Protein AF-A0A562ZK72-F1 (afdb_monomer_lite)

Foldseek 3Di:
DVLLLQLLVVFDLLAFADDADPDLVSLQPDQLLRVLLNLLQCVLVPHDPNSLVSNLVSLLVLLVQQCDPPRHQLVLVLVLLCVPDPLSVLLVVLVVCLVVLLVVLLVVLCVQQNPVVLVPDDPVLNVLSVVLNVCSVVLVLLVNLVSCVVNPPCSNPDVSSVSSNSSVVSCPDPSNVSSVVSVCVNDHDPPDPRVVVVVVVQVVLQVVQLVQLQVLVVLLQVLVVVVVQPDKDKFAFWFFDPPQDDDQVLADGTFGIFIWDQDPQFTATQATEHEHQDLLVVLVCLVNPLRNLQSLLPFDQSHWGWTQTPVGTGIHGSVNSNVQHADPPSAGDSRYAYEYQDGRYHDYSARPVLSVVSSPDPLNSVCSVPVDSVSCSVSVVCCPVPPVNVSNSCSNVSSRSNSSRYGHSVSSSVSSVPRD

Radius of gyration: 28.44 Å; chains: 1; bounding box: 76×52×69 Å

Structure (mmCIF, N/CA/C/O backbone):
data_AF-A0A562ZK72-F1
#
_entry.id   AF-A0A562ZK72-F1
#
loop_
_atom_site.group_PDB
_atom_site.id
_atom_site.type_symbol
_atom_site.label_atom_id
_atom_site.label_alt_id
_atom_site.label_comp_id
_atom_site.label_asym_id
_atom_site.label_entity_id
_atom_site.label_seq_id
_atom_site.pdbx_PDB_ins_code
_atom_site.Cartn_x
_atom_site.Cartn_y
_atom_site.Cartn_z
_atom_site.occupancy
_atom_site.B_iso_or_equiv
_atom_site.auth_seq_id
_atom_site.auth_comp_id
_atom_site.auth_asym_id
_atom_site.auth_atom_id
_atom_site.pdbx_PDB_model_num
ATOM 1 N N . MET A 1 1 ? -15.893 1.027 31.583 1.00 79.19 1 MET A N 1
ATOM 2 C CA . MET A 1 1 ? -15.779 0.923 30.110 1.00 79.19 1 MET A CA 1
ATOM 3 C C . MET A 1 1 ? -16.425 2.064 29.346 1.00 79.19 1 MET A C 1
ATOM 5 O O . MET A 1 1 ? -15.876 2.455 28.320 1.00 79.19 1 MET A O 1
ATOM 9 N N . GLU A 1 2 ? -17.552 2.598 29.814 1.00 83.38 2 GLU A N 1
ATOM 10 C CA . GLU A 1 2 ? -18.197 3.767 29.201 1.00 83.38 2 GLU A CA 1
ATOM 11 C C . GLU A 1 2 ? -17.243 4.966 29.085 1.00 83.38 2 GLU A C 1
ATOM 13 O O . GLU A 1 2 ? -17.192 5.581 28.025 1.00 83.38 2 GLU A O 1
ATOM 18 N N . ASP A 1 3 ? -16.381 5.198 30.083 1.00 85.69 3 ASP A N 1
ATOM 19 C CA . ASP A 1 3 ? -15.360 6.259 30.049 1.00 85.69 3 ASP A CA 1
ATOM 20 C C . ASP A 1 3 ? -14.410 6.139 28.849 1.00 85.69 3 ASP A C 1
ATOM 22 O O . ASP A 1 3 ? -14.100 7.135 28.195 1.00 85.69 3 ASP A O 1
ATOM 26 N N . LEU A 1 4 ? -13.970 4.916 28.513 1.00 90.62 4 LEU A N 1
ATOM 27 C CA . LEU A 1 4 ? -13.098 4.689 27.359 1.00 90.62 4 LEU A CA 1
ATOM 28 C C . LEU A 1 4 ? -13.848 4.925 26.048 1.00 90.62 4 LEU A C 1
ATOM 30 O O . LEU A 1 4 ? -13.311 5.559 25.144 1.00 90.62 4 LEU A O 1
ATOM 34 N N . ALA A 1 5 ? -15.093 4.459 25.946 1.00 90.81 5 ALA A N 1
ATOM 35 C CA . ALA A 1 5 ? -15.919 4.693 24.764 1.00 90.81 5 ALA A CA 1
ATOM 36 C C . ALA A 1 5 ? -16.199 6.194 24.555 1.00 90.81 5 ALA A C 1
ATOM 38 O O . ALA A 1 5 ? -16.045 6.702 23.442 1.00 90.81 5 ALA A O 1
ATOM 39 N N . ALA A 1 6 ? -16.533 6.916 25.628 1.00 91.50 6 ALA A N 1
ATOM 40 C CA . ALA A 1 6 ? -16.746 8.358 25.612 1.00 91.50 6 ALA A CA 1
ATOM 41 C C . ALA A 1 6 ? -15.465 9.112 25.223 1.00 91.50 6 ALA A C 1
ATOM 43 O O . ALA A 1 6 ? -15.503 9.987 24.357 1.00 91.50 6 ALA A O 1
ATOM 44 N N . ALA A 1 7 ? -14.312 8.734 25.782 1.00 93.75 7 ALA A N 1
ATOM 45 C CA . ALA A 1 7 ? -13.029 9.330 25.421 1.00 93.75 7 ALA A CA 1
ATOM 46 C C . ALA A 1 7 ? -12.639 9.046 23.964 1.00 93.75 7 ALA A C 1
ATOM 48 O O . ALA A 1 7 ? -12.194 9.956 23.266 1.00 93.75 7 ALA A O 1
ATOM 49 N N . LEU A 1 8 ? -12.848 7.828 23.457 1.00 94.56 8 LEU A N 1
ATOM 50 C CA . LEU A 1 8 ? -12.603 7.492 22.049 1.00 94.56 8 LEU A CA 1
ATOM 51 C C . LEU A 1 8 ? -13.464 8.337 21.100 1.00 94.56 8 LEU A C 1
ATOM 53 O O . LEU A 1 8 ? -12.976 8.763 20.045 1.00 94.56 8 LEU A O 1
ATOM 57 N N . ALA A 1 9 ? -14.717 8.607 21.475 1.00 92.31 9 ALA A N 1
ATOM 58 C CA . ALA A 1 9 ? -15.621 9.469 20.720 1.00 92.31 9 ALA A CA 1
ATOM 59 C C . ALA A 1 9 ? -15.217 10.954 20.791 1.00 92.31 9 ALA A C 1
ATOM 61 O O . ALA A 1 9 ? -15.261 11.644 19.775 1.00 92.31 9 ALA A O 1
ATOM 62 N N . ALA A 1 10 ? -14.783 11.433 21.960 1.00 93.19 10 ALA A N 1
ATOM 63 C CA . ALA A 1 10 ? -14.417 12.832 22.189 1.00 93.19 10 ALA A CA 1
ATOM 64 C C . ALA A 1 10 ? -13.004 13.202 21.698 1.00 93.19 10 ALA A C 1
ATOM 66 O O . ALA A 1 10 ? -12.726 14.377 21.456 1.00 93.19 10 ALA A O 1
ATOM 67 N N . THR A 1 11 ? -12.103 12.223 21.555 1.00 95.69 11 THR A N 1
ATOM 68 C CA . THR A 1 11 ? -10.709 12.454 21.142 1.00 95.69 11 THR A CA 1
ATOM 69 C C . THR A 1 11 ? -10.648 13.182 19.784 1.00 95.69 11 THR A C 1
ATOM 71 O O . THR A 1 11 ? -11.227 12.706 18.802 1.00 95.69 11 THR A O 1
ATOM 74 N N . PRO A 1 12 ? -9.921 14.305 19.657 1.00 93.88 12 PRO A N 1
ATOM 75 C CA . PRO A 1 12 ? -9.762 14.997 18.381 1.00 93.88 12 PRO A CA 1
ATOM 76 C C . PRO A 1 12 ? -9.183 14.111 17.267 1.00 93.88 12 PRO A C 1
ATOM 78 O O . PRO A 1 12 ? -8.211 13.383 17.457 1.00 93.88 12 PRO A O 1
ATOM 81 N N . ARG A 1 13 ? -9.750 14.210 16.057 1.00 93.69 13 ARG A N 1
ATOM 82 C CA . ARG A 1 13 ? -9.188 13.595 14.841 1.00 93.69 13 ARG A CA 1
ATOM 83 C C . ARG A 1 13 ? -8.359 14.631 14.086 1.00 93.69 13 ARG A C 1
ATOM 85 O O . ARG A 1 13 ? -8.905 15.427 13.317 1.00 93.69 13 ARG A O 1
ATOM 92 N N . ARG A 1 14 ? -7.046 14.651 14.355 1.00 93.88 14 ARG A N 1
ATOM 93 C CA . ARG A 1 14 ? -6.092 15.624 13.780 1.00 93.88 14 ARG A CA 1
ATOM 94 C C . ARG A 1 14 ? -5.917 15.465 12.270 1.00 93.88 14 ARG A C 1
ATOM 96 O O . ARG A 1 14 ? -5.739 16.447 11.559 1.00 93.88 14 ARG A O 1
ATOM 103 N N . HIS A 1 15 ? -5.964 14.230 11.781 1.00 92.75 15 HIS A N 1
ATOM 104 C CA . HIS A 1 15 ? -5.764 13.926 10.368 1.00 92.75 15 HIS A CA 1
ATOM 105 C C . HIS A 1 15 ? -7.086 13.953 9.611 1.00 92.75 15 HIS A C 1
ATOM 107 O O . HIS A 1 15 ? -8.123 13.529 10.127 1.00 92.75 15 HIS A O 1
ATOM 113 N N . ARG A 1 16 ? -7.051 14.429 8.366 1.00 93.31 16 ARG A N 1
ATOM 114 C CA . ARG A 1 16 ? -8.241 14.561 7.518 1.00 93.31 16 ARG A CA 1
ATOM 115 C C . ARG A 1 16 ? -7.964 14.014 6.127 1.00 93.31 16 ARG A C 1
ATOM 117 O O . ARG A 1 16 ? -6.855 14.135 5.622 1.00 93.31 16 ARG A O 1
ATOM 124 N N . ALA A 1 17 ? -8.977 13.439 5.490 1.00 93.06 17 ALA A N 1
ATOM 125 C CA . ALA A 1 17 ? -8.940 13.245 4.047 1.00 93.06 17 ALA A CA 1
ATOM 126 C C . ALA A 1 17 ? -9.227 14.595 3.381 1.00 93.06 17 ALA A C 1
ATOM 128 O O . ALA A 1 17 ? -10.102 15.326 3.852 1.00 93.06 17 ALA A O 1
ATOM 129 N N . ALA A 1 18 ? -8.510 14.926 2.306 1.00 94.06 18 ALA A N 1
ATOM 130 C CA . ALA A 1 18 ? -8.825 16.113 1.521 1.00 94.06 18 ALA A CA 1
ATOM 131 C C . ALA A 1 18 ? -10.298 16.071 1.061 1.00 94.06 18 ALA A C 1
ATOM 133 O O . ALA A 1 18 ? -10.795 14.997 0.700 1.00 94.06 18 ALA A O 1
ATOM 134 N N . PRO A 1 19 ? -11.025 17.197 1.086 1.00 94.81 19 PRO A N 1
ATOM 135 C CA . PRO A 1 19 ? -12.389 17.224 0.579 1.00 94.81 19 PRO A CA 1
ATOM 136 C C . PRO A 1 19 ? -12.396 16.969 -0.933 1.00 94.81 19 PRO A C 1
ATOM 138 O O . PRO A 1 19 ? -11.491 17.400 -1.650 1.00 94.81 19 PRO A O 1
ATOM 141 N N . LEU A 1 20 ? -13.421 16.262 -1.408 1.00 96.19 20 LEU A N 1
ATOM 142 C CA . LEU A 1 20 ? -13.721 16.203 -2.835 1.00 96.19 20 LEU A CA 1
ATOM 143 C C . LEU A 1 20 ? -14.569 17.419 -3.241 1.00 96.19 20 LEU A C 1
ATOM 145 O O . LEU A 1 20 ? -15.273 17.971 -2.391 1.00 96.19 20 LEU A O 1
ATOM 149 N N . PRO A 1 21 ? -14.517 17.829 -4.519 1.00 96.38 21 PRO A N 1
ATOM 150 C CA . PRO A 1 21 ? -15.455 18.786 -5.091 1.00 96.38 21 PRO A CA 1
ATOM 151 C C . PRO A 1 21 ? -16.910 18.397 -4.810 1.00 96.38 21 PRO A C 1
ATOM 153 O O . PRO A 1 21 ? -17.239 17.212 -4.756 1.00 96.38 21 PRO A O 1
ATOM 156 N N . ALA A 1 22 ? -17.772 19.399 -4.637 1.00 93.31 22 ALA A N 1
ATOM 157 C CA . ALA A 1 22 ? -19.189 19.181 -4.350 1.00 93.31 22 ALA A CA 1
ATOM 158 C C . ALA A 1 22 ? -19.982 18.717 -5.583 1.00 93.31 22 ALA A C 1
ATOM 160 O O . ALA A 1 22 ? -20.981 18.018 -5.439 1.00 93.31 22 ALA A O 1
ATOM 161 N N . ASP A 1 23 ? -19.539 19.098 -6.782 1.00 93.69 23 ASP A N 1
ATOM 162 C CA . ASP A 1 23 ? -20.238 18.846 -8.037 1.00 93.69 23 ASP A CA 1
ATOM 163 C C . ASP A 1 23 ? -19.268 18.647 -9.219 1.00 93.69 23 ASP A C 1
ATOM 165 O O . ASP A 1 23 ? -18.040 18.754 -9.098 1.00 93.69 23 ASP A O 1
ATOM 169 N N . LEU A 1 24 ? -19.843 18.353 -10.390 1.00 94.00 24 LEU A N 1
ATOM 170 C CA . LEU A 1 24 ? -19.108 18.169 -11.644 1.00 94.00 24 LEU A CA 1
ATOM 171 C C . LEU A 1 24 ? -18.351 19.430 -12.081 1.00 94.00 24 LEU A C 1
ATOM 173 O O . LEU A 1 24 ? -17.283 19.313 -12.679 1.00 94.00 24 LEU A O 1
ATOM 177 N N . ALA A 1 25 ? -18.892 20.624 -11.826 1.00 94.88 25 ALA A N 1
ATOM 178 C CA . ALA A 1 25 ? -18.275 21.880 -12.247 1.00 94.88 25 ALA A CA 1
ATOM 179 C C . ALA A 1 25 ? -16.986 22.135 -11.454 1.00 94.88 25 ALA A C 1
ATOM 181 O O . ALA A 1 25 ? -15.925 22.375 -12.035 1.00 94.88 25 ALA A O 1
ATOM 182 N N . GLY A 1 26 ? -17.055 21.964 -10.133 1.00 96.25 26 GLY A N 1
ATOM 183 C CA . GLY A 1 26 ? -15.905 21.977 -9.244 1.00 96.25 26 GLY A CA 1
ATOM 184 C C . GLY A 1 26 ? -14.884 20.918 -9.644 1.00 96.25 26 GLY A C 1
ATOM 185 O O . GLY A 1 26 ? -13.703 21.237 -9.760 1.00 96.25 26 GLY A O 1
ATOM 186 N N . ALA A 1 27 ? -15.322 19.693 -9.947 1.00 96.19 27 ALA A N 1
ATOM 187 C CA . ALA A 1 27 ? -14.426 18.628 -10.392 1.00 96.19 27 ALA A CA 1
ATOM 188 C C . ALA A 1 27 ? -13.707 18.943 -11.716 1.00 96.19 27 ALA A C 1
ATOM 190 O O . ALA A 1 27 ? -12.513 18.679 -11.815 1.00 96.19 27 ALA A O 1
ATOM 191 N N . ARG A 1 28 ? -14.376 19.564 -12.697 1.00 95.38 28 ARG A N 1
ATOM 192 C CA . ARG A 1 28 ? -13.757 19.982 -13.974 1.00 95.38 28 ARG A CA 1
ATOM 193 C C . ARG A 1 28 ? -12.699 21.071 -13.806 1.00 95.38 28 ARG A C 1
ATOM 195 O O . ARG A 1 28 ? -11.725 21.091 -14.549 1.00 95.38 28 ARG A O 1
ATOM 202 N N . SER A 1 29 ? -12.890 21.970 -12.843 1.00 95.50 29 SER A N 1
ATOM 203 C CA . SER A 1 29 ? -11.921 23.031 -12.525 1.00 95.50 29 SER A CA 1
ATOM 204 C C . SER A 1 29 ? -10.767 22.568 -11.626 1.00 95.50 29 SER A C 1
ATOM 206 O O . SER A 1 29 ? -9.783 23.287 -11.456 1.00 95.50 29 SER A O 1
ATOM 208 N N . ALA A 1 30 ? -10.883 21.381 -11.024 1.00 96.44 30 ALA A N 1
ATOM 209 C CA . ALA A 1 30 ? -9.931 20.892 -10.041 1.00 96.44 30 ALA A CA 1
ATOM 210 C C . ALA A 1 30 ? -8.671 20.288 -10.695 1.00 96.44 30 ALA A C 1
ATOM 212 O O . ALA A 1 30 ? -8.708 19.822 -11.835 1.00 96.44 30 ALA A O 1
ATOM 213 N N . PRO A 1 31 ? -7.542 20.208 -9.963 1.00 96.00 31 PRO A N 1
ATOM 214 C CA . PRO A 1 31 ? -6.371 19.470 -10.424 1.00 96.00 31 PRO A CA 1
ATOM 215 C C . PRO A 1 31 ? -6.707 18.008 -10.747 1.00 96.00 31 PRO A C 1
ATOM 217 O O . PRO A 1 31 ? -7.517 17.392 -10.053 1.00 96.00 31 PRO A O 1
ATOM 220 N N . ALA A 1 32 ? -6.011 17.422 -11.727 1.00 95.06 32 ALA A N 1
ATOM 221 C CA . ALA A 1 32 ? -6.284 16.071 -12.233 1.00 95.06 32 ALA A CA 1
ATOM 222 C C . ALA A 1 32 ? -6.438 15.003 -11.130 1.00 95.06 32 ALA A C 1
ATOM 224 O O . ALA A 1 32 ? -7.369 14.211 -11.168 1.00 95.06 32 ALA A O 1
ATOM 225 N N . ASP A 1 33 ? -5.587 15.011 -10.099 1.00 94.75 33 ASP A N 1
ATOM 226 C CA . ASP A 1 33 ? -5.667 14.044 -8.989 1.00 94.75 33 ASP A CA 1
ATOM 227 C C . ASP A 1 33 ? -6.981 14.161 -8.199 1.00 94.75 33 ASP A C 1
ATOM 229 O O . ASP A 1 33 ? -7.522 13.160 -7.731 1.00 94.75 33 ASP A O 1
ATOM 233 N N . VAL A 1 34 ? -7.486 15.386 -8.043 1.00 97.00 34 VAL A N 1
ATOM 234 C CA . VAL A 1 34 ? -8.726 15.694 -7.325 1.00 97.00 34 VAL A CA 1
ATOM 235 C C . VAL A 1 34 ? -9.933 15.319 -8.182 1.00 97.00 34 VAL A C 1
ATOM 237 O O . VAL A 1 34 ? -10.833 14.637 -7.696 1.00 97.00 34 VAL A O 1
ATOM 240 N N . ALA A 1 35 ? -9.923 15.705 -9.460 1.00 97.56 35 ALA A N 1
ATOM 241 C CA . ALA A 1 35 ? -10.958 15.355 -10.431 1.00 97.56 35 ALA A CA 1
ATOM 242 C C . ALA A 1 35 ? -11.088 13.831 -10.600 1.00 97.56 35 ALA A C 1
ATOM 244 O O . ALA A 1 35 ? -12.190 13.283 -10.588 1.00 97.56 35 ALA A O 1
ATOM 245 N N . LEU A 1 36 ? -9.955 13.124 -10.659 1.00 97.56 36 LEU A N 1
ATOM 246 C CA . LEU A 1 36 ? -9.922 11.669 -10.777 1.00 97.56 36 LEU A CA 1
ATOM 247 C C . LEU A 1 36 ? -10.462 10.985 -9.517 1.00 97.56 36 LEU A C 1
ATOM 249 O O . LEU A 1 36 ? -11.252 10.050 -9.614 1.00 97.56 36 LEU A O 1
ATOM 253 N N . ALA A 1 37 ? -10.084 11.467 -8.328 1.00 97.44 37 ALA A N 1
ATOM 254 C CA . ALA A 1 37 ? -10.633 10.959 -7.073 1.00 97.44 37 ALA A CA 1
ATOM 255 C C . ALA A 1 37 ? -12.148 11.190 -6.963 1.00 97.44 37 ALA A C 1
ATOM 257 O O . ALA A 1 37 ? -12.862 10.293 -6.518 1.00 97.44 37 ALA A O 1
ATOM 258 N N . PHE A 1 38 ? -12.633 12.354 -7.406 1.00 97.50 38 PHE A N 1
ATOM 259 C CA . PHE A 1 38 ? -14.060 12.663 -7.472 1.00 97.50 38 PHE A CA 1
ATOM 260 C C . PHE A 1 38 ? -14.808 11.698 -8.393 1.00 97.50 38 PHE A C 1
ATOM 262 O O . PHE A 1 38 ? -15.831 11.141 -7.997 1.00 97.50 38 PHE A O 1
ATOM 269 N N . ALA A 1 39 ? -14.292 11.461 -9.600 1.00 97.56 39 ALA A N 1
ATOM 270 C CA . ALA A 1 39 ? -14.935 10.568 -10.555 1.00 97.56 39 ALA A CA 1
ATOM 271 C C . ALA A 1 39 ? -14.956 9.112 -10.060 1.00 97.56 39 ALA A C 1
ATOM 273 O O . ALA A 1 39 ? -15.977 8.440 -10.179 1.00 97.56 39 ALA A O 1
ATOM 274 N N . ILE A 1 40 ? -13.870 8.644 -9.433 1.00 97.50 40 ILE A N 1
ATOM 275 C CA . ILE A 1 40 ? -13.804 7.308 -8.814 1.00 97.50 40 ILE A CA 1
ATOM 276 C C . ILE A 1 40 ? -14.797 7.179 -7.648 1.00 97.50 40 ILE A C 1
ATOM 278 O O . ILE A 1 40 ? -15.443 6.144 -7.496 1.00 97.50 40 ILE A O 1
ATOM 282 N N . GLU A 1 41 ? -14.944 8.213 -6.820 1.00 96.31 41 GLU A N 1
ATOM 283 C CA . GLU A 1 41 ? -15.911 8.183 -5.719 1.00 96.31 41 GLU A CA 1
ATOM 284 C C . GLU A 1 41 ? -17.358 8.249 -6.231 1.00 96.31 41 GLU A C 1
ATOM 286 O O . GLU A 1 41 ? -18.217 7.519 -5.740 1.00 96.31 41 GLU A O 1
ATOM 291 N N . SER A 1 42 ? -17.619 9.055 -7.263 1.00 95.50 42 SER A N 1
ATOM 292 C CA . SER A 1 42 ? -18.921 9.119 -7.942 1.00 95.50 42 SER A CA 1
ATOM 293 C C . SER A 1 42 ? -19.302 7.762 -8.528 1.00 95.50 42 SER A C 1
ATOM 295 O O . SER A 1 42 ? -20.430 7.299 -8.366 1.00 95.50 42 SER A O 1
ATOM 297 N N . LEU A 1 43 ? -18.334 7.084 -9.146 1.00 95.25 43 LEU A N 1
ATOM 298 C CA . LEU A 1 43 ? -18.473 5.723 -9.644 1.00 95.25 43 LEU A CA 1
ATOM 299 C C . LEU A 1 43 ? -18.854 4.741 -8.529 1.00 95.25 43 LEU A C 1
ATOM 301 O O . LEU A 1 43 ? -19.792 3.961 -8.682 1.00 95.25 43 LEU A O 1
ATOM 305 N N . ARG A 1 44 ? -18.153 4.798 -7.391 1.00 93.88 44 ARG A N 1
ATOM 306 C CA . ARG A 1 44 ? -18.408 3.936 -6.226 1.00 93.88 44 ARG A CA 1
ATOM 307 C C . ARG A 1 44 ? -19.813 4.134 -5.649 1.00 93.88 44 ARG A C 1
ATOM 309 O O . ARG A 1 44 ? -20.415 3.167 -5.191 1.00 93.88 44 ARG A O 1
ATOM 316 N N . LEU A 1 45 ? -20.308 5.372 -5.641 1.00 92.44 45 LEU A N 1
ATOM 317 C CA . LEU A 1 45 ? -21.592 5.745 -5.040 1.00 92.44 45 LEU A CA 1
ATOM 318 C C . LEU A 1 45 ? -22.817 5.464 -5.922 1.00 92.44 45 LEU A C 1
ATOM 320 O O . LEU A 1 45 ? -23.927 5.488 -5.399 1.00 92.44 45 LEU A O 1
ATOM 324 N N . GLY A 1 46 ? -22.642 5.186 -7.216 1.00 85.94 46 GLY A N 1
ATOM 325 C CA . GLY A 1 46 ? -23.768 4.908 -8.118 1.00 85.94 46 GLY A CA 1
ATOM 326 C C . GLY A 1 46 ? -23.739 5.632 -9.462 1.00 85.94 46 GLY A C 1
ATOM 327 O O . GLY A 1 46 ? -24.780 5.716 -10.098 1.00 85.94 46 GLY A O 1
ATOM 328 N N . ASP A 1 47 ? -22.569 6.108 -9.899 1.00 75.94 47 ASP A N 1
ATOM 329 C CA . ASP A 1 47 ? -22.300 6.628 -11.244 1.00 75.94 47 ASP A CA 1
ATOM 330 C C . ASP A 1 47 ? -23.088 7.885 -11.634 1.00 75.94 47 ASP A C 1
ATOM 332 O O . ASP A 1 47 ? -24.142 7.848 -12.267 1.00 75.94 47 ASP A O 1
ATOM 336 N N . HIS A 1 48 ? -22.539 9.039 -11.261 1.00 80.31 48 HIS A N 1
ATOM 337 C CA . HIS A 1 48 ? -23.095 10.328 -11.643 1.00 80.31 48 HIS A CA 1
ATOM 338 C C . HIS A 1 48 ? -22.903 10.579 -13.155 1.00 80.31 48 HIS A C 1
ATOM 340 O O . HIS A 1 48 ? -21.768 10.478 -13.637 1.00 80.31 48 HIS A O 1
ATOM 346 N N . PRO A 1 49 ? -23.944 10.991 -13.910 1.00 86.12 49 PRO A N 1
ATOM 347 C CA . PRO A 1 49 ? -23.790 11.397 -15.308 1.00 86.12 49 PRO A CA 1
ATOM 348 C C . PRO A 1 49 ? -22.683 12.450 -15.447 1.00 86.12 49 PRO A C 1
ATOM 350 O O . PRO A 1 49 ? -22.651 13.398 -14.665 1.00 86.12 49 PRO A O 1
ATOM 353 N N . GLY A 1 50 ? -21.755 12.293 -16.392 1.00 91.25 50 GLY A N 1
ATOM 354 C CA . GLY A 1 50 ? -20.614 13.205 -16.551 1.00 91.25 50 GLY A CA 1
ATOM 355 C C . GLY A 1 50 ? -19.336 12.806 -15.795 1.00 91.25 50 GLY A C 1
ATOM 356 O O . GLY A 1 50 ? -18.279 13.388 -16.046 1.00 91.25 50 GLY A O 1
ATOM 357 N N . ALA A 1 51 ? -19.398 11.848 -14.859 1.00 94.81 51 ALA A N 1
ATOM 358 C CA . ALA A 1 51 ? -18.222 11.408 -14.100 1.00 94.81 51 ALA A CA 1
ATOM 359 C C . ALA A 1 51 ? -17.220 10.639 -14.972 1.00 94.81 51 ALA A C 1
ATOM 361 O O . ALA A 1 51 ? -16.011 10.757 -14.769 1.00 94.81 51 ALA A O 1
ATOM 362 N N . ARG A 1 52 ? -17.712 9.889 -15.963 1.00 95.81 52 ARG A N 1
ATOM 363 C CA . ARG A 1 52 ? -16.885 9.142 -16.916 1.00 95.81 52 ARG A CA 1
ATOM 364 C C . ARG A 1 52 ? -15.988 10.070 -17.734 1.00 95.81 52 ARG A C 1
ATOM 366 O O . ARG A 1 52 ? -14.804 9.794 -17.888 1.00 95.81 52 ARG A O 1
ATOM 373 N N . GLU A 1 53 ? -16.537 11.160 -18.254 1.00 95.88 53 GLU A N 1
ATOM 374 C CA . GLU A 1 53 ? -15.799 12.133 -19.061 1.00 95.88 53 GLU A CA 1
ATOM 375 C C . GLU A 1 53 ? -14.716 12.804 -18.211 1.00 95.88 53 GLU A C 1
ATOM 377 O O . GLU A 1 53 ? -13.549 12.817 -18.594 1.00 95.88 53 GLU A O 1
ATOM 382 N N . ILE A 1 54 ? -15.070 13.230 -16.991 1.00 96.81 54 ILE A N 1
ATOM 383 C CA . ILE A 1 54 ? -14.106 13.780 -16.024 1.00 96.81 54 ILE A CA 1
ATOM 384 C C . ILE A 1 54 ? -12.997 12.770 -15.718 1.00 96.81 54 ILE A C 1
ATOM 386 O O . ILE A 1 54 ? -11.830 13.148 -15.635 1.00 96.81 54 ILE A O 1
ATOM 390 N N . PHE A 1 55 ? -13.340 11.491 -15.546 1.00 97.38 55 PHE A N 1
ATOM 391 C CA . PHE A 1 55 ? -12.356 10.442 -15.311 1.00 97.38 55 PHE A CA 1
ATOM 392 C C . PHE A 1 55 ? -11.364 10.326 -16.467 1.00 97.38 55 PHE A C 1
ATOM 394 O O . PHE A 1 55 ? -10.158 10.301 -16.226 1.00 97.38 55 PHE A O 1
ATOM 401 N N . ILE A 1 56 ? -11.864 10.252 -17.703 1.00 97.19 56 ILE A N 1
ATOM 402 C CA . ILE A 1 56 ? -11.039 10.102 -18.907 1.00 97.19 56 ILE A CA 1
ATOM 403 C C . ILE A 1 56 ? -10.103 11.306 -19.053 1.00 97.19 56 ILE A C 1
ATOM 405 O O . ILE A 1 56 ? -8.892 11.114 -19.173 1.00 97.19 56 ILE A O 1
ATOM 409 N N . ASP A 1 57 ? -10.630 12.526 -18.942 1.00 97.25 57 ASP A N 1
ATOM 410 C CA . ASP A 1 57 ? -9.847 13.760 -19.068 1.00 97.25 57 ASP A CA 1
ATOM 411 C C . ASP A 1 57 ? -8.783 13.872 -17.964 1.00 97.25 57 ASP A C 1
ATOM 413 O O . ASP A 1 57 ? -7.607 14.153 -18.222 1.00 97.25 57 ASP A O 1
ATOM 417 N N . ALA A 1 58 ? -9.166 13.595 -16.715 1.00 98.00 58 ALA A N 1
ATOM 418 C CA . ALA A 1 58 ? -8.253 13.653 -15.580 1.00 98.00 58 ALA A CA 1
ATOM 419 C C . ALA A 1 58 ? -7.175 12.559 -15.642 1.00 98.00 58 ALA A C 1
ATOM 421 O O . ALA A 1 58 ? -6.016 12.813 -15.297 1.00 98.00 58 ALA A O 1
ATOM 422 N N . LEU A 1 59 ? -7.518 11.351 -16.100 1.00 98.31 59 LEU A N 1
ATOM 423 C CA . LEU A 1 59 ? -6.556 10.266 -16.290 1.00 98.31 59 LEU A CA 1
ATOM 424 C C . LEU A 1 59 ? -5.590 10.580 -17.438 1.00 98.31 59 LEU A C 1
ATOM 426 O O . LEU A 1 59 ? -4.386 10.371 -17.284 1.00 98.31 59 LEU A O 1
ATOM 430 N N . ALA A 1 60 ? -6.078 11.144 -18.544 1.00 98.06 60 ALA A N 1
ATOM 431 C CA . ALA A 1 60 ? -5.241 11.612 -19.645 1.00 98.06 60 ALA A CA 1
ATOM 432 C C . ALA A 1 60 ? -4.220 12.658 -19.170 1.00 98.06 60 ALA A C 1
ATOM 434 O O . ALA A 1 60 ? -3.024 12.532 -19.451 1.00 98.06 60 ALA A O 1
ATOM 435 N N . ALA A 1 61 ? -4.666 13.643 -18.383 1.00 96.75 61 ALA A N 1
ATOM 436 C CA . ALA A 1 61 ? -3.798 14.658 -17.788 1.00 96.75 61 ALA A CA 1
ATOM 437 C C . ALA A 1 61 ? -2.775 14.054 -16.808 1.00 96.75 61 ALA A C 1
ATOM 439 O O . ALA A 1 61 ? -1.595 14.420 -16.830 1.00 96.75 61 ALA A O 1
ATOM 440 N N . LEU A 1 62 ? -3.190 13.088 -15.977 1.00 96.75 62 LEU A N 1
ATOM 441 C CA . LEU A 1 62 ? -2.292 12.357 -15.079 1.00 96.75 62 LEU A CA 1
ATOM 442 C C . LEU A 1 62 ? -1.213 11.593 -15.861 1.00 96.75 62 LEU A C 1
ATOM 444 O O . LEU A 1 62 ? -0.039 11.664 -15.493 1.00 96.75 62 LEU A O 1
ATOM 448 N N . ILE A 1 63 ? -1.589 10.895 -16.937 1.00 97.38 63 ILE A N 1
ATOM 449 C CA . ILE A 1 63 ? -0.663 10.153 -17.804 1.00 97.38 63 ILE A CA 1
ATOM 450 C C . ILE A 1 63 ? 0.304 11.106 -18.507 1.00 97.38 63 ILE A C 1
ATOM 452 O O . ILE A 1 63 ? 1.503 10.837 -18.532 1.00 97.38 63 ILE A O 1
ATOM 456 N N . ALA A 1 64 ? -0.183 12.228 -19.045 1.00 95.94 64 ALA A N 1
ATOM 457 C CA . ALA A 1 64 ? 0.663 13.230 -19.688 1.00 95.94 64 ALA A CA 1
ATOM 458 C C . ALA A 1 64 ? 1.720 13.781 -18.722 1.00 95.94 64 ALA A C 1
ATOM 460 O O . ALA A 1 64 ? 2.902 13.780 -19.056 1.00 95.94 64 ALA A O 1
ATOM 461 N N . ARG A 1 65 ? 1.316 14.146 -17.498 1.00 95.31 65 ARG A N 1
ATOM 462 C CA . ARG A 1 65 ? 2.243 14.613 -16.459 1.00 95.31 65 ARG A CA 1
ATOM 463 C C . ARG A 1 65 ? 3.231 13.528 -16.031 1.00 95.31 65 ARG A C 1
ATOM 465 O O . ARG A 1 65 ? 4.404 13.813 -15.838 1.00 95.31 65 ARG A O 1
ATOM 472 N N . ALA A 1 66 ? 2.782 12.282 -15.881 1.00 94.69 66 ALA A N 1
ATOM 473 C CA . ALA A 1 66 ? 3.665 11.178 -15.511 1.00 94.69 66 ALA A CA 1
ATOM 474 C C . ALA A 1 66 ? 4.677 10.839 -16.622 1.00 94.69 66 ALA A C 1
ATOM 476 O O . ALA A 1 66 ? 5.796 10.428 -16.319 1.00 94.69 66 ALA A O 1
ATOM 477 N N . ALA A 1 67 ? 4.294 11.009 -17.891 1.00 94.56 67 ALA A N 1
ATOM 478 C CA . ALA A 1 67 ? 5.139 10.760 -19.057 1.00 94.56 67 ALA A CA 1
ATOM 479 C C . ALA A 1 67 ? 6.158 11.876 -19.345 1.00 94.56 67 ALA A C 1
ATOM 481 O O . ALA A 1 67 ? 7.040 11.662 -20.174 1.00 94.56 67 ALA A O 1
ATOM 482 N N . ASP A 1 68 ? 6.040 13.044 -18.705 1.00 92.62 68 ASP A N 1
ATOM 483 C CA . ASP A 1 68 ? 6.920 14.190 -18.947 1.00 92.62 68 ASP A CA 1
ATOM 484 C C . ASP A 1 68 ? 8.400 13.837 -18.679 1.00 92.62 68 ASP A C 1
ATOM 486 O O . ASP A 1 68 ? 8.730 13.489 -17.544 1.00 92.62 68 ASP A O 1
ATOM 490 N N . PRO A 1 69 ? 9.314 13.932 -19.666 1.00 88.31 69 PRO A N 1
ATOM 491 C CA . PRO A 1 69 ? 10.698 13.475 -19.506 1.00 88.31 69 PRO A CA 1
ATOM 492 C C . PRO A 1 69 ? 11.516 14.216 -18.440 1.00 88.31 69 PRO A C 1
ATOM 494 O O . PRO A 1 69 ? 12.500 13.665 -17.950 1.00 88.31 69 PRO A O 1
ATOM 497 N N . GLY A 1 70 ? 11.153 15.459 -18.104 1.00 86.00 70 GLY A N 1
ATOM 498 C CA . GLY A 1 70 ? 11.914 16.293 -17.169 1.00 86.00 70 GLY A CA 1
ATOM 499 C C . GLY A 1 70 ? 11.434 16.190 -15.723 1.00 86.00 70 GLY A C 1
ATOM 500 O O . GLY A 1 70 ? 12.241 16.228 -14.797 1.00 86.00 70 GLY A O 1
ATOM 501 N N . THR A 1 71 ? 10.124 16.059 -15.525 1.00 86.44 71 THR A N 1
ATOM 502 C CA . THR A 1 71 ? 9.465 16.206 -14.215 1.00 86.44 71 THR A CA 1
ATOM 503 C C . THR A 1 71 ? 8.538 15.045 -13.851 1.00 86.44 71 THR A C 1
ATOM 505 O O . THR A 1 71 ? 8.022 14.998 -12.733 1.00 86.44 71 THR A O 1
ATOM 508 N N . GLY A 1 72 ? 8.313 14.111 -14.779 1.00 88.25 72 GLY A N 1
ATOM 509 C CA . GLY A 1 72 ? 7.369 13.011 -14.623 1.00 88.25 72 GLY A CA 1
ATOM 510 C C . GLY A 1 72 ? 7.835 11.875 -13.704 1.00 88.25 72 GLY A C 1
ATOM 511 O O . GLY A 1 72 ? 8.887 11.913 -13.068 1.00 88.25 72 GLY A O 1
ATOM 512 N N . ASP A 1 73 ? 7.023 10.816 -13.641 1.00 90.69 73 ASP A N 1
ATOM 513 C CA . ASP A 1 73 ? 7.295 9.637 -12.814 1.00 90.69 73 ASP A CA 1
ATOM 514 C C . ASP A 1 73 ? 8.277 8.701 -13.532 1.00 90.69 73 ASP A C 1
ATOM 516 O O . ASP A 1 73 ? 7.949 8.063 -14.536 1.00 90.69 73 ASP A O 1
ATOM 520 N N . SER A 1 74 ? 9.480 8.570 -12.972 1.00 91.94 74 SER A N 1
ATOM 521 C CA . SER A 1 74 ? 10.550 7.735 -13.519 1.00 91.94 74 SER A CA 1
ATOM 522 C C . SER A 1 74 ? 10.171 6.256 -13.669 1.00 91.94 74 SER A C 1
ATOM 524 O O . SER A 1 74 ? 10.588 5.615 -14.638 1.00 91.94 74 SER A O 1
ATOM 526 N N . ALA A 1 75 ? 9.339 5.695 -12.782 1.00 91.38 75 ALA A N 1
ATOM 527 C CA . ALA A 1 75 ? 8.858 4.323 -12.942 1.00 91.38 75 ALA A CA 1
ATOM 528 C C . ALA A 1 75 ? 7.867 4.202 -14.093 1.00 91.38 75 ALA A C 1
ATOM 530 O O . ALA A 1 75 ? 7.908 3.212 -14.827 1.00 91.38 75 ALA A O 1
ATOM 531 N N . PHE A 1 76 ? 6.984 5.185 -14.263 1.00 93.44 76 PHE A N 1
ATOM 532 C CA . PHE A 1 76 ? 6.048 5.186 -15.379 1.00 93.44 76 PHE A CA 1
ATOM 533 C C . PHE A 1 76 ? 6.778 5.350 -16.716 1.00 93.44 76 PHE A C 1
ATOM 535 O O . PHE A 1 76 ? 6.567 4.556 -17.630 1.00 93.44 76 PHE A O 1
ATOM 542 N N . GLN A 1 77 ? 7.729 6.279 -16.807 1.00 94.44 77 GLN A N 1
ATOM 543 C CA . GLN A 1 77 ? 8.571 6.440 -17.995 1.00 94.44 77 GLN A CA 1
ATOM 544 C C . GLN A 1 77 ? 9.359 5.165 -18.325 1.00 94.44 77 GLN A C 1
ATOM 546 O O . GLN A 1 77 ? 9.430 4.759 -19.485 1.00 94.44 77 GLN A O 1
ATOM 551 N N . ALA A 1 78 ? 9.897 4.472 -17.315 1.00 94.06 78 ALA A N 1
ATOM 552 C CA . ALA A 1 78 ? 10.581 3.197 -17.520 1.00 94.06 78 ALA A CA 1
ATOM 553 C C . ALA A 1 78 ? 9.640 2.115 -18.085 1.00 94.06 78 ALA A C 1
ATOM 555 O O . ALA A 1 78 ? 10.076 1.274 -18.876 1.00 94.06 78 ALA A O 1
ATOM 556 N N . LEU A 1 79 ? 8.358 2.122 -17.698 1.00 94.12 79 LEU A N 1
ATOM 557 C CA . LEU A 1 79 ? 7.339 1.230 -18.261 1.00 94.12 79 LEU A CA 1
ATOM 558 C C . LEU A 1 79 ? 7.005 1.585 -19.711 1.00 94.12 79 LEU A C 1
ATOM 560 O O . LEU A 1 79 ? 6.895 0.672 -20.528 1.00 94.12 79 LEU A O 1
ATOM 564 N N . LEU A 1 80 ? 6.889 2.874 -20.041 1.00 94.38 80 LEU A N 1
ATOM 565 C CA . LEU A 1 80 ? 6.665 3.325 -21.417 1.00 94.38 80 LEU A CA 1
ATOM 566 C C . LEU A 1 80 ? 7.823 2.924 -22.329 1.00 94.38 80 LEU A C 1
ATOM 568 O O . LEU A 1 80 ? 7.593 2.309 -23.368 1.00 94.38 80 LEU A O 1
ATOM 572 N N . LEU A 1 81 ? 9.059 3.178 -21.896 1.00 94.25 81 LEU A N 1
ATOM 573 C CA . LEU A 1 81 ? 10.262 2.849 -22.655 1.00 94.25 81 LEU A CA 1
ATOM 574 C C . LEU A 1 81 ? 10.414 1.337 -22.851 1.00 94.25 81 LEU A C 1
ATOM 576 O O . LEU A 1 81 ? 10.651 0.871 -23.961 1.00 94.25 81 LEU A O 1
ATOM 580 N N . ARG A 1 82 ? 10.172 0.545 -21.797 1.00 94.38 82 ARG A N 1
ATOM 581 C CA . ARG A 1 82 ? 10.091 -0.917 -21.923 1.00 94.38 82 ARG A CA 1
ATOM 582 C C . ARG A 1 82 ? 8.965 -1.334 -22.865 1.00 94.38 82 ARG A C 1
ATOM 584 O O . ARG A 1 82 ? 9.088 -2.319 -23.567 1.00 94.38 82 ARG A O 1
ATOM 591 N N . GLY A 1 83 ? 7.847 -0.633 -22.874 1.00 90.62 83 GLY A N 1
ATOM 592 C CA . GLY A 1 83 ? 6.724 -0.954 -23.738 1.00 90.62 83 GLY A CA 1
ATOM 593 C C . GLY A 1 83 ? 6.957 -0.657 -25.223 1.00 90.62 83 GLY A C 1
ATOM 594 O O . GLY A 1 83 ? 6.363 -1.336 -26.056 1.00 90.62 83 GLY A O 1
ATOM 595 N N . GLY A 1 84 ? 7.798 0.333 -25.533 1.00 90.50 84 GLY A N 1
ATOM 596 C CA . GLY A 1 84 ? 8.044 0.824 -26.892 1.00 90.50 84 GLY A CA 1
ATOM 597 C C . GLY A 1 84 ? 9.342 0.349 -27.554 1.00 90.50 84 GLY A C 1
ATOM 598 O O . GLY A 1 84 ? 9.454 0.472 -28.767 1.00 90.50 84 GLY A O 1
ATOM 599 N N . ASP A 1 85 ? 10.304 -0.201 -26.804 1.00 95.25 85 ASP A N 1
ATOM 600 C CA . ASP A 1 85 ? 11.617 -0.600 -27.336 1.00 95.25 85 ASP A CA 1
ATOM 601 C C . ASP A 1 85 ? 11.927 -2.085 -27.063 1.00 95.25 85 ASP A C 1
ATOM 603 O O . ASP A 1 85 ? 12.043 -2.521 -25.912 1.00 95.25 85 ASP A O 1
ATOM 607 N N . ALA A 1 86 ? 12.099 -2.871 -28.132 1.00 95.88 86 ALA A N 1
ATOM 608 C CA . ALA A 1 86 ? 12.370 -4.310 -28.059 1.00 95.88 86 ALA A CA 1
ATOM 609 C C . ALA A 1 86 ? 13.693 -4.647 -27.342 1.00 95.88 86 ALA A C 1
ATOM 611 O O . ALA A 1 86 ? 13.763 -5.630 -26.601 1.00 95.88 86 ALA A O 1
ATOM 612 N N . SER A 1 87 ? 14.725 -3.812 -27.489 1.00 97.00 87 SER A N 1
ATOM 613 C CA . SER A 1 87 ? 16.016 -3.999 -26.815 1.00 97.00 87 SER A CA 1
ATOM 614 C C . SER A 1 87 ? 15.884 -3.789 -25.307 1.00 97.00 87 SER A C 1
ATOM 616 O O . SER A 1 87 ? 16.489 -4.510 -24.508 1.00 97.00 87 SER A O 1
ATOM 618 N N . VAL A 1 88 ? 15.050 -2.831 -24.894 1.00 97.31 88 VAL A N 1
ATOM 619 C CA . VAL A 1 88 ? 14.734 -2.595 -23.478 1.00 97.31 88 VAL A CA 1
ATOM 620 C C . VAL A 1 88 ? 13.899 -3.740 -22.900 1.00 97.31 88 VAL A C 1
ATOM 622 O O . VAL A 1 88 ? 14.141 -4.153 -21.761 1.00 97.31 88 VAL A O 1
ATOM 625 N N . GLN A 1 89 ? 12.956 -4.299 -23.665 1.00 96.12 89 GLN A N 1
ATOM 626 C CA . GLN A 1 89 ? 12.200 -5.494 -23.261 1.00 96.12 89 GLN A CA 1
ATOM 627 C C . GLN A 1 89 ? 13.117 -6.689 -23.025 1.00 96.12 89 GLN A C 1
ATOM 629 O O . GLN A 1 89 ? 13.042 -7.312 -21.960 1.00 96.12 89 GLN A O 1
ATOM 634 N N . GLU A 1 90 ? 14.001 -6.968 -23.985 1.00 97.12 90 GLU A N 1
ATOM 635 C CA . GLU A 1 90 ? 14.978 -8.050 -23.906 1.00 97.12 90 GLU A CA 1
ATOM 636 C C . GLU A 1 90 ? 15.893 -7.862 -22.689 1.00 97.12 90 GLU A C 1
ATOM 638 O O . GLU A 1 90 ? 16.015 -8.755 -21.847 1.00 97.12 90 GLU A O 1
ATOM 643 N N . TYR A 1 91 ? 16.463 -6.665 -22.522 1.00 97.19 91 TYR A N 1
ATOM 644 C CA . TYR A 1 91 ? 17.316 -6.350 -21.379 1.00 97.19 91 TYR A CA 1
ATOM 645 C C . TYR A 1 91 ? 16.588 -6.538 -20.041 1.00 97.19 91 TYR A C 1
ATOM 647 O O . TYR A 1 91 ? 17.132 -7.136 -19.106 1.00 97.19 91 TYR A O 1
ATOM 655 N N . ALA A 1 92 ? 15.345 -6.057 -19.933 1.00 95.00 92 ALA A N 1
ATOM 656 C CA . ALA A 1 92 ? 14.539 -6.206 -18.728 1.00 95.00 92 ALA A CA 1
ATOM 657 C C . ALA A 1 92 ? 14.250 -7.682 -18.408 1.00 95.00 92 ALA A C 1
ATOM 659 O O . ALA A 1 92 ? 14.313 -8.061 -17.236 1.00 95.00 92 ALA A O 1
ATOM 660 N N . ALA A 1 93 ? 13.979 -8.514 -19.420 1.00 95.06 93 ALA A N 1
ATOM 661 C CA . ALA A 1 93 ? 13.778 -9.953 -19.256 1.00 95.06 93 ALA A CA 1
ATOM 662 C C . ALA A 1 93 ? 15.058 -10.654 -18.765 1.00 95.06 93 ALA A C 1
ATOM 664 O O . ALA A 1 93 ? 15.023 -11.378 -17.767 1.00 95.06 93 ALA A O 1
ATOM 665 N N . LEU A 1 94 ? 16.207 -10.367 -19.387 1.00 95.94 94 LEU A N 1
ATOM 666 C CA . LEU A 1 94 ? 17.505 -10.933 -18.998 1.00 95.94 94 LEU A CA 1
ATOM 667 C C . LEU A 1 94 ? 17.925 -10.518 -17.579 1.00 95.94 94 LEU A C 1
ATOM 669 O O . LEU A 1 94 ? 18.511 -11.305 -16.830 1.00 95.94 94 LEU A O 1
ATOM 673 N N . ARG A 1 95 ? 17.595 -9.291 -17.158 1.00 93.25 95 ARG A N 1
ATOM 674 C CA . ARG A 1 95 ? 17.925 -8.796 -15.814 1.00 93.25 95 ARG A CA 1
ATOM 675 C C . ARG A 1 95 ? 17.264 -9.606 -14.696 1.00 93.25 95 ARG A C 1
ATOM 677 O O . ARG A 1 95 ? 17.892 -9.783 -13.656 1.00 93.25 95 ARG A O 1
ATOM 684 N N . VAL A 1 96 ? 16.042 -10.111 -14.892 1.00 91.75 96 VAL A N 1
ATOM 685 C CA . VAL A 1 96 ? 15.316 -10.896 -13.869 1.00 91.75 96 VAL A CA 1
ATOM 686 C C . VAL A 1 96 ? 16.080 -12.170 -13.489 1.00 91.75 96 VAL A C 1
ATOM 688 O O . VAL A 1 96 ? 16.096 -12.563 -12.325 1.00 91.75 96 VAL A O 1
ATOM 691 N N . GLN A 1 97 ? 16.755 -12.801 -14.451 1.00 92.19 97 GLN A N 1
ATOM 692 C CA . GLN A 1 97 ? 17.450 -14.080 -14.255 1.00 92.19 97 GLN A CA 1
ATOM 693 C C . GLN A 1 97 ? 18.955 -13.925 -13.994 1.00 92.19 97 GLN A C 1
ATOM 695 O O . GLN A 1 97 ? 19.602 -14.860 -13.519 1.00 92.19 97 GLN A O 1
ATOM 700 N N . ALA A 1 98 ? 19.504 -12.730 -14.214 1.00 93.06 98 ALA A N 1
ATOM 701 C CA . ALA A 1 98 ? 20.930 -12.434 -14.150 1.00 93.06 98 ALA A CA 1
ATOM 702 C C . ALA A 1 98 ? 21.660 -12.957 -12.903 1.00 93.06 98 ALA A C 1
ATOM 704 O O . ALA A 1 98 ? 22.758 -13.494 -13.014 1.00 93.06 98 ALA A O 1
ATOM 705 N N . ALA A 1 99 ? 21.083 -12.809 -11.706 1.00 92.81 99 ALA A N 1
ATOM 706 C CA . ALA A 1 99 ? 21.741 -13.259 -10.476 1.00 92.81 99 ALA A CA 1
ATOM 707 C C . ALA A 1 99 ? 21.859 -14.793 -10.409 1.00 92.81 99 ALA A C 1
ATOM 709 O O . ALA A 1 99 ? 22.860 -15.326 -9.927 1.00 92.81 99 ALA A O 1
ATOM 710 N N . ARG A 1 100 ? 20.845 -15.511 -10.906 1.00 94.19 100 ARG A N 1
ATOM 711 C CA . ARG A 1 100 ? 20.854 -16.977 -11.002 1.00 94.19 100 ARG A CA 1
ATOM 712 C C . ARG A 1 100 ? 21.830 -17.447 -12.077 1.00 94.19 100 ARG A C 1
ATOM 714 O O . ARG A 1 100 ? 22.585 -18.389 -11.830 1.00 94.19 100 ARG A O 1
ATOM 721 N N . ASP A 1 101 ? 21.840 -16.780 -13.225 1.00 96.88 101 ASP A N 1
ATOM 722 C CA . ASP A 1 101 ? 22.769 -17.076 -14.314 1.00 96.88 101 ASP A CA 1
ATOM 723 C C . ASP A 1 101 ? 24.218 -16.855 -13.867 1.00 96.88 101 ASP A C 1
ATOM 725 O O . ASP A 1 101 ? 25.0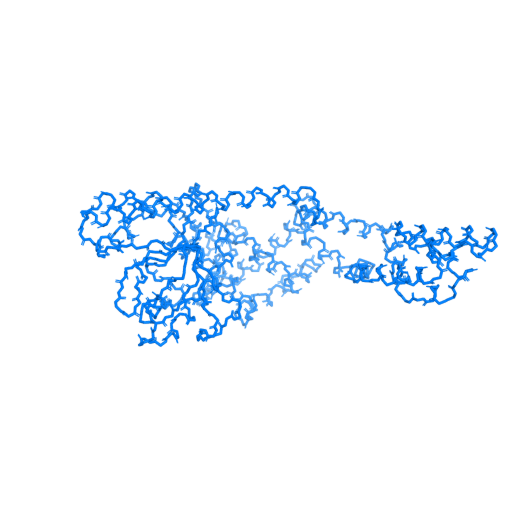44 -17.749 -14.030 1.00 96.88 101 ASP A O 1
ATOM 729 N N . ALA A 1 102 ? 24.511 -15.744 -13.182 1.00 95.75 102 ALA A N 1
ATOM 730 C CA . ALA A 1 102 ? 25.848 -15.446 -12.669 1.00 95.75 102 ALA A CA 1
ATOM 731 C C . ALA A 1 102 ? 26.343 -16.511 -11.678 1.00 95.75 102 ALA A C 1
ATOM 733 O O . ALA A 1 102 ? 27.481 -16.964 -11.774 1.00 95.75 102 ALA A O 1
ATOM 734 N N . ARG A 1 103 ? 25.487 -16.970 -10.751 1.00 96.56 103 ARG A N 1
ATOM 735 C CA . ARG A 1 103 ? 25.827 -18.084 -9.844 1.00 96.56 103 ARG A CA 1
ATOM 736 C C . ARG A 1 103 ? 26.054 -19.400 -10.585 1.00 96.56 103 ARG A C 1
ATOM 738 O O . ARG A 1 103 ? 26.844 -20.224 -10.141 1.00 96.56 103 ARG A O 1
ATOM 745 N N . THR A 1 104 ? 25.341 -19.628 -11.682 1.00 96.31 104 THR A N 1
ATOM 746 C CA . THR A 1 104 ? 25.489 -20.847 -12.486 1.00 96.31 104 THR A CA 1
ATOM 747 C C . THR A 1 104 ? 26.806 -20.832 -13.250 1.00 96.31 104 THR A C 1
ATOM 749 O O . THR A 1 104 ? 27.579 -21.771 -13.115 1.00 96.31 104 THR A O 1
ATOM 752 N N . VAL A 1 105 ? 27.112 -19.737 -13.949 1.00 95.62 105 VAL A N 1
ATOM 753 C CA . VAL A 1 105 ? 28.379 -19.570 -14.675 1.00 95.62 105 VAL A CA 1
ATOM 754 C C . VAL A 1 105 ? 29.576 -19.641 -13.732 1.00 95.62 105 VAL A C 1
ATOM 756 O O . VAL A 1 105 ? 30.523 -20.358 -14.027 1.00 95.62 105 VAL A O 1
ATOM 759 N N . ARG A 1 106 ? 29.527 -18.978 -12.568 1.00 95.31 106 ARG A N 1
ATOM 760 C CA . ARG A 1 106 ? 30.618 -19.054 -11.580 1.00 95.31 106 ARG A CA 1
ATOM 761 C C . ARG A 1 106 ? 30.886 -20.486 -11.120 1.00 95.31 106 ARG A C 1
ATOM 763 O O . ARG A 1 106 ? 32.032 -20.900 -11.137 1.00 95.31 106 ARG A O 1
ATOM 770 N N . ARG A 1 1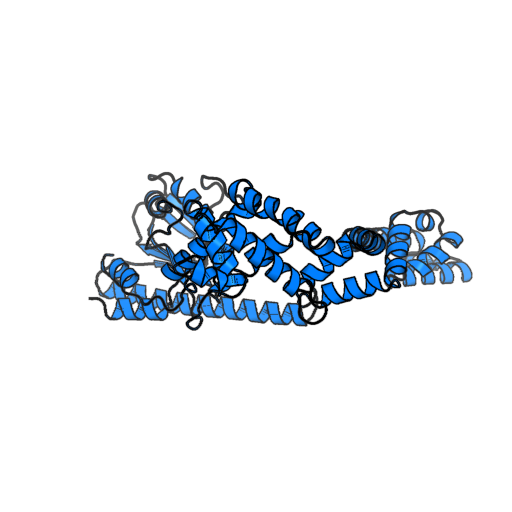07 ? 29.842 -21.270 -10.820 1.00 94.25 107 ARG A N 1
ATOM 771 C CA . ARG A 1 107 ? 30.002 -22.690 -10.454 1.00 94.25 107 ARG A CA 1
ATOM 772 C C . ARG A 1 107 ? 30.618 -23.533 -11.571 1.00 94.25 107 ARG A C 1
ATOM 774 O O . ARG A 1 107 ? 31.415 -24.413 -11.274 1.00 94.25 107 ARG A O 1
ATOM 781 N N . LEU A 1 108 ? 30.252 -23.278 -12.829 1.00 93.38 108 LEU A N 1
ATOM 782 C CA . LEU A 1 108 ? 30.848 -23.969 -13.978 1.00 93.38 108 LEU A CA 1
ATOM 783 C C . LEU A 1 108 ? 32.331 -23.617 -14.119 1.00 93.38 108 LEU A C 1
ATOM 785 O O . LEU A 1 108 ? 33.158 -24.511 -14.244 1.00 93.38 108 LEU A O 1
ATOM 789 N N . VAL A 1 109 ? 32.675 -22.333 -14.003 1.00 93.12 109 VAL A N 1
ATOM 790 C CA . VAL A 1 109 ? 34.072 -21.880 -14.033 1.00 93.12 109 VAL A CA 1
ATOM 791 C C . VAL A 1 109 ? 34.863 -22.434 -12.844 1.00 93.12 109 VAL A C 1
ATOM 793 O O . VAL A 1 109 ? 35.989 -22.870 -13.022 1.00 93.12 109 VAL A O 1
ATOM 796 N N . ASP A 1 110 ? 34.288 -22.521 -11.645 1.00 91.31 110 ASP A N 1
ATOM 797 C CA . ASP A 1 110 ? 34.946 -23.144 -10.484 1.00 91.31 110 ASP A CA 1
ATOM 798 C C . ASP A 1 110 ? 35.131 -24.671 -10.653 1.00 91.31 110 ASP A C 1
ATOM 800 O O . ASP A 1 110 ? 36.009 -25.296 -10.044 1.00 91.31 110 ASP A O 1
ATOM 804 N N . ALA A 1 111 ? 34.335 -25.323 -11.501 1.00 89.62 111 ALA A N 1
ATOM 805 C CA . ALA A 1 111 ? 34.518 -26.743 -11.775 1.00 89.62 111 ALA A CA 1
ATOM 806 C C . ALA A 1 111 ? 35.848 -27.013 -12.504 1.00 89.62 111 ALA A C 1
ATOM 808 O O . ALA A 1 111 ? 36.539 -27.964 -12.127 1.00 89.62 111 ALA A O 1
ATOM 809 N N . CYS A 1 112 ? 36.243 -26.153 -13.449 1.00 85.19 112 CYS A N 1
ATOM 810 C CA . CYS A 1 112 ? 37.454 -26.320 -14.261 1.00 85.19 112 CYS A CA 1
ATOM 811 C C . CYS A 1 112 ? 38.628 -25.402 -13.866 1.00 85.19 112 CYS A C 1
ATOM 813 O O . CYS A 1 112 ? 39.778 -25.801 -14.004 1.00 85.19 112 CYS A O 1
ATOM 815 N N . ALA A 1 113 ? 38.370 -24.216 -13.313 1.00 84.56 113 ALA A N 1
ATOM 816 C CA . ALA A 1 113 ? 39.364 -23.157 -13.106 1.00 84.56 113 ALA A CA 1
ATOM 817 C C . ALA A 1 113 ? 39.499 -22.683 -11.644 1.00 84.56 113 ALA A C 1
ATOM 819 O O . ALA A 1 113 ? 40.004 -21.591 -11.380 1.00 84.56 113 ALA A O 1
ATOM 820 N N . HIS A 1 114 ? 39.041 -23.471 -10.664 1.00 81.31 114 HIS A N 1
ATOM 821 C CA . HIS A 1 114 ? 39.155 -23.078 -9.255 1.00 81.31 114 HIS A CA 1
ATOM 822 C C . HIS A 1 114 ? 40.624 -23.010 -8.794 1.00 81.31 114 HIS A C 1
ATOM 824 O O . HIS A 1 114 ? 41.356 -23.979 -9.014 1.00 81.31 114 HIS A O 1
ATOM 830 N N . PRO A 1 115 ? 41.046 -21.960 -8.055 1.00 74.88 115 PRO A N 1
ATOM 831 C CA . PRO A 1 115 ? 42.443 -21.749 -7.664 1.00 74.88 115 PRO A CA 1
ATOM 832 C C . PRO A 1 115 ? 43.134 -22.948 -7.001 1.00 74.88 115 PRO A C 1
ATOM 834 O O . PRO A 1 115 ? 44.289 -23.245 -7.287 1.00 74.88 115 PRO A O 1
ATOM 837 N N . GLY A 1 116 ? 42.408 -23.698 -6.168 1.00 77.62 116 GLY A N 1
ATOM 838 C CA . GLY A 1 116 ? 42.925 -24.909 -5.512 1.00 77.62 116 GLY A CA 1
ATOM 839 C C . GLY A 1 116 ? 43.216 -26.102 -6.440 1.00 77.62 116 GLY A C 1
ATOM 840 O O . GLY A 1 116 ? 43.854 -27.053 -6.003 1.00 77.62 116 GLY A O 1
ATOM 841 N N . LYS A 1 117 ? 42.762 -26.079 -7.702 1.00 71.00 117 LYS A N 1
ATOM 842 C CA . LYS A 1 117 ? 42.988 -27.142 -8.704 1.00 71.00 117 LYS A CA 1
ATOM 843 C C . LYS A 1 117 ? 44.145 -26.830 -9.663 1.00 71.00 117 LYS A C 1
ATOM 845 O O . LYS A 1 117 ? 44.642 -27.725 -10.336 1.00 71.00 117 LYS A O 1
ATOM 850 N N . LEU A 1 118 ? 44.593 -25.576 -9.688 1.00 73.62 118 LEU A N 1
ATOM 851 C CA . LEU A 1 118 ? 45.617 -25.050 -10.593 1.00 73.62 118 LEU A CA 1
ATOM 852 C C . LEU A 1 118 ? 47.070 -25.500 -10.351 1.00 73.62 118 LEU A C 1
ATOM 854 O O . LEU A 1 118 ? 47.833 -25.457 -11.314 1.00 73.62 118 LEU A O 1
ATOM 858 N N . PRO A 1 119 ? 47.509 -25.934 -9.145 1.00 69.62 119 PRO A N 1
ATOM 859 C CA . PRO A 1 119 ? 48.907 -26.328 -8.927 1.00 69.62 119 PRO A CA 1
ATOM 860 C C . PRO A 1 119 ? 49.402 -27.496 -9.795 1.00 69.62 119 PRO A C 1
ATOM 862 O O . PRO A 1 119 ? 50.598 -27.758 -9.815 1.00 69.62 119 PRO A O 1
ATOM 865 N N . ARG A 1 120 ? 48.497 -28.208 -10.480 1.00 68.44 120 ARG A N 1
ATOM 866 C CA . ARG A 1 120 ? 48.796 -29.369 -11.334 1.00 68.44 120 ARG A CA 1
ATOM 867 C C . ARG A 1 120 ? 48.804 -29.060 -12.840 1.00 68.44 120 ARG A C 1
ATOM 869 O O . ARG A 1 120 ? 49.064 -29.972 -13.614 1.00 68.44 120 ARG A O 1
ATOM 876 N N . ALA A 1 121 ? 48.497 -27.827 -13.248 1.00 73.19 121 ALA A N 1
ATOM 877 C CA . ALA A 1 121 ? 48.426 -27.420 -14.654 1.00 73.19 121 ALA A CA 1
ATOM 878 C C . ALA A 1 121 ? 49.754 -26.821 -15.147 1.00 73.19 121 ALA A C 1
ATOM 880 O O . ALA A 1 121 ? 50.505 -26.231 -14.364 1.00 73.19 121 ALA A O 1
ATOM 881 N N . GLU A 1 122 ? 50.026 -26.920 -16.451 1.00 81.06 122 GLU A N 1
ATOM 882 C CA . GLU A 1 122 ? 51.190 -26.271 -17.066 1.00 81.06 122 GLU A CA 1
ATOM 883 C C . GLU A 1 122 ? 51.095 -24.740 -16.965 1.00 81.06 122 GLU A C 1
ATOM 885 O O . GLU A 1 122 ? 50.003 -24.172 -16.961 1.00 81.06 122 GLU A O 1
ATOM 890 N N . THR A 1 123 ? 52.230 -24.035 -16.925 1.00 82.50 123 THR A N 1
ATOM 891 C CA . THR A 1 123 ? 52.288 -22.579 -16.676 1.00 82.50 123 THR A CA 1
ATOM 892 C C . THR A 1 123 ? 51.355 -21.762 -17.580 1.00 82.50 123 THR A C 1
ATOM 894 O O . THR A 1 123 ? 50.641 -20.881 -17.098 1.00 82.50 123 THR A O 1
ATOM 897 N N . ASN A 1 124 ? 51.310 -22.076 -18.878 1.00 82.19 124 ASN A N 1
ATOM 898 C CA . ASN A 1 124 ? 50.462 -21.372 -19.846 1.00 82.19 124 ASN A CA 1
ATOM 899 C C . ASN A 1 124 ? 48.968 -21.691 -19.670 1.00 82.19 124 ASN A C 1
ATOM 901 O O . ASN A 1 124 ? 48.117 -20.823 -19.871 1.00 82.19 124 ASN A O 1
ATOM 905 N N . GLU A 1 125 ? 48.634 -22.926 -19.302 1.00 83.56 125 GLU A N 1
ATOM 906 C CA . GLU A 1 125 ? 47.260 -23.355 -19.034 1.00 83.56 125 GLU A CA 1
ATOM 907 C C . GLU A 1 125 ? 46.745 -22.740 -17.729 1.00 83.56 125 GLU A C 1
ATOM 909 O O . GLU A 1 125 ? 45.657 -22.164 -17.687 1.00 83.56 125 GLU A O 1
ATOM 914 N N . ARG A 1 126 ? 47.581 -22.757 -16.689 1.00 84.81 126 ARG A N 1
ATOM 915 C CA . ARG A 1 126 ? 47.311 -22.130 -15.400 1.00 84.81 126 ARG A CA 1
ATOM 916 C C . ARG A 1 126 ? 46.966 -20.650 -15.545 1.00 84.81 126 ARG A C 1
ATOM 918 O O . ARG A 1 126 ? 45.932 -20.231 -15.037 1.00 84.81 126 ARG A O 1
ATOM 925 N N . GLN A 1 127 ? 47.766 -19.874 -16.278 1.00 86.50 127 GLN A N 1
ATOM 926 C CA . GLN A 1 127 ? 47.490 -18.447 -16.507 1.00 86.50 127 GLN A CA 1
ATOM 927 C C . GLN A 1 127 ? 46.133 -18.214 -17.194 1.00 86.50 127 GLN A C 1
ATOM 929 O O . GLN A 1 127 ? 45.395 -17.295 -16.832 1.00 86.50 127 GLN A O 1
ATOM 934 N N . ARG A 1 128 ? 45.769 -19.059 -18.167 1.00 86.50 128 ARG A N 1
ATOM 935 C CA . ARG A 1 128 ? 44.480 -18.973 -18.874 1.00 86.50 128 ARG A CA 1
ATOM 936 C C . ARG A 1 128 ? 43.298 -19.313 -17.961 1.00 86.50 128 ARG A C 1
ATOM 938 O O . ARG A 1 128 ? 42.283 -18.616 -18.003 1.00 86.50 128 ARG A O 1
ATOM 945 N N . LEU A 1 129 ? 43.427 -20.339 -17.118 1.00 89.31 129 LEU A N 1
ATOM 946 C CA . LEU A 1 129 ? 42.405 -20.717 -16.136 1.00 89.31 129 LEU A CA 1
ATOM 947 C C . LEU A 1 129 ? 42.252 -19.654 -15.033 1.00 89.31 129 LEU A C 1
ATOM 949 O O . LEU A 1 129 ? 41.129 -19.295 -14.678 1.00 89.31 129 LEU A O 1
ATOM 953 N N . GLU A 1 130 ? 43.353 -19.071 -14.550 1.00 90.06 130 GLU A N 1
ATOM 954 C CA . GLU A 1 130 ? 43.322 -17.945 -13.602 1.00 90.06 130 GLU A CA 1
ATOM 955 C C . GLU A 1 130 ? 42.580 -16.740 -14.192 1.00 90.06 130 GLU A C 1
ATOM 957 O O . GLU A 1 130 ? 41.687 -16.184 -13.545 1.00 90.06 130 GLU A O 1
ATOM 962 N N . ALA A 1 131 ? 42.872 -16.380 -15.447 1.00 90.88 131 ALA A N 1
ATOM 963 C CA . ALA A 1 131 ? 42.152 -15.323 -16.150 1.00 90.88 131 ALA A CA 1
ATOM 964 C C . ALA A 1 131 ? 40.648 -15.636 -16.268 1.00 90.88 131 ALA A C 1
ATOM 966 O O . ALA A 1 131 ? 39.817 -14.750 -16.053 1.00 90.88 131 ALA A O 1
ATOM 967 N N . LEU A 1 132 ? 40.275 -16.890 -16.560 1.00 92.00 132 LEU A N 1
ATOM 968 C CA . LEU A 1 132 ? 38.874 -17.317 -16.687 1.00 92.00 132 LEU A CA 1
ATOM 969 C C . LEU A 1 132 ? 38.121 -17.126 -15.365 1.00 92.00 132 LEU A C 1
ATOM 971 O O . LEU A 1 132 ? 37.039 -16.530 -15.333 1.00 92.00 132 LEU A O 1
ATOM 975 N N . HIS A 1 133 ? 38.727 -17.569 -14.263 1.00 92.06 133 HIS A N 1
ATOM 976 C CA . HIS A 1 133 ? 38.175 -17.413 -12.921 1.00 92.06 133 HIS A CA 1
ATOM 977 C C . HIS A 1 133 ? 38.049 -15.933 -12.516 1.00 92.06 133 HIS A C 1
ATOM 979 O O . HIS A 1 133 ? 37.005 -15.516 -12.001 1.00 92.06 133 HIS A O 1
ATOM 985 N N . LEU A 1 134 ? 39.058 -15.103 -12.813 1.00 93.31 134 LEU A N 1
ATOM 986 C CA . LEU A 1 134 ? 39.023 -13.661 -12.544 1.00 93.31 134 LEU A CA 1
ATOM 987 C C . LEU A 1 134 ? 37.899 -12.951 -13.310 1.00 93.31 134 LEU A C 1
ATOM 989 O O . LEU A 1 134 ? 37.153 -12.176 -12.706 1.00 93.31 134 LEU A O 1
ATOM 993 N N . LEU A 1 135 ? 37.715 -13.246 -14.602 1.00 94.94 135 LEU A N 1
ATOM 994 C CA . LEU A 1 135 ? 36.635 -12.662 -15.408 1.00 94.94 135 LEU A CA 1
ATOM 995 C C . LEU A 1 135 ? 35.247 -13.045 -14.868 1.00 94.94 135 LEU A C 1
ATOM 997 O O . LEU A 1 135 ? 34.371 -12.182 -14.747 1.00 94.94 135 LEU A O 1
ATOM 1001 N N . ALA A 1 136 ? 35.046 -14.308 -14.474 1.00 93.56 136 ALA A N 1
ATOM 1002 C CA . ALA A 1 136 ? 33.785 -14.781 -13.896 1.00 93.56 136 ALA A CA 1
ATOM 1003 C C . ALA A 1 136 ? 33.487 -14.164 -12.517 1.00 93.56 136 ALA A C 1
ATOM 1005 O O . ALA A 1 136 ? 32.335 -13.830 -12.195 1.00 93.56 136 ALA A O 1
ATOM 1006 N N . ARG A 1 137 ? 34.524 -13.963 -11.697 1.00 93.44 137 ARG A N 1
ATOM 1007 C CA . ARG A 1 137 ? 34.412 -13.287 -10.399 1.00 93.44 137 ARG A CA 1
ATOM 1008 C C . ARG A 1 137 ? 34.078 -11.805 -10.573 1.00 93.44 137 ARG A C 1
ATOM 1010 O O . ARG A 1 137 ? 33.131 -11.330 -9.943 1.00 93.44 137 ARG A O 1
ATOM 1017 N N . ALA A 1 138 ? 34.782 -11.114 -11.469 1.00 93.38 138 ALA A N 1
ATOM 1018 C CA . ALA A 1 138 ? 34.556 -9.707 -11.803 1.00 93.38 138 ALA A CA 1
ATOM 1019 C C . ALA A 1 138 ? 33.229 -9.460 -12.549 1.00 93.38 138 ALA A C 1
ATOM 1021 O O . ALA A 1 138 ? 32.769 -8.324 -12.631 1.00 93.38 138 ALA A O 1
ATOM 1022 N N . GLY A 1 139 ? 32.595 -10.512 -13.077 1.00 93.50 139 GLY A N 1
ATOM 1023 C CA . GLY A 1 139 ? 31.350 -10.410 -13.835 1.00 93.50 139 GLY A CA 1
ATOM 1024 C C . GLY A 1 139 ? 31.530 -9.774 -15.214 1.00 93.50 139 GLY A C 1
ATOM 1025 O O . GLY A 1 139 ? 30.626 -9.097 -15.697 1.00 93.50 139 GLY A O 1
ATOM 1026 N N . ARG A 1 140 ? 32.700 -9.970 -15.830 1.00 94.56 140 ARG A N 1
ATOM 1027 C CA . ARG A 1 140 ? 33.051 -9.506 -17.178 1.00 94.56 140 ARG A CA 1
ATOM 1028 C C . ARG A 1 140 ? 32.589 -10.541 -18.208 1.00 94.56 140 ARG A C 1
ATOM 1030 O O . ARG A 1 140 ? 33.392 -11.287 -18.760 1.00 94.56 140 ARG A O 1
ATOM 1037 N N . TRP A 1 141 ? 31.276 -10.647 -18.414 1.00 95.25 141 TRP A N 1
ATOM 1038 C CA . TRP A 1 141 ? 30.674 -11.793 -19.112 1.00 95.25 141 TRP A CA 1
ATOM 1039 C C . TRP A 1 141 ? 30.994 -11.853 -20.609 1.00 95.25 141 TRP A C 1
ATOM 1041 O O . TRP A 1 141 ? 31.165 -12.944 -21.143 1.00 95.25 141 TRP A O 1
ATOM 1051 N N . GLN A 1 142 ? 31.115 -10.701 -21.273 1.00 92.56 142 GLN A N 1
ATOM 1052 C CA . GLN A 1 142 ? 31.486 -10.630 -22.692 1.00 92.56 142 GLN A CA 1
ATOM 1053 C C . GLN A 1 142 ? 32.925 -11.114 -22.933 1.00 92.56 142 GLN A C 1
ATOM 1055 O O . GLN A 1 142 ? 33.183 -11.914 -23.836 1.00 92.56 142 GLN A O 1
ATOM 1060 N N . ASP A 1 143 ? 33.854 -10.666 -22.088 1.00 93.19 143 ASP A N 1
ATOM 1061 C CA . ASP A 1 143 ? 35.255 -11.090 -22.131 1.00 93.19 143 ASP A CA 1
ATOM 1062 C C . ASP A 1 143 ? 35.374 -12.583 -21.789 1.00 93.19 143 ASP A C 1
ATOM 1064 O O . ASP A 1 143 ? 36.083 -13.330 -22.463 1.00 93.19 143 ASP A O 1
ATOM 1068 N N . LEU A 1 144 ? 34.609 -13.039 -20.787 1.00 94.25 144 LEU A N 1
ATOM 1069 C CA . LEU A 1 144 ? 34.547 -14.445 -20.393 1.00 94.25 144 LEU A CA 1
ATOM 1070 C C . LEU A 1 144 ? 34.055 -15.335 -21.539 1.00 94.25 144 LEU A C 1
ATOM 1072 O O . LEU A 1 144 ? 34.675 -16.358 -21.802 1.00 94.25 144 LEU A O 1
ATOM 1076 N N . LEU A 1 145 ? 32.983 -14.949 -22.241 1.00 94.25 145 LEU A N 1
ATOM 1077 C CA . LEU A 1 145 ? 32.465 -15.691 -23.396 1.00 94.25 145 LEU A CA 1
ATOM 1078 C C . LEU A 1 145 ? 33.507 -15.798 -24.517 1.00 94.25 145 LEU A C 1
ATOM 1080 O O . LEU A 1 145 ? 33.683 -16.867 -25.098 1.00 94.25 145 LEU A O 1
ATOM 1084 N N . SER A 1 146 ? 34.227 -14.706 -24.777 1.00 91.38 146 SER A N 1
ATOM 1085 C CA . SER A 1 146 ? 35.247 -14.645 -25.831 1.00 91.38 146 SER A CA 1
ATOM 1086 C C . SER A 1 146 ? 36.447 -15.553 -25.534 1.00 91.38 146 SER A C 1
ATOM 1088 O O . SER A 1 146 ? 37.067 -16.090 -26.452 1.00 91.38 146 SER A O 1
ATOM 1090 N N . MET A 1 147 ? 36.771 -15.742 -24.252 1.00 91.12 147 MET A N 1
ATOM 1091 C CA . MET A 1 147 ? 37.885 -16.581 -23.816 1.00 91.12 147 MET A CA 1
ATOM 1092 C C . MET A 1 147 ? 37.487 -18.042 -23.566 1.00 91.12 147 MET A C 1
ATOM 1094 O O . MET A 1 147 ? 38.271 -18.939 -23.871 1.00 91.12 147 MET A O 1
ATOM 1098 N N . ALA A 1 148 ? 36.276 -18.294 -23.058 1.00 89.94 148 ALA A N 1
ATOM 1099 C CA . ALA A 1 148 ? 35.801 -19.627 -22.691 1.00 89.94 148 ALA A CA 1
ATOM 1100 C C . ALA A 1 148 ? 35.885 -20.613 -23.862 1.00 89.94 148 ALA A C 1
ATOM 1102 O O . ALA A 1 148 ? 36.332 -21.737 -23.669 1.00 89.94 148 ALA A O 1
ATOM 1103 N N . GLY A 1 149 ? 35.567 -20.182 -25.089 1.00 83.00 149 GLY A N 1
ATOM 1104 C CA . GLY A 1 149 ? 35.612 -21.047 -26.278 1.00 83.00 149 GLY A CA 1
ATOM 1105 C C . GLY A 1 149 ? 36.993 -21.625 -26.610 1.00 83.00 149 GLY A C 1
ATOM 1106 O O . GLY A 1 149 ? 37.080 -22.589 -27.361 1.00 83.00 149 GLY A O 1
ATOM 1107 N N . ARG A 1 150 ? 38.069 -21.061 -26.047 1.00 84.25 150 ARG A N 1
ATOM 1108 C CA . ARG A 1 150 ? 39.454 -21.529 -26.231 1.00 84.25 150 ARG A CA 1
ATOM 1109 C C . ARG A 1 150 ? 39.948 -22.431 -25.096 1.00 84.25 150 ARG A C 1
ATOM 1111 O O . ARG A 1 150 ? 41.071 -22.915 -25.175 1.00 84.25 150 ARG A O 1
ATOM 1118 N N . ILE A 1 151 ? 39.160 -22.583 -24.031 1.00 82.81 151 ILE A N 1
ATOM 1119 C CA . ILE A 1 151 ? 39.566 -23.240 -22.780 1.00 82.81 151 ILE A CA 1
ATOM 1120 C C . ILE A 1 151 ? 38.598 -24.370 -22.430 1.00 82.81 151 ILE A C 1
ATOM 1122 O O . ILE A 1 151 ? 39.025 -25.490 -22.189 1.00 82.81 151 ILE A O 1
ATOM 1126 N N . ASP A 1 152 ? 37.298 -24.079 -22.410 1.00 84.19 152 ASP A N 1
ATOM 1127 C CA . ASP A 1 152 ? 36.259 -25.003 -21.973 1.00 84.19 152 ASP A CA 1
ATOM 1128 C C . ASP A 1 152 ? 34.995 -24.795 -22.820 1.00 84.19 152 ASP A C 1
ATOM 1130 O O . ASP A 1 152 ? 34.285 -23.787 -22.714 1.00 84.19 152 ASP A O 1
ATOM 1134 N N . THR A 1 153 ? 34.715 -25.770 -23.684 1.00 85.25 153 THR A N 1
ATOM 1135 C CA . THR A 1 153 ? 33.568 -25.742 -24.596 1.00 85.25 153 THR A CA 1
ATOM 1136 C C . THR A 1 153 ? 32.233 -25.813 -23.858 1.00 85.25 153 THR A C 1
ATOM 1138 O O . THR A 1 153 ? 31.268 -25.195 -24.308 1.00 85.25 153 THR A O 1
ATOM 1141 N N . ALA A 1 154 ? 32.167 -26.489 -22.706 1.00 87.00 154 ALA A N 1
ATOM 1142 C CA . ALA A 1 154 ? 30.949 -26.602 -21.910 1.00 87.00 154 ALA A CA 1
ATOM 1143 C C . ALA A 1 154 ? 30.592 -25.267 -21.245 1.00 87.00 154 ALA A C 1
ATOM 1145 O O . ALA A 1 154 ? 29.427 -24.867 -21.253 1.00 87.00 154 ALA A O 1
ATOM 1146 N N . VAL A 1 155 ? 31.585 -24.533 -20.729 1.00 89.94 155 VAL A N 1
ATOM 1147 C CA . VAL A 1 155 ? 31.393 -23.160 -20.232 1.00 89.94 155 VAL A CA 1
ATOM 1148 C C . VAL A 1 155 ? 30.986 -22.232 -21.376 1.00 89.94 155 VAL A C 1
ATOM 1150 O O . VAL A 1 155 ? 30.035 -21.461 -21.224 1.00 89.94 155 VAL A O 1
ATOM 1153 N N . ALA A 1 156 ? 31.673 -22.317 -22.520 1.00 92.19 156 ALA A N 1
ATOM 1154 C CA . ALA A 1 156 ? 31.449 -21.441 -23.668 1.00 92.19 156 ALA A CA 1
ATOM 1155 C C . ALA A 1 156 ? 30.043 -21.572 -24.264 1.00 92.19 156 ALA A C 1
ATOM 1157 O O . ALA A 1 156 ? 29.440 -20.561 -24.604 1.00 92.19 156 ALA A O 1
ATOM 1158 N N . GLN A 1 157 ? 29.520 -22.796 -24.364 1.00 93.50 157 GLN A N 1
ATOM 1159 C CA . GLN A 1 157 ? 28.206 -23.081 -24.952 1.00 93.50 157 GLN A CA 1
ATOM 1160 C C . GLN A 1 157 ? 27.053 -22.942 -23.949 1.00 93.50 157 GLN A C 1
ATOM 1162 O O . GLN A 1 157 ? 25.882 -23.048 -24.323 1.00 93.50 157 GLN A O 1
ATOM 1167 N N . HIS A 1 158 ? 27.343 -22.715 -22.663 1.00 96.12 158 HIS A N 1
ATOM 1168 C CA . HIS A 1 158 ? 26.297 -22.703 -21.651 1.00 96.12 158 HIS A CA 1
ATOM 1169 C C . HIS A 1 158 ? 25.356 -21.489 -21.833 1.00 96.12 158 HIS A C 1
ATOM 1171 O O . HIS A 1 158 ? 25.803 -20.338 -21.747 1.00 96.12 158 HIS A O 1
ATOM 1177 N N . PRO A 1 159 ? 24.025 -21.683 -21.962 1.00 96.44 159 PRO A N 1
ATOM 1178 C CA . PRO A 1 159 ? 23.083 -20.599 -22.266 1.00 96.44 159 PRO A CA 1
ATOM 1179 C C . PRO A 1 159 ? 23.098 -19.431 -21.270 1.00 96.44 159 PRO A C 1
ATOM 1181 O O . PRO A 1 159 ? 22.830 -18.289 -21.637 1.00 96.44 159 PRO A O 1
ATOM 1184 N N . ALA A 1 160 ? 23.420 -19.697 -19.999 1.00 96.38 160 ALA A N 1
ATOM 1185 C CA . ALA A 1 160 ? 23.531 -18.649 -18.981 1.00 96.38 160 ALA A CA 1
ATOM 1186 C C . ALA A 1 160 ? 24.655 -17.642 -19.280 1.00 96.38 160 ALA A C 1
ATOM 1188 O O . ALA A 1 160 ? 24.482 -16.456 -19.011 1.00 96.38 160 ALA A O 1
ATOM 1189 N N . LEU A 1 161 ? 25.781 -18.083 -19.857 1.00 96.62 161 LEU A N 1
ATOM 1190 C CA . LEU A 1 161 ? 26.876 -17.185 -20.225 1.00 96.62 161 LEU A CA 1
ATOM 1191 C C . LEU A 1 161 ? 26.468 -16.293 -21.401 1.00 96.62 161 LEU A C 1
ATOM 1193 O O . LEU A 1 161 ? 26.628 -15.076 -21.325 1.00 96.62 161 LEU A O 1
ATOM 1197 N N . HIS A 1 162 ? 25.840 -16.874 -22.426 1.00 96.69 162 HIS A N 1
ATOM 1198 C CA . HIS A 1 162 ? 25.297 -16.122 -23.559 1.00 96.69 162 HIS A CA 1
ATOM 1199 C C . HIS A 1 162 ? 24.262 -15.078 -23.130 1.00 96.69 162 HIS A C 1
ATOM 1201 O O . HIS A 1 162 ? 24.330 -13.935 -23.573 1.00 96.69 162 HIS A O 1
ATOM 1207 N N . ARG A 1 163 ? 23.337 -15.426 -22.224 1.00 97.12 163 ARG A N 1
ATOM 1208 C CA . ARG A 1 163 ? 22.353 -14.472 -21.683 1.00 97.12 163 ARG A CA 1
ATOM 1209 C C . ARG A 1 163 ? 23.005 -13.317 -20.926 1.00 97.12 163 ARG A C 1
ATOM 1211 O O . ARG A 1 163 ? 22.594 -12.170 -21.095 1.00 97.12 163 ARG A O 1
ATOM 1218 N N . LEU A 1 164 ? 24.020 -13.593 -20.107 1.00 96.75 164 LEU A N 1
ATOM 1219 C CA . LEU A 1 164 ? 24.751 -12.559 -19.368 1.00 96.75 164 LEU A CA 1
ATOM 1220 C C . LEU A 1 164 ? 25.556 -11.639 -20.296 1.00 96.75 164 LEU A C 1
ATOM 1222 O O . LEU A 1 164 ? 25.497 -10.422 -20.130 1.00 96.75 164 LEU A O 1
ATOM 1226 N N . ALA A 1 165 ? 26.251 -12.206 -21.284 1.00 95.31 165 ALA A N 1
ATOM 1227 C CA . ALA A 1 165 ? 26.987 -11.454 -22.298 1.00 95.31 165 ALA A CA 1
ATOM 1228 C C . ALA A 1 165 ? 26.039 -10.589 -23.149 1.00 95.31 165 ALA A C 1
ATOM 1230 O O . ALA A 1 165 ? 26.249 -9.385 -23.284 1.00 95.31 165 ALA A O 1
ATOM 1231 N N . ARG A 1 166 ? 24.918 -11.161 -23.617 1.00 96.44 166 ARG A N 1
ATOM 1232 C CA . ARG A 1 166 ? 23.875 -10.428 -24.351 1.00 96.44 166 ARG A CA 1
ATOM 1233 C C . ARG A 1 166 ? 23.313 -9.271 -23.533 1.00 96.44 166 ARG A C 1
ATOM 1235 O O . ARG A 1 166 ? 23.186 -8.163 -24.044 1.00 96.44 166 ARG A O 1
ATOM 1242 N N . ARG A 1 167 ? 23.023 -9.499 -22.251 1.00 95.75 167 ARG A N 1
ATOM 1243 C CA . ARG A 1 167 ? 22.567 -8.447 -21.338 1.00 95.75 167 ARG A CA 1
ATOM 1244 C C . ARG A 1 167 ? 23.588 -7.314 -21.239 1.00 95.75 167 ARG A C 1
ATOM 1246 O O . ARG A 1 167 ? 23.184 -6.158 -21.246 1.00 95.75 167 ARG A O 1
ATOM 1253 N N . ASP A 1 168 ? 24.876 -7.628 -21.122 1.00 93.38 168 ASP A N 1
ATOM 1254 C CA . ASP A 1 168 ? 25.933 -6.616 -21.040 1.00 93.38 168 ASP A CA 1
ATOM 1255 C C . ASP A 1 168 ? 26.077 -5.831 -22.349 1.00 93.38 168 ASP A C 1
ATOM 1257 O O . ASP A 1 168 ? 26.178 -4.608 -22.297 1.00 93.38 168 ASP A O 1
ATOM 1261 N N . ALA A 1 169 ? 25.982 -6.494 -23.505 1.00 94.50 169 ALA A N 1
ATOM 1262 C CA . ALA A 1 169 ? 25.969 -5.829 -24.807 1.00 94.50 169 ALA A CA 1
ATOM 1263 C C . ALA A 1 169 ? 24.792 -4.845 -24.939 1.00 94.50 169 ALA A C 1
ATOM 1265 O O . ALA A 1 169 ? 24.973 -3.707 -25.367 1.00 94.50 169 ALA A O 1
ATOM 1266 N N . LEU A 1 170 ? 23.595 -5.239 -24.486 1.00 96.44 170 LEU A N 1
ATOM 1267 C CA . LEU A 1 170 ? 22.418 -4.364 -24.484 1.00 96.44 170 LEU A CA 1
ATOM 1268 C C . LEU A 1 170 ? 22.613 -3.111 -23.616 1.00 96.44 170 LEU A C 1
ATOM 1270 O O . LEU A 1 170 ? 22.028 -2.079 -23.927 1.00 96.44 170 LEU A O 1
ATOM 1274 N N . ARG A 1 171 ? 23.450 -3.144 -22.565 1.00 93.12 171 ARG A N 1
ATOM 1275 C CA . ARG A 1 171 ? 23.701 -1.964 -21.706 1.00 93.12 171 ARG A CA 1
ATOM 1276 C C . ARG A 1 171 ? 24.358 -0.800 -22.440 1.00 93.12 171 ARG A C 1
ATOM 1278 O O . ARG A 1 171 ? 24.248 0.322 -21.954 1.00 93.12 171 ARG A O 1
ATOM 1285 N N . ALA A 1 172 ? 25.034 -1.057 -23.559 1.00 91.50 172 ALA A N 1
ATOM 1286 C CA . ALA A 1 172 ? 25.645 -0.016 -24.378 1.00 91.50 172 ALA A CA 1
ATOM 1287 C C . ALA A 1 172 ? 24.614 0.772 -25.208 1.00 91.50 172 ALA A C 1
ATOM 1289 O O . ALA A 1 172 ? 24.922 1.859 -25.690 1.00 91.50 172 ALA A O 1
ATOM 1290 N N . LEU A 1 173 ? 23.391 0.252 -25.372 1.00 96.88 173 LEU A N 1
ATOM 1291 C CA . LEU A 1 173 ? 22.356 0.916 -26.158 1.00 96.88 173 LEU A CA 1
ATOM 1292 C C . LEU A 1 173 ? 21.793 2.141 -25.411 1.00 96.88 173 LEU A C 1
ATOM 1294 O O . LEU A 1 173 ? 21.459 2.022 -24.225 1.00 96.88 173 LEU A O 1
ATOM 1298 N N . PRO A 1 174 ? 21.597 3.294 -26.087 1.00 96.06 174 PRO A N 1
ATOM 1299 C CA . PRO A 1 174 ? 21.081 4.511 -25.455 1.00 96.06 174 PRO A CA 1
ATOM 1300 C C . PRO A 1 174 ? 19.752 4.305 -24.718 1.00 96.06 174 PRO A C 1
ATOM 1302 O O . PRO A 1 174 ? 19.621 4.712 -23.564 1.00 96.06 174 PRO A O 1
ATOM 1305 N N . ALA A 1 175 ? 18.803 3.587 -25.329 1.00 95.62 175 ALA A N 1
ATOM 1306 C CA . ALA A 1 175 ? 17.503 3.291 -24.725 1.00 95.62 175 ALA A CA 1
ATOM 1307 C C . ALA A 1 175 ? 17.629 2.455 -23.435 1.00 95.62 175 ALA A C 1
ATOM 1309 O O . ALA A 1 175 ? 16.945 2.704 -22.443 1.00 95.62 175 ALA A O 1
ATOM 1310 N N . VAL A 1 176 ? 18.556 1.494 -23.390 1.00 96.81 176 VAL A N 1
ATOM 1311 C CA . VAL A 1 176 ? 18.803 0.668 -22.195 1.00 96.81 176 VAL A CA 1
ATOM 1312 C C . VAL A 1 176 ? 19.519 1.463 -21.100 1.00 96.81 176 VAL A C 1
ATOM 1314 O O . VAL A 1 176 ? 19.242 1.268 -19.908 1.00 96.81 176 VAL A O 1
ATOM 1317 N N . SER A 1 177 ? 20.406 2.384 -21.484 1.00 94.75 177 SER A N 1
ATOM 1318 C CA . SER A 1 177 ? 21.036 3.329 -20.561 1.00 94.75 177 SER A CA 1
ATOM 1319 C C . SER A 1 177 ? 19.985 4.234 -19.914 1.00 94.75 177 SER A C 1
ATOM 1321 O O . SER A 1 177 ? 19.877 4.256 -18.686 1.00 94.75 177 SER A O 1
ATOM 1323 N N . GLN A 1 178 ? 19.122 4.866 -20.718 1.00 94.06 178 GLN A N 1
ATOM 1324 C CA . GLN A 1 178 ? 18.005 5.685 -20.239 1.00 94.06 178 GLN A CA 1
ATOM 1325 C C . GLN A 1 178 ? 17.073 4.886 -19.323 1.00 94.06 178 GLN A C 1
ATOM 1327 O O . GLN A 1 178 ? 16.790 5.316 -18.207 1.00 94.06 178 GLN A O 1
ATOM 1332 N N . TYR A 1 179 ? 16.669 3.680 -19.729 1.00 94.94 179 TYR A N 1
ATOM 1333 C CA . TYR A 1 179 ? 15.862 2.785 -18.897 1.00 94.94 179 TYR A CA 1
ATOM 1334 C C . TYR A 1 179 ? 16.521 2.493 -17.542 1.00 94.94 179 TYR A C 1
ATOM 1336 O O . TYR A 1 179 ? 15.867 2.505 -16.500 1.00 94.94 179 TYR A O 1
ATOM 1344 N N . THR A 1 180 ? 17.833 2.252 -17.530 1.00 92.44 180 THR A N 1
ATOM 1345 C CA . THR A 1 180 ? 18.576 1.996 -16.291 1.00 92.44 180 THR A CA 1
ATOM 1346 C C . THR A 1 180 ? 18.677 3.251 -15.418 1.00 92.44 180 THR A C 1
ATOM 1348 O O . THR A 1 180 ? 18.589 3.129 -14.197 1.00 92.44 180 THR A O 1
ATOM 1351 N N . MET A 1 181 ? 18.822 4.442 -16.009 1.00 91.31 181 MET A N 1
ATOM 1352 C CA . MET A 1 181 ? 18.786 5.714 -15.275 1.00 91.31 181 MET A CA 1
ATOM 1353 C C . MET A 1 181 ? 17.419 5.954 -14.631 1.00 91.31 181 MET A C 1
ATOM 1355 O O . MET A 1 181 ? 17.360 6.237 -13.438 1.00 91.31 181 MET A O 1
ATOM 1359 N N . LEU A 1 182 ? 16.330 5.747 -15.374 1.00 92.19 182 LEU A N 1
ATOM 1360 C CA . LEU A 1 182 ? 14.963 5.892 -14.863 1.00 92.19 182 LEU A CA 1
ATOM 1361 C C . LEU A 1 182 ? 14.699 4.966 -13.670 1.00 92.19 182 LEU A C 1
ATOM 1363 O O . LEU A 1 182 ? 14.151 5.386 -12.655 1.00 92.19 182 LEU A O 1
ATOM 1367 N N . LEU A 1 183 ? 15.170 3.719 -13.732 1.00 88.81 183 LEU A N 1
ATOM 1368 C CA . LEU A 1 183 ? 15.043 2.793 -12.604 1.00 88.81 183 LEU A CA 1
ATOM 1369 C C . LEU A 1 183 ? 15.864 3.194 -11.378 1.00 88.81 183 LEU A C 1
ATOM 1371 O O . LEU A 1 183 ? 15.454 2.889 -10.264 1.00 88.81 183 LEU A O 1
ATOM 1375 N N . ARG A 1 184 ? 17.013 3.853 -11.566 1.00 83.38 184 ARG A N 1
ATOM 1376 C CA . ARG A 1 184 ? 17.823 4.386 -10.457 1.00 83.38 184 ARG A CA 1
ATOM 1377 C C . ARG A 1 184 ? 17.208 5.640 -9.845 1.00 83.38 184 ARG A C 1
ATOM 1379 O O . ARG A 1 184 ? 17.405 5.880 -8.663 1.00 83.38 184 ARG A O 1
ATOM 1386 N N . ALA A 1 185 ? 16.486 6.426 -10.641 1.00 82.12 185 ALA A N 1
ATOM 1387 C CA . ALA A 1 185 ? 15.760 7.596 -10.166 1.00 82.12 185 ALA A CA 1
ATOM 1388 C C . ALA A 1 185 ? 14.517 7.218 -9.337 1.00 82.12 185 ALA A C 1
ATOM 1390 O O . ALA A 1 185 ? 14.027 8.034 -8.562 1.00 82.12 185 ALA A O 1
ATOM 1391 N N . HIS A 1 186 ? 14.003 5.989 -9.465 1.00 73.81 186 HIS A N 1
ATOM 1392 C CA . HIS A 1 186 ? 12.839 5.508 -8.715 1.00 73.81 186 HIS A CA 1
ATOM 1393 C C . HIS A 1 186 ? 13.200 5.018 -7.298 1.00 73.81 186 HIS A C 1
ATOM 1395 O O . HIS A 1 186 ? 12.998 3.854 -6.944 1.00 73.81 186 HIS A O 1
ATOM 1401 N N . GLY A 1 187 ? 13.738 5.936 -6.489 1.00 66.94 187 GLY A N 1
ATOM 1402 C CA . GLY A 1 187 ? 14.197 5.678 -5.123 1.00 66.94 187 GLY A CA 1
ATOM 1403 C C . GLY A 1 187 ? 15.571 4.997 -5.053 1.00 66.94 187 GLY A C 1
ATOM 1404 O O . GLY A 1 187 ? 16.092 4.509 -6.059 1.00 66.94 187 GLY A O 1
ATOM 1405 N N . PRO A 1 188 ? 16.201 4.968 -3.865 1.00 60.81 188 PRO A N 1
ATOM 1406 C CA . PRO A 1 188 ? 17.513 4.361 -3.714 1.00 60.81 188 PRO A CA 1
ATOM 1407 C C . PRO A 1 188 ? 17.435 2.863 -4.028 1.00 60.81 188 PRO A C 1
ATOM 1409 O O . PRO A 1 188 ? 16.571 2.143 -3.526 1.00 60.81 188 PRO A O 1
ATOM 1412 N N . ALA A 1 189 ? 18.352 2.378 -4.866 1.00 63.53 189 ALA A N 1
ATOM 1413 C CA . ALA A 1 189 ? 18.376 0.970 -5.239 1.00 63.53 189 ALA A CA 1
ATOM 1414 C C . ALA A 1 189 ? 18.555 0.081 -3.994 1.00 63.53 189 ALA A C 1
ATOM 1416 O O . ALA A 1 189 ? 19.359 0.384 -3.107 1.00 63.53 189 ALA A O 1
ATOM 1417 N N . GLY A 1 190 ? 17.818 -1.032 -3.928 1.00 59.69 190 GLY A N 1
ATOM 1418 C CA . GLY A 1 190 ? 17.946 -1.995 -2.833 1.00 59.69 190 GLY A CA 1
ATOM 1419 C C . GLY A 1 190 ? 19.396 -2.465 -2.671 1.00 59.69 190 GLY A C 1
ATOM 1420 O O . GLY A 1 190 ? 20.054 -2.797 -3.656 1.00 59.69 190 GLY A O 1
ATOM 1421 N N . GLY A 1 191 ? 19.897 -2.462 -1.432 1.00 59.41 191 GLY A N 1
ATOM 1422 C CA . GLY A 1 191 ? 21.294 -2.786 -1.117 1.00 59.41 191 GLY A CA 1
ATOM 1423 C C . GLY A 1 191 ? 22.271 -1.605 -1.189 1.00 59.41 191 GLY A C 1
ATOM 1424 O O . GLY A 1 191 ? 23.462 -1.807 -0.978 1.00 59.41 191 GLY A O 1
ATOM 1425 N N . THR A 1 192 ? 21.799 -0.384 -1.465 1.00 71.81 192 THR A N 1
ATOM 1426 C CA . THR A 1 192 ? 22.610 0.840 -1.323 1.00 71.81 192 THR A CA 1
ATOM 1427 C C . THR A 1 192 ? 22.603 1.358 0.115 1.00 71.81 192 THR A C 1
ATOM 1429 O O . THR A 1 192 ? 21.659 1.124 0.871 1.00 71.81 192 THR A O 1
ATOM 1432 N N . GLU A 1 193 ? 23.634 2.122 0.483 1.00 74.75 193 GLU A N 1
ATOM 1433 C CA . GLU A 1 193 ? 23.704 2.791 1.785 1.00 74.75 193 GLU A CA 1
ATOM 1434 C C . GLU A 1 193 ? 22.540 3.767 1.994 1.00 74.75 193 GLU A C 1
ATOM 1436 O O . GLU A 1 193 ? 21.963 3.800 3.075 1.00 74.75 193 GLU A O 1
ATOM 1441 N N . ALA A 1 194 ? 22.116 4.484 0.948 1.00 72.94 194 ALA A N 1
ATOM 1442 C CA . ALA A 1 194 ? 20.951 5.366 0.997 1.00 72.94 194 ALA A CA 1
ATOM 1443 C C . ALA A 1 194 ? 19.646 4.607 1.304 1.00 72.94 194 ALA A C 1
ATOM 1445 O O . ALA A 1 194 ? 18.876 5.040 2.160 1.00 72.94 194 ALA A O 1
ATOM 1446 N N . ALA A 1 195 ? 19.419 3.444 0.676 1.00 76.44 195 ALA A N 1
ATOM 1447 C CA . ALA A 1 195 ? 18.272 2.590 0.998 1.00 76.44 195 ALA A CA 1
ATOM 1448 C C . ALA A 1 195 ? 18.353 2.063 2.439 1.00 76.44 195 ALA A C 1
ATOM 1450 O O . ALA A 1 195 ? 17.344 2.014 3.140 1.00 76.44 195 ALA A O 1
ATOM 1451 N N . ALA A 1 196 ? 19.558 1.714 2.902 1.00 79.69 196 ALA A N 1
ATOM 1452 C CA . ALA A 1 196 ? 19.780 1.275 4.274 1.00 79.69 196 ALA A CA 1
ATOM 1453 C C . ALA A 1 196 ? 19.546 2.409 5.292 1.00 79.69 196 ALA A C 1
ATOM 1455 O O . ALA A 1 196 ? 18.918 2.174 6.319 1.00 79.69 196 ALA A O 1
ATOM 1456 N N . MET A 1 197 ? 19.994 3.637 5.007 1.00 82.56 197 MET A N 1
ATOM 1457 C CA . MET A 1 197 ? 19.741 4.822 5.835 1.00 82.56 197 MET A CA 1
ATOM 1458 C C . MET A 1 197 ? 18.250 5.141 5.919 1.00 82.56 197 MET A C 1
ATOM 1460 O O . MET A 1 197 ? 17.728 5.301 7.019 1.00 82.56 197 MET A O 1
ATOM 1464 N N . GLN A 1 198 ? 17.553 5.171 4.780 1.00 81.56 198 GLN A N 1
ATOM 1465 C CA . GLN A 1 198 ? 16.110 5.405 4.746 1.00 81.56 198 GLN A CA 1
ATOM 1466 C C . GLN A 1 198 ? 15.346 4.308 5.503 1.00 81.56 198 GLN A C 1
ATOM 1468 O O . GLN A 1 198 ? 14.420 4.610 6.252 1.00 81.56 198 GLN A O 1
ATOM 1473 N N . GLY A 1 199 ? 15.767 3.047 5.357 1.00 84.00 199 GLY A N 1
ATOM 1474 C CA . GLY A 1 199 ? 15.214 1.923 6.110 1.00 84.00 199 GLY A CA 1
ATOM 1475 C C . GLY A 1 199 ? 15.417 2.062 7.620 1.00 84.00 199 GLY A C 1
ATOM 1476 O O . GLY A 1 199 ? 14.463 1.893 8.373 1.00 84.00 199 GLY A O 1
ATOM 1477 N N . ARG A 1 200 ? 16.626 2.434 8.068 1.00 89.00 200 ARG A N 1
ATOM 1478 C CA . ARG A 1 200 ? 16.922 2.680 9.491 1.00 89.00 200 ARG A CA 1
ATOM 1479 C C . ARG A 1 200 ? 16.099 3.833 10.061 1.00 89.00 200 ARG A C 1
ATOM 1481 O O . ARG A 1 200 ? 15.533 3.685 11.136 1.00 89.00 200 ARG A O 1
ATOM 1488 N N . ALA A 1 201 ? 15.992 4.943 9.333 1.00 88.38 201 ALA A N 1
ATOM 1489 C CA . ALA A 1 201 ? 15.190 6.088 9.757 1.00 88.38 201 ALA A CA 1
ATOM 1490 C C . ALA A 1 201 ? 13.698 5.729 9.878 1.00 88.38 201 ALA A C 1
ATOM 1492 O O . ALA A 1 201 ? 13.049 6.099 10.854 1.00 88.38 201 ALA A O 1
ATOM 1493 N N . ALA A 1 202 ? 13.158 4.967 8.920 1.00 86.38 202 ALA A N 1
ATOM 1494 C CA . ALA A 1 202 ? 11.776 4.498 8.972 1.00 86.38 202 ALA A CA 1
ATOM 1495 C C . ALA A 1 202 ? 11.528 3.532 10.144 1.00 86.38 202 ALA A C 1
ATOM 1497 O O . ALA A 1 202 ? 10.496 3.644 10.802 1.00 86.38 202 ALA A O 1
ATOM 1498 N N . ALA A 1 203 ? 12.471 2.624 10.424 1.00 88.31 203 ALA A N 1
ATOM 1499 C CA . ALA A 1 203 ? 12.399 1.719 11.571 1.00 88.31 203 ALA A CA 1
ATOM 1500 C C . ALA A 1 203 ? 12.414 2.494 12.896 1.00 88.31 203 ALA A C 1
ATOM 1502 O O . ALA A 1 203 ? 11.494 2.352 13.689 1.00 88.31 203 ALA A O 1
ATOM 1503 N N . GLN A 1 204 ? 13.368 3.414 13.073 1.00 91.94 204 GLN A N 1
ATOM 1504 C CA . GLN A 1 204 ? 13.466 4.245 14.276 1.00 91.94 204 GLN A CA 1
ATOM 1505 C C . GLN A 1 204 ? 12.205 5.092 14.512 1.00 91.94 204 GLN A C 1
ATOM 1507 O O . GLN A 1 204 ? 11.762 5.252 15.649 1.00 91.94 204 GLN A O 1
ATOM 1512 N N . ALA A 1 205 ? 11.608 5.636 13.447 1.00 91.75 205 ALA A N 1
ATOM 1513 C CA . ALA A 1 205 ? 10.344 6.362 13.545 1.00 91.75 205 ALA A CA 1
ATOM 1514 C C . ALA A 1 205 ? 9.180 5.444 13.962 1.00 91.75 205 ALA A C 1
ATOM 1516 O O . ALA A 1 205 ? 8.314 5.869 14.726 1.00 91.75 205 ALA A O 1
ATOM 1517 N N . GLY A 1 206 ? 9.168 4.195 13.481 1.00 92.56 206 GLY A N 1
ATOM 1518 C CA . GLY A 1 206 ? 8.237 3.153 13.920 1.00 92.56 206 GLY A CA 1
ATOM 1519 C C . GLY A 1 206 ? 8.382 2.845 15.408 1.00 92.56 206 GLY A C 1
ATOM 1520 O O . GLY A 1 206 ? 7.411 2.990 16.147 1.00 92.56 206 GLY A O 1
ATOM 1521 N N . ASP A 1 207 ? 9.602 2.537 15.849 1.00 93.56 207 ASP A N 1
ATOM 1522 C CA . ASP A 1 207 ? 9.917 2.210 17.245 1.00 93.56 207 ASP A CA 1
ATOM 1523 C C . ASP A 1 207 ? 9.536 3.360 18.190 1.00 93.56 207 ASP A C 1
ATOM 1525 O O . ASP A 1 207 ? 8.934 3.155 19.244 1.00 93.56 207 ASP A O 1
ATOM 1529 N N . SER A 1 208 ? 9.837 4.604 17.795 1.00 95.06 208 SER A N 1
ATOM 1530 C CA . SER A 1 208 ? 9.460 5.788 18.571 1.00 95.06 208 SER A CA 1
ATOM 1531 C C . SER A 1 208 ? 7.942 5.954 18.668 1.00 95.06 208 SER A C 1
ATOM 1533 O O . SER A 1 208 ? 7.428 6.281 19.740 1.00 95.06 208 SER A O 1
ATOM 1535 N N . ALA A 1 209 ? 7.210 5.707 17.577 1.00 96.12 209 ALA A N 1
ATOM 1536 C CA . ALA A 1 209 ? 5.756 5.796 17.578 1.00 96.12 209 ALA A CA 1
ATOM 1537 C C . ALA A 1 209 ? 5.100 4.722 18.454 1.00 96.12 209 ALA A C 1
ATOM 1539 O O . ALA A 1 209 ? 4.126 5.013 19.159 1.00 96.12 209 ALA A O 1
ATOM 1540 N N . GLU A 1 210 ? 5.645 3.506 18.447 1.00 96.56 210 GLU A N 1
ATOM 1541 C CA . GLU A 1 210 ? 5.196 2.420 19.317 1.00 96.56 210 GLU A CA 1
ATOM 1542 C C . GLU A 1 210 ? 5.465 2.750 20.785 1.00 96.56 210 GLU A C 1
ATOM 1544 O O . GLU A 1 210 ? 4.537 2.717 21.592 1.00 96.56 210 GLU A O 1
ATOM 1549 N N . ALA A 1 211 ? 6.683 3.183 21.123 1.00 96.38 211 ALA A N 1
ATOM 1550 C CA . ALA A 1 211 ? 7.049 3.554 22.488 1.00 96.38 211 ALA A CA 1
ATOM 1551 C C . ALA A 1 211 ? 6.151 4.666 23.061 1.00 96.38 211 ALA A C 1
ATOM 1553 O O . ALA A 1 211 ? 5.663 4.551 24.187 1.00 96.38 211 ALA A O 1
ATOM 1554 N N . GLN A 1 212 ? 5.875 5.717 22.279 1.00 97.19 212 GLN A N 1
ATOM 1555 C CA . GLN A 1 212 ? 4.963 6.794 22.687 1.00 97.19 212 GLN A CA 1
ATOM 1556 C C . GLN A 1 212 ? 3.533 6.286 22.910 1.00 97.19 212 GLN A C 1
ATOM 1558 O O . GLN A 1 212 ? 2.881 6.658 23.887 1.00 97.19 212 GLN A O 1
ATOM 1563 N N . THR A 1 213 ? 3.048 5.409 22.029 1.00 97.94 213 THR A N 1
ATOM 1564 C CA . THR A 1 213 ? 1.707 4.825 22.157 1.00 97.94 213 THR A CA 1
ATOM 1565 C C . THR A 1 213 ? 1.606 3.943 23.399 1.00 97.94 213 THR A C 1
ATOM 1567 O O . THR A 1 213 ? 0.657 4.078 24.168 1.00 97.94 213 THR A O 1
ATOM 1570 N N . VAL A 1 214 ? 2.602 3.089 23.639 1.00 97.31 214 VAL A N 1
ATOM 1571 C CA . VAL A 1 214 ? 2.682 2.225 24.824 1.00 97.31 214 VAL A CA 1
ATOM 1572 C C . VAL A 1 214 ? 2.682 3.056 26.108 1.00 97.31 214 VAL A C 1
ATOM 1574 O O . VAL A 1 214 ? 1.904 2.766 27.014 1.00 97.31 214 VAL A O 1
ATOM 1577 N N . ALA A 1 215 ? 3.482 4.125 26.178 1.00 97.19 215 ALA A N 1
ATOM 1578 C CA . ALA A 1 215 ? 3.533 5.005 27.348 1.00 97.19 215 ALA A CA 1
ATOM 1579 C C . ALA A 1 215 ? 2.181 5.690 27.635 1.00 97.19 215 ALA A C 1
ATOM 1581 O O . ALA A 1 215 ? 1.722 5.733 28.783 1.00 97.19 215 ALA A O 1
ATOM 1582 N N . ALA A 1 216 ? 1.506 6.180 26.590 1.00 97.44 216 ALA A N 1
ATOM 1583 C CA . ALA A 1 216 ? 0.179 6.776 26.718 1.00 97.44 216 ALA A CA 1
ATOM 1584 C C . ALA A 1 216 ? -0.870 5.747 27.175 1.00 97.44 216 ALA A C 1
ATOM 1586 O O . ALA A 1 216 ? -1.646 6.023 28.092 1.00 97.44 216 ALA A O 1
ATOM 1587 N N . LEU A 1 217 ? -0.874 4.543 26.589 1.00 96.94 217 LEU A N 1
ATOM 1588 C CA . LEU A 1 217 ? -1.814 3.477 26.949 1.00 96.94 217 LEU A CA 1
ATOM 1589 C C . LEU A 1 217 ? -1.590 2.944 28.367 1.00 96.94 217 LEU A C 1
ATOM 1591 O O . LEU A 1 217 ? -2.566 2.710 29.078 1.00 96.94 217 LEU A O 1
ATOM 1595 N N . ALA A 1 218 ? -0.339 2.821 28.815 1.00 95.38 218 ALA A N 1
ATOM 1596 C CA . ALA A 1 218 ? -0.025 2.470 30.199 1.00 95.38 218 ALA A CA 1
ATOM 1597 C C . ALA A 1 218 ? -0.579 3.521 31.177 1.00 95.38 218 ALA A C 1
ATOM 1599 O O . ALA A 1 218 ? -1.194 3.184 32.189 1.00 95.38 218 ALA A O 1
ATOM 1600 N N . THR A 1 219 ? -0.451 4.806 30.837 1.00 95.44 219 THR A N 1
ATOM 1601 C CA . THR A 1 219 ? -1.025 5.898 31.637 1.00 95.44 219 THR A CA 1
ATOM 1602 C C . THR A 1 219 ? -2.555 5.844 31.656 1.00 95.44 219 THR A C 1
ATOM 1604 O O . THR A 1 219 ? -3.163 6.015 32.712 1.00 95.44 219 THR A O 1
ATOM 1607 N N . ILE A 1 220 ? -3.192 5.573 30.512 1.00 94.75 220 ILE A N 1
ATOM 1608 C CA . ILE A 1 220 ? -4.648 5.390 30.410 1.00 94.75 220 ILE A CA 1
ATOM 1609 C C . ILE A 1 220 ? -5.115 4.233 31.298 1.00 94.75 220 ILE A C 1
ATOM 1611 O O . ILE A 1 220 ? -6.068 4.411 32.055 1.00 94.75 220 ILE A O 1
ATOM 1615 N N . ALA A 1 221 ? -4.434 3.083 31.252 1.00 93.88 221 ALA A N 1
ATOM 1616 C CA . ALA A 1 221 ? -4.758 1.924 32.080 1.00 93.88 221 ALA A CA 1
ATOM 1617 C C . ALA A 1 221 ? -4.720 2.279 33.577 1.00 93.88 221 ALA A C 1
ATOM 1619 O O . ALA A 1 221 ? -5.686 2.019 34.293 1.00 93.88 221 ALA A O 1
ATOM 1620 N N . LEU A 1 222 ? -3.676 2.986 34.029 1.00 92.44 222 LEU A N 1
ATOM 1621 C CA . LEU A 1 222 ? -3.552 3.459 35.415 1.00 92.44 222 LEU A CA 1
ATOM 1622 C C . LEU A 1 222 ? -4.639 4.470 35.813 1.00 92.44 222 LEU A C 1
ATOM 1624 O O . LEU A 1 222 ? -5.106 4.476 36.953 1.00 92.44 222 LEU A O 1
ATOM 1628 N N . VAL A 1 223 ? -5.038 5.373 34.911 1.00 92.12 223 VAL A N 1
ATOM 1629 C CA . VAL A 1 223 ? -6.121 6.335 35.183 1.00 92.12 223 VAL A CA 1
ATOM 1630 C C . VAL A 1 223 ? -7.460 5.616 35.311 1.00 92.12 223 VAL A C 1
ATOM 1632 O O . VAL A 1 223 ? -8.180 5.859 36.276 1.00 92.12 223 VAL A O 1
ATOM 1635 N N . LEU A 1 224 ? -7.771 4.705 34.390 1.00 91.25 224 LEU A N 1
ATOM 1636 C CA . LEU A 1 224 ? -9.002 3.919 34.438 1.00 91.25 224 LEU A CA 1
ATOM 1637 C C . LEU A 1 224 ? -9.040 3.020 35.681 1.00 91.25 224 LEU A C 1
ATOM 1639 O O . LEU A 1 224 ? -10.071 2.945 36.345 1.00 91.25 224 LEU A O 1
ATOM 1643 N N . GLN A 1 225 ? -7.908 2.430 36.073 1.00 89.12 225 GLN A N 1
ATOM 1644 C CA . GLN A 1 225 ? -7.816 1.653 37.308 1.00 89.12 225 GLN A CA 1
ATOM 1645 C C . GLN A 1 225 ? -8.144 2.493 38.549 1.00 89.12 225 GLN A C 1
ATOM 1647 O O . GLN A 1 225 ? -8.907 2.063 39.413 1.00 89.12 225 GLN A O 1
ATOM 1652 N N . ARG A 1 226 ? -7.637 3.731 38.621 1.00 88.56 226 ARG A N 1
ATOM 1653 C CA . ARG A 1 226 ? -7.957 4.664 39.717 1.00 88.56 226 ARG A CA 1
ATOM 1654 C C . ARG A 1 226 ? -9.428 5.085 39.759 1.00 88.56 226 ARG A C 1
ATOM 1656 O O . ARG A 1 226 ? -9.893 5.499 40.814 1.00 88.56 226 ARG A O 1
ATOM 1663 N N . ARG A 1 227 ? -10.158 4.962 38.648 1.00 88.31 227 ARG A N 1
ATOM 1664 C CA . ARG A 1 227 ? -11.611 5.202 38.566 1.00 88.31 227 ARG A CA 1
ATOM 1665 C C . ARG A 1 227 ? -12.455 3.963 38.862 1.00 88.31 227 ARG A C 1
ATOM 1667 O O . ARG A 1 227 ? -13.664 3.990 38.674 1.00 88.31 227 ARG A O 1
ATOM 1674 N N . GLY A 1 228 ? -11.831 2.883 39.331 1.00 82.50 228 GLY A N 1
ATOM 1675 C CA . GLY A 1 228 ? -12.525 1.659 39.720 1.00 82.50 228 GLY A CA 1
ATOM 1676 C C . GLY A 1 228 ? -12.743 0.659 38.585 1.00 82.50 228 GLY A C 1
ATOM 1677 O O . GLY A 1 228 ? -13.401 -0.353 38.814 1.00 82.50 228 GLY A O 1
ATOM 1678 N N . HIS A 1 229 ? -12.184 0.881 37.385 1.00 81.38 229 HIS A N 1
ATOM 1679 C CA . HIS A 1 229 ? -12.144 -0.172 36.359 1.00 81.38 229 HIS A CA 1
ATOM 1680 C C . HIS A 1 229 ? -11.120 -1.235 36.774 1.00 81.38 229 HIS A C 1
ATOM 1682 O O . HIS A 1 229 ? -9.995 -0.916 37.155 1.00 81.38 229 HIS A O 1
ATOM 1688 N N . VAL A 1 230 ? -11.496 -2.511 36.730 1.00 72.12 230 VAL A N 1
ATOM 1689 C CA . VAL A 1 230 ? -10.666 -3.575 37.308 1.00 72.12 230 VAL A CA 1
ATOM 1690 C C . VAL A 1 230 ? -9.562 -3.992 36.330 1.00 72.12 230 VAL A C 1
ATOM 1692 O O . VAL A 1 230 ? -9.842 -4.451 35.229 1.00 72.12 230 VAL A O 1
ATOM 1695 N N . GLY A 1 231 ? -8.304 -3.834 36.758 1.00 78.25 231 GLY A N 1
ATOM 1696 C CA . GLY A 1 231 ? -7.145 -4.598 36.275 1.00 78.25 231 GLY A CA 1
ATOM 1697 C C . GLY A 1 231 ? -6.863 -4.594 34.770 1.00 78.25 231 GLY A C 1
ATOM 1698 O O . GLY A 1 231 ? -6.573 -5.654 34.238 1.00 78.25 231 GLY A O 1
ATOM 1699 N N . LEU A 1 232 ? -6.933 -3.450 34.079 1.00 90.62 232 LEU A N 1
ATOM 1700 C CA . LEU A 1 232 ? -6.598 -3.394 32.648 1.00 90.62 232 LEU A CA 1
ATOM 1701 C C . LEU A 1 232 ? -5.124 -3.742 32.386 1.00 90.62 232 LEU A C 1
ATOM 1703 O O . LEU A 1 232 ? -4.221 -3.077 32.892 1.00 90.62 232 LEU A O 1
ATOM 1707 N N . GLU A 1 233 ? -4.896 -4.728 31.526 1.00 92.94 233 GLU A N 1
ATOM 1708 C CA . GLU A 1 233 ? -3.579 -5.169 31.076 1.00 92.94 233 GLU A CA 1
ATOM 1709 C C . GLU A 1 233 ? -3.280 -4.624 29.675 1.00 92.94 233 GLU A C 1
ATOM 1711 O O . GLU A 1 233 ? -4.122 -4.670 28.775 1.00 92.94 233 GLU A O 1
ATOM 1716 N N . LEU A 1 234 ? -2.068 -4.103 29.478 1.00 95.50 234 LEU A N 1
ATOM 1717 C CA . LEU A 1 234 ? -1.565 -3.709 28.164 1.00 95.50 234 LEU A CA 1
ATOM 1718 C C . LEU A 1 234 ? -0.770 -4.873 27.569 1.00 95.50 234 LEU A C 1
ATOM 1720 O O . LEU A 1 234 ? 0.249 -5.263 28.128 1.00 95.50 234 LEU A O 1
ATOM 1724 N N . ALA A 1 235 ? -1.204 -5.381 26.419 1.00 96.06 235 ALA A N 1
ATOM 1725 C CA . ALA A 1 235 ? -0.452 -6.353 25.633 1.00 96.06 235 ALA A CA 1
ATOM 1726 C C . ALA A 1 235 ? 0.173 -5.683 24.405 1.00 96.06 235 ALA A C 1
ATOM 1728 O O . ALA A 1 235 ? -0.494 -4.914 23.707 1.00 96.06 235 ALA A O 1
ATOM 1729 N N . ARG A 1 236 ? 1.437 -6.010 24.119 1.00 97.06 236 ARG A N 1
ATOM 1730 C CA . ARG A 1 236 ? 2.189 -5.511 22.955 1.00 97.06 236 ARG A CA 1
ATOM 1731 C C . ARG A 1 236 ? 2.484 -6.633 21.966 1.00 97.06 236 ARG A C 1
ATOM 1733 O O . ARG A 1 236 ? 2.822 -7.740 22.386 1.00 97.06 236 ARG A O 1
ATOM 1740 N N . GLY A 1 237 ? 2.384 -6.366 20.667 1.00 95.38 237 GLY A N 1
ATOM 1741 C CA . GLY A 1 237 ? 2.698 -7.344 19.617 1.00 95.38 237 GLY A CA 1
ATOM 1742 C C . GLY A 1 237 ? 1.852 -8.620 19.715 1.00 95.38 237 GLY A C 1
ATOM 1743 O O . GLY A 1 237 ? 2.383 -9.730 19.762 1.00 95.38 237 GLY A O 1
ATOM 1744 N N . LEU A 1 238 ? 0.530 -8.468 19.806 1.00 95.56 238 LEU A N 1
ATOM 1745 C CA . LEU A 1 238 ? -0.427 -9.553 19.996 1.00 95.56 238 LEU A CA 1
ATOM 1746 C C . LEU A 1 238 ? -0.561 -10.397 18.714 1.00 95.56 238 LEU A C 1
ATOM 1748 O O . LEU A 1 238 ? -1.198 -9.986 17.742 1.00 95.56 238 LEU A O 1
ATOM 1752 N N . LYS A 1 239 ? 0.020 -11.599 18.715 1.00 96.00 239 LYS A N 1
ATOM 1753 C CA . LYS A 1 239 ? 0.071 -12.533 17.579 1.00 96.00 239 LYS A CA 1
ATOM 1754 C C . LYS A 1 239 ? -1.012 -13.595 17.651 1.00 96.00 239 LYS A C 1
ATOM 1756 O O . LYS A 1 239 ? -1.136 -14.326 18.634 1.00 96.00 239 LYS A O 1
ATOM 1761 N N . THR A 1 240 ? -1.741 -13.730 16.551 1.00 92.81 240 THR A N 1
ATOM 1762 C CA . THR A 1 240 ? -2.830 -14.696 16.389 1.00 92.81 240 THR A CA 1
ATOM 1763 C C . THR A 1 240 ? -2.280 -16.130 16.425 1.00 92.81 240 THR A C 1
ATOM 1765 O O . THR A 1 240 ? -1.428 -16.463 15.590 1.00 92.81 240 THR A O 1
ATOM 1768 N N . PRO A 1 241 ? -2.769 -17.017 17.319 1.00 92.75 241 PRO A N 1
ATOM 1769 C CA . PRO A 1 241 ? -2.220 -18.367 17.500 1.00 92.75 241 PRO A CA 1
ATOM 1770 C C . PRO A 1 241 ? -2.282 -19.188 16.221 1.00 92.75 241 PRO A C 1
ATOM 1772 O O . PRO A 1 241 ? -3.137 -18.940 15.378 1.00 92.75 241 PRO A O 1
ATOM 1775 N N . ARG A 1 242 ? -1.424 -20.201 16.054 1.00 88.94 242 ARG A N 1
ATOM 1776 C CA . ARG A 1 242 ? -1.519 -21.135 14.913 1.00 88.94 242 ARG A CA 1
ATOM 1777 C C . ARG A 1 242 ? -2.852 -21.896 14.955 1.00 88.94 242 ARG A C 1
ATOM 1779 O O . ARG A 1 242 ? -3.331 -22.233 16.026 1.00 88.94 242 ARG A O 1
ATOM 1786 N N . GLY A 1 243 ? -3.460 -22.147 13.795 1.00 84.81 243 GLY A N 1
ATOM 1787 C CA . GLY A 1 243 ? -4.723 -22.900 13.701 1.00 84.81 243 GLY A CA 1
ATOM 1788 C C . GLY A 1 243 ? -6.006 -22.124 14.045 1.00 84.81 243 GLY A C 1
ATOM 1789 O O . GLY A 1 243 ? -7.086 -22.674 13.886 1.00 84.81 243 GLY A O 1
ATOM 1790 N N . PHE A 1 244 ? -5.917 -20.851 14.454 1.00 89.44 244 PHE A N 1
ATOM 1791 C CA . PHE A 1 244 ? -7.073 -19.942 14.581 1.00 89.44 244 PHE A CA 1
ATOM 1792 C C . PHE A 1 244 ? -7.949 -19.945 13.308 1.00 89.44 244 PHE A C 1
ATOM 1794 O O . PHE A 1 244 ? -7.364 -19.911 12.213 1.00 89.44 244 PHE A O 1
ATOM 1801 N N . PRO A 1 245 ? -9.291 -19.957 13.447 1.00 86.81 245 PRO A N 1
ATOM 1802 C CA . PRO A 1 245 ? -10.238 -20.090 12.340 1.00 86.81 245 PRO A CA 1
ATOM 1803 C C . PRO A 1 245 ? -10.174 -18.945 11.316 1.00 86.81 245 PRO A C 1
ATOM 1805 O O . PRO A 1 245 ? -9.791 -17.818 11.626 1.00 86.81 245 PRO A O 1
ATOM 1808 N N . GLY A 1 246 ? -10.600 -19.242 10.083 1.00 79.31 246 GLY A N 1
ATOM 1809 C CA . GLY A 1 246 ? -10.702 -18.278 8.982 1.00 79.31 246 GLY A CA 1
ATOM 1810 C C . GLY A 1 246 ? -9.508 -18.257 8.015 1.00 79.31 246 GLY A C 1
ATOM 1811 O O . GLY A 1 246 ? -8.450 -18.842 8.252 1.00 79.31 246 GLY A O 1
ATOM 1812 N N . GLU A 1 247 ? -9.687 -17.576 6.878 1.00 74.06 247 GLU A N 1
ATOM 1813 C CA . GLU A 1 247 ? -8.639 -17.428 5.865 1.00 74.06 247 GLU A CA 1
ATOM 1814 C C . GLU A 1 247 ? -7.598 -16.388 6.303 1.00 74.06 247 GLU A C 1
ATOM 1816 O O . GLU A 1 247 ? -7.900 -15.209 6.485 1.00 74.06 247 GLU A O 1
ATOM 1821 N N . ARG A 1 248 ? -6.332 -16.805 6.414 1.00 72.94 248 ARG A N 1
ATOM 1822 C CA . ARG A 1 248 ? -5.230 -15.907 6.812 1.00 72.94 248 ARG A CA 1
ATOM 1823 C C . ARG A 1 248 ? -4.510 -15.227 5.666 1.00 72.94 248 ARG A C 1
ATOM 1825 O O . ARG A 1 248 ? -3.625 -14.399 5.888 1.00 72.94 248 ARG A O 1
ATOM 1832 N N . ARG A 1 249 ? -4.822 -15.584 4.421 1.00 74.69 249 ARG A N 1
ATOM 1833 C CA . ARG A 1 249 ? -4.058 -15.103 3.273 1.00 74.69 249 ARG A CA 1
ATOM 1834 C C . ARG A 1 249 ? -4.167 -13.579 3.185 1.00 74.69 249 ARG A C 1
ATOM 1836 O O . ARG A 1 249 ? -5.232 -13.028 2.927 1.00 74.69 249 ARG A O 1
ATOM 1843 N N . LYS A 1 250 ? -3.036 -12.888 3.377 1.00 80.06 250 LYS A N 1
ATOM 1844 C CA . LYS A 1 250 ? -2.945 -11.413 3.413 1.00 80.06 250 LYS A CA 1
ATOM 1845 C C . LYS A 1 250 ? -3.789 -10.762 4.526 1.00 80.06 250 LYS A C 1
ATOM 1847 O O . LYS A 1 250 ? -4.066 -9.562 4.430 1.00 80.06 250 LYS A O 1
ATOM 1852 N N . ALA A 1 251 ? -4.244 -11.514 5.525 1.00 86.31 251 ALA A N 1
ATOM 1853 C CA . ALA A 1 251 ? -4.828 -10.952 6.737 1.00 86.31 251 ALA A CA 1
ATOM 1854 C C . ALA A 1 251 ? -3.711 -10.419 7.641 1.00 86.31 251 ALA A C 1
ATOM 1856 O O . ALA A 1 251 ? -2.545 -10.788 7.484 1.00 86.31 251 ALA A O 1
ATOM 1857 N N 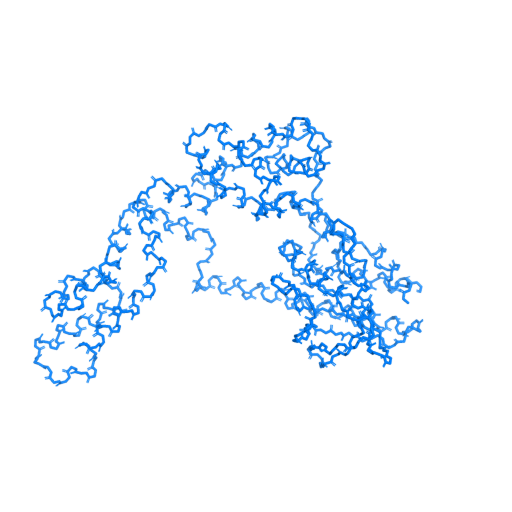. LYS A 1 252 ? -4.062 -9.510 8.544 1.00 88.38 252 LYS A N 1
ATOM 1858 C CA . LYS A 1 252 ? -3.176 -9.105 9.627 1.00 88.38 252 LYS A CA 1
ATOM 1859 C C . LYS A 1 252 ? -3.247 -10.151 10.738 1.00 88.38 252 LYS A C 1
ATOM 1861 O O . LYS A 1 252 ? -4.339 -10.574 11.107 1.00 88.38 252 LYS A O 1
ATOM 1866 N N . ASP A 1 253 ? -2.088 -10.595 11.198 1.00 89.75 253 ASP A N 1
ATOM 1867 C CA . ASP A 1 253 ? -1.913 -11.683 12.162 1.00 89.75 253 ASP A CA 1
ATOM 1868 C C . ASP A 1 253 ? -1.211 -11.244 13.453 1.00 89.75 253 ASP A C 1
ATOM 1870 O O . ASP A 1 253 ? -1.194 -12.010 14.414 1.00 89.75 253 ASP A O 1
ATOM 1874 N N . GLU A 1 254 ? -0.713 -10.011 13.499 1.00 93.38 254 GLU A N 1
ATOM 1875 C CA . GLU A 1 254 ? -0.087 -9.365 14.653 1.00 93.38 254 GLU A CA 1
ATOM 1876 C C . GLU A 1 254 ? -0.668 -7.962 14.839 1.00 93.38 254 GLU A C 1
ATOM 1878 O O . GLU A 1 254 ? -0.891 -7.271 13.843 1.00 93.38 254 GLU A O 1
ATOM 1883 N N . TRP A 1 255 ? -0.902 -7.555 16.086 1.00 94.44 255 TRP A N 1
ATOM 1884 C CA . TRP A 1 255 ? -1.439 -6.246 16.466 1.00 94.44 255 TRP A CA 1
ATOM 1885 C C . TRP A 1 255 ? -0.498 -5.557 17.441 1.00 94.44 255 TRP A C 1
ATOM 1887 O O . TRP A 1 255 ? -0.088 -6.173 18.422 1.00 94.44 255 TRP A O 1
ATOM 1897 N N . ASP A 1 256 ? -0.182 -4.292 17.196 1.00 96.44 256 ASP A N 1
ATOM 1898 C CA . ASP A 1 256 ? 0.896 -3.627 17.929 1.00 96.44 256 ASP A CA 1
ATOM 1899 C C . ASP A 1 256 ? 0.556 -3.444 19.415 1.00 96.44 256 ASP A C 1
ATOM 1901 O O . ASP A 1 256 ? 1.397 -3.703 20.274 1.00 96.44 256 ASP A O 1
ATOM 1905 N N . VAL A 1 257 ? -0.686 -3.062 19.740 1.00 97.31 257 VAL A N 1
ATOM 1906 C CA . VAL A 1 257 ? -1.124 -2.833 21.127 1.00 97.31 257 VAL A CA 1
ATOM 1907 C C . VAL A 1 257 ? -2.573 -3.259 21.370 1.00 97.31 257 VAL A C 1
ATOM 1909 O O . VAL A 1 257 ? -3.445 -3.082 20.517 1.00 97.31 257 VAL A O 1
ATOM 1912 N N . ALA A 1 258 ? -2.863 -3.764 22.568 1.00 97.19 258 ALA A N 1
ATOM 1913 C CA . ALA A 1 258 ? -4.221 -4.025 23.037 1.00 97.19 258 ALA A CA 1
ATOM 1914 C C . ALA A 1 258 ? -4.363 -3.702 24.530 1.00 97.19 258 ALA A C 1
ATOM 1916 O O . ALA A 1 258 ? -3.494 -4.062 25.318 1.00 97.19 258 ALA A O 1
ATOM 1917 N N . LEU A 1 259 ? -5.473 -3.069 24.923 1.00 96.12 259 LEU A N 1
ATOM 1918 C CA . LEU A 1 259 ? -5.900 -3.031 26.325 1.00 96.12 259 LEU A CA 1
ATOM 1919 C C . LEU A 1 259 ? -6.901 -4.155 26.561 1.00 96.12 259 LEU A C 1
ATOM 1921 O O . LEU A 1 259 ? -7.858 -4.315 25.793 1.00 96.12 259 LEU A O 1
ATOM 1925 N N . ILE A 1 260 ? -6.677 -4.919 27.621 1.00 95.56 260 ILE A N 1
ATOM 1926 C CA . ILE A 1 260 ? -7.394 -6.151 27.919 1.00 95.56 260 ILE A CA 1
ATOM 1927 C C . ILE A 1 260 ? -7.925 -6.073 29.343 1.00 95.56 260 ILE A C 1
ATOM 1929 O O . ILE A 1 260 ? -7.205 -5.732 30.271 1.00 95.56 260 ILE A O 1
ATOM 1933 N N . GLU A 1 261 ? -9.199 -6.391 29.508 1.00 94.00 261 GLU A N 1
ATOM 1934 C CA . GLU A 1 261 ? -9.825 -6.614 30.805 1.00 94.00 261 GLU A CA 1
ATOM 1935 C C . GLU A 1 261 ? -9.759 -8.118 31.118 1.00 94.00 261 GLU A C 1
ATOM 1937 O O . GLU A 1 261 ? -10.347 -8.906 30.369 1.00 94.00 261 GLU A O 1
ATOM 1942 N N . PRO A 1 262 ? -9.025 -8.553 32.157 1.00 92.12 262 PRO A N 1
ATOM 1943 C CA . PRO A 1 262 ? -8.904 -9.962 32.514 1.00 92.12 262 PRO A CA 1
ATOM 1944 C C . PRO A 1 262 ? -10.252 -10.584 32.878 1.00 92.12 262 PRO A C 1
ATOM 1946 O O . PRO A 1 262 ? -11.140 -9.928 33.420 1.00 92.12 262 PRO A O 1
ATOM 1949 N N . GLY A 1 263 ? -10.399 -11.882 32.615 1.00 89.06 263 GLY A N 1
ATOM 1950 C CA . GLY A 1 263 ? -11.628 -12.607 32.916 1.00 89.06 263 GLY A CA 1
ATOM 1951 C C . GLY A 1 263 ? -11.417 -14.119 33.033 1.00 89.06 263 GLY A C 1
ATOM 1952 O O . GLY A 1 263 ? -10.458 -14.654 32.472 1.00 89.06 263 GLY A O 1
ATOM 1953 N N . PRO A 1 264 ? -12.318 -14.832 33.733 1.00 81.44 264 PRO A N 1
ATOM 1954 C CA . PRO A 1 264 ? -12.173 -16.261 34.036 1.00 81.44 264 PRO A CA 1
ATOM 1955 C C . PRO A 1 264 ? -12.176 -17.182 32.799 1.00 81.44 264 PRO A C 1
ATOM 1957 O O . PRO A 1 264 ? -11.688 -18.303 32.880 1.00 81.44 264 PRO A O 1
ATOM 1960 N N . GLY A 1 265 ? -12.680 -16.718 31.647 1.00 82.44 265 GLY A N 1
ATOM 1961 C CA . GLY A 1 265 ? -12.659 -17.433 30.357 1.00 82.44 265 GLY A CA 1
ATOM 1962 C C . GLY A 1 265 ? -11.598 -16.924 29.369 1.00 82.44 265 GLY A C 1
ATOM 1963 O O . GLY A 1 265 ? -11.660 -17.214 28.173 1.00 82.44 265 GLY A O 1
ATOM 1964 N N . GLY A 1 266 ? -10.642 -16.127 29.846 1.00 92.12 266 GLY A N 1
ATOM 1965 C CA . GLY A 1 266 ? -9.767 -15.299 29.021 1.00 92.12 266 GLY A CA 1
ATOM 1966 C C . GLY A 1 266 ? -10.219 -13.841 29.017 1.00 92.12 266 GLY A C 1
ATOM 1967 O O . GLY A 1 266 ? -11.381 -13.523 29.277 1.00 92.12 266 GLY A O 1
ATOM 1968 N N . GLY A 1 267 ? -9.278 -12.950 28.730 1.00 94.88 267 GLY A N 1
ATOM 1969 C CA . GLY A 1 267 ? -9.496 -11.515 28.739 1.00 94.88 267 GLY A CA 1
ATOM 1970 C C . GLY A 1 267 ? -10.408 -11.031 27.612 1.00 94.88 267 GLY A C 1
ATOM 1971 O O . GLY A 1 267 ? -10.597 -11.690 26.580 1.00 94.88 267 GLY A O 1
ATOM 1972 N N . ARG A 1 268 ? -10.973 -9.844 27.817 1.00 95.44 268 ARG A N 1
ATOM 1973 C CA . ARG A 1 268 ? -11.776 -9.103 26.849 1.00 95.44 268 ARG A CA 1
ATOM 1974 C C . ARG A 1 268 ? -10.965 -7.928 26.315 1.00 95.44 268 ARG A C 1
ATOM 1976 O O . ARG A 1 268 ? -10.503 -7.091 27.080 1.00 95.44 268 ARG A O 1
ATOM 1983 N N . ILE A 1 269 ? -10.805 -7.845 25.001 1.00 95.81 269 ILE A N 1
ATOM 1984 C CA . ILE A 1 269 ? -10.143 -6.725 24.332 1.00 95.81 269 ILE A CA 1
ATOM 1985 C C . ILE A 1 269 ? -11.065 -5.509 24.386 1.00 95.81 269 ILE A C 1
ATOM 1987 O O . ILE A 1 269 ? -12.133 -5.474 23.767 1.00 95.81 269 ILE A O 1
ATOM 1991 N N . VAL A 1 270 ? -10.627 -4.488 25.114 1.00 95.31 270 VAL A N 1
ATOM 1992 C CA . VAL A 1 270 ? -11.380 -3.246 25.294 1.00 95.31 270 VAL A CA 1
ATOM 1993 C C . VAL A 1 270 ? -10.930 -2.139 24.346 1.00 95.31 270 VAL A C 1
ATOM 1995 O O . VAL A 1 270 ? -11.712 -1.245 24.029 1.00 95.31 270 VAL A O 1
ATOM 1998 N N . LEU A 1 271 ? -9.697 -2.243 23.851 1.00 96.69 271 LEU A N 1
ATOM 1999 C CA . LEU A 1 271 ? -9.111 -1.403 22.814 1.00 96.69 271 LEU A CA 1
ATOM 2000 C C . LEU A 1 271 ? -8.090 -2.232 22.038 1.00 96.69 271 LEU A C 1
ATOM 2002 O O . LEU A 1 271 ? -7.261 -2.903 22.647 1.00 96.69 271 LEU A O 1
ATOM 2006 N N . LEU A 1 272 ? -8.130 -2.153 20.713 1.00 97.44 272 LEU A N 1
ATOM 2007 C CA . LEU A 1 272 ? -7.154 -2.765 19.820 1.00 97.44 272 LEU A CA 1
ATOM 2008 C C . LEU A 1 272 ? -6.560 -1.676 18.932 1.00 97.44 272 LEU A C 1
ATOM 2010 O O . LEU A 1 272 ? -7.294 -0.962 18.246 1.00 97.44 272 LEU A O 1
ATOM 2014 N N . GLY A 1 273 ? -5.243 -1.525 18.970 1.00 96.62 273 GLY A N 1
ATOM 2015 C CA . GLY A 1 273 ? -4.537 -0.457 18.284 1.00 96.62 273 GLY A CA 1
ATOM 2016 C C . GLY A 1 273 ? -3.514 -0.988 17.295 1.00 96.62 273 GLY A C 1
ATOM 2017 O O . GLY A 1 273 ? -2.764 -1.914 17.596 1.00 96.62 273 GLY A O 1
ATOM 2018 N N . GLU A 1 274 ? -3.459 -0.348 16.134 1.00 97.00 274 GLU A N 1
ATOM 2019 C CA . GLU A 1 274 ? -2.334 -0.465 15.211 1.00 97.00 274 GLU A CA 1
ATOM 2020 C C . GLU A 1 274 ? -1.528 0.830 15.208 1.00 97.00 274 GLU A C 1
ATOM 2022 O O . GLU A 1 274 ? -2.089 1.910 15.021 1.00 97.00 274 GLU A O 1
ATOM 2027 N N . VAL A 1 275 ? -0.214 0.741 15.361 1.00 96.69 275 VAL A N 1
ATOM 2028 C CA . VAL A 1 275 ? 0.669 1.900 15.415 1.00 96.69 275 VAL A CA 1
ATOM 2029 C C . VAL A 1 275 ? 1.298 2.150 14.050 1.00 96.69 275 VAL A C 1
ATOM 2031 O O . VAL A 1 275 ? 1.740 1.252 13.325 1.00 96.69 275 VAL A O 1
ATOM 2034 N N . LYS A 1 276 ? 1.316 3.422 13.655 1.00 95.00 276 LYS A N 1
ATOM 2035 C CA . LYS A 1 276 ? 1.945 3.876 12.419 1.00 95.00 276 LYS A CA 1
ATOM 2036 C C . LYS A 1 276 ? 2.699 5.170 12.671 1.00 95.00 276 LYS A C 1
ATOM 2038 O O . LYS A 1 276 ? 2.134 6.149 13.142 1.00 95.00 276 LYS A O 1
ATOM 2043 N N . ALA A 1 277 ? 3.962 5.206 12.252 1.00 93.00 277 ALA A N 1
ATOM 2044 C CA . ALA A 1 277 ? 4.770 6.425 12.290 1.00 93.00 277 ALA A CA 1
ATOM 2045 C C . ALA A 1 277 ? 4.222 7.536 11.374 1.00 93.00 277 ALA A C 1
ATOM 2047 O O . ALA A 1 277 ? 4.552 8.704 11.550 1.00 93.00 277 ALA A O 1
ATOM 2048 N N . SER A 1 278 ? 3.401 7.185 10.375 1.00 89.44 278 SER A N 1
ATOM 2049 C CA . SER A 1 278 ? 2.716 8.162 9.527 1.00 89.44 278 SER A CA 1
ATOM 2050 C C . SER A 1 278 ? 1.317 7.701 9.097 1.00 89.44 278 SER A C 1
ATOM 2052 O O . SER A 1 278 ? 1.126 6.513 8.806 1.00 89.44 278 SER A O 1
ATOM 2054 N N . PRO A 1 279 ? 0.360 8.633 8.924 1.00 87.38 279 PRO A N 1
ATOM 2055 C CA . PRO A 1 279 ? -0.984 8.331 8.427 1.00 87.38 279 PRO A CA 1
ATOM 2056 C C . PRO A 1 279 ? -0.983 7.651 7.051 1.00 87.38 279 PRO A C 1
ATOM 2058 O O . PRO A 1 279 ? -1.737 6.711 6.810 1.00 87.38 279 PRO A O 1
ATOM 2061 N N . ALA A 1 280 ? -0.105 8.088 6.142 1.00 84.00 280 ALA A N 1
ATOM 2062 C CA . ALA A 1 280 ? -0.028 7.554 4.783 1.00 84.00 280 ALA A CA 1
ATOM 2063 C C . ALA A 1 280 ? 0.319 6.054 4.751 1.00 84.00 280 ALA A C 1
ATOM 2065 O O . ALA A 1 280 ? -0.201 5.319 3.910 1.00 84.00 280 ALA A O 1
ATOM 2066 N N . SER A 1 281 ? 1.150 5.581 5.686 1.00 84.56 281 SER A N 1
ATOM 2067 C CA . SER A 1 281 ? 1.512 4.160 5.776 1.00 84.56 281 SER A CA 1
ATOM 2068 C C . SER A 1 281 ? 0.329 3.270 6.185 1.00 84.56 281 SER A C 1
ATOM 2070 O O . SER A 1 281 ? 0.214 2.136 5.710 1.00 84.56 281 SER A O 1
ATOM 2072 N N . ALA A 1 282 ? -0.609 3.806 6.972 1.00 86.38 282 ALA A N 1
ATOM 2073 C CA . ALA A 1 282 ? -1.789 3.085 7.440 1.00 86.38 282 ALA A CA 1
ATOM 2074 C C . ALA A 1 282 ? -2.769 2.735 6.303 1.00 86.38 282 ALA A C 1
ATOM 2076 O O . ALA A 1 282 ? -3.408 1.684 6.343 1.00 86.38 282 ALA A O 1
ATOM 2077 N N . LEU A 1 283 ? -2.843 3.562 5.248 1.00 82.31 283 LEU A N 1
ATOM 2078 C CA . LEU A 1 283 ? -3.714 3.321 4.084 1.00 82.31 283 LEU A CA 1
ATOM 2079 C C . LEU A 1 283 ? -3.437 1.967 3.424 1.00 82.31 283 LEU A C 1
ATOM 2081 O O . LEU A 1 283 ? -4.362 1.251 3.043 1.00 82.31 283 LEU A O 1
ATOM 2085 N N . SER A 1 284 ? -2.156 1.611 3.300 1.00 78.75 284 SER A N 1
ATOM 2086 C CA . SER A 1 284 ? -1.739 0.350 2.680 1.00 78.75 284 SER A CA 1
ATOM 2087 C C . SER A 1 284 ? -2.099 -0.877 3.527 1.00 78.75 284 SER A C 1
ATOM 2089 O O . SER A 1 284 ? -2.347 -1.959 2.988 1.00 78.75 284 SER A O 1
ATOM 2091 N N . ASP A 1 285 ? -2.191 -0.700 4.846 1.00 87.31 285 ASP A N 1
ATOM 2092 C CA . ASP A 1 285 ? -2.432 -1.780 5.798 1.00 87.31 285 ASP A CA 1
ATOM 2093 C C . ASP A 1 285 ? -3.924 -2.003 6.098 1.00 87.31 285 ASP A C 1
ATOM 2095 O O . ASP A 1 285 ? -4.317 -3.110 6.466 1.00 87.31 285 ASP A O 1
ATOM 2099 N N . PHE A 1 286 ? -4.786 -1.014 5.832 1.00 88.56 286 PHE A N 1
ATOM 2100 C CA . PHE A 1 286 ? -6.228 -1.070 6.121 1.00 88.56 286 PHE A CA 1
ATOM 2101 C C . PHE A 1 286 ? -6.912 -2.348 5.614 1.00 88.56 286 PHE A C 1
ATOM 2103 O O . PHE A 1 286 ? -7.703 -2.973 6.319 1.00 88.56 286 PHE A O 1
ATOM 2110 N N . SER A 1 287 ? -6.580 -2.795 4.398 1.00 85.75 287 SER A N 1
ATOM 2111 C CA . SER A 1 287 ? -7.172 -4.019 3.839 1.00 85.75 287 SER A CA 1
ATOM 2112 C C . SER A 1 287 ? -6.755 -5.292 4.585 1.00 85.75 287 SER A C 1
ATOM 2114 O O . SER A 1 287 ? -7.533 -6.245 4.654 1.00 85.75 287 SER A O 1
ATOM 2116 N N . ARG A 1 288 ? -5.527 -5.331 5.121 1.00 90.06 288 ARG A N 1
ATOM 2117 C CA . ARG A 1 288 ? -5.007 -6.459 5.904 1.00 90.06 288 ARG A CA 1
ATOM 2118 C C . ARG A 1 288 ? -5.641 -6.464 7.285 1.00 90.06 288 ARG A C 1
ATOM 2120 O O . ARG A 1 288 ? -6.113 -7.519 7.704 1.00 90.06 288 ARG A O 1
ATOM 2127 N N . LEU A 1 289 ? -5.726 -5.294 7.921 1.00 91.94 289 LEU A N 1
ATOM 2128 C CA . LEU A 1 289 ? -6.416 -5.100 9.194 1.00 91.94 289 LEU A CA 1
ATOM 2129 C C . LEU A 1 289 ? -7.875 -5.557 9.099 1.00 91.94 289 LEU A C 1
ATOM 2131 O O . LEU A 1 289 ? -8.300 -6.415 9.866 1.00 91.94 289 LEU A O 1
ATOM 2135 N N . HIS A 1 290 ? -8.619 -5.084 8.095 1.00 90.31 290 HIS A N 1
ATOM 2136 C CA . HIS A 1 290 ? -10.016 -5.476 7.897 1.00 90.31 290 HIS A CA 1
ATOM 2137 C C . HIS A 1 290 ? -10.182 -6.994 7.713 1.00 90.31 290 HIS A C 1
ATOM 2139 O O . HIS A 1 290 ? -11.104 -7.588 8.267 1.00 90.31 290 HIS A O 1
ATOM 2145 N N . ARG A 1 291 ? -9.288 -7.652 6.958 1.00 89.94 291 ARG A N 1
ATOM 2146 C CA . ARG A 1 291 ? -9.291 -9.122 6.829 1.00 89.94 291 ARG A CA 1
ATOM 2147 C C . ARG A 1 291 ? -8.970 -9.830 8.149 1.00 89.94 291 ARG A C 1
ATOM 2149 O O . ARG A 1 291 ? -9.583 -10.852 8.426 1.00 89.94 291 ARG A O 1
ATOM 2156 N N . GLY A 1 292 ? -8.058 -9.287 8.958 1.00 92.50 292 GLY A N 1
ATOM 2157 C CA . GLY A 1 292 ? -7.757 -9.808 10.298 1.00 92.50 292 GLY A CA 1
ATOM 2158 C C . GLY A 1 292 ? -8.981 -9.770 11.216 1.00 92.50 292 GLY A C 1
ATOM 2159 O O . GLY A 1 292 ? -9.326 -10.774 11.829 1.00 92.50 292 GLY A O 1
ATOM 2160 N N . LEU A 1 293 ? -9.714 -8.654 11.222 1.00 93.31 293 LEU A N 1
ATOM 2161 C CA . LEU A 1 293 ? -10.961 -8.530 11.984 1.00 93.31 293 LEU A CA 1
ATOM 2162 C C . LEU A 1 293 ? -12.066 -9.475 11.480 1.00 93.31 293 LEU A C 1
ATOM 2164 O O . LEU A 1 293 ? -12.810 -10.036 12.281 1.00 93.31 293 LEU A O 1
ATOM 2168 N N . LEU A 1 294 ? -12.173 -9.692 10.162 1.00 91.88 294 LEU A N 1
ATOM 2169 C CA . LEU A 1 294 ? -13.085 -10.704 9.611 1.00 91.88 294 LEU A CA 1
ATOM 2170 C C . LEU A 1 294 ? -12.716 -12.121 10.069 1.00 91.88 294 LEU A C 1
ATOM 2172 O O . LEU A 1 294 ? -13.614 -12.930 10.274 1.00 91.88 294 LEU A O 1
ATOM 2176 N N . ALA A 1 295 ? -11.427 -12.428 10.244 1.00 92.12 295 ALA A N 1
ATOM 2177 C CA . ALA A 1 295 ? -11.001 -13.705 10.812 1.00 92.12 295 ALA A CA 1
ATOM 2178 C C . ALA A 1 295 ? -11.369 -13.805 12.302 1.00 92.12 295 ALA A C 1
ATOM 2180 O O . ALA A 1 295 ? -11.898 -14.828 12.727 1.00 92.12 295 ALA A O 1
ATOM 2181 N N . PHE A 1 296 ? -11.188 -12.734 13.084 1.00 93.75 296 PHE A N 1
ATOM 2182 C CA . PHE A 1 296 ? -11.635 -12.677 14.485 1.00 93.75 296 PHE A CA 1
ATOM 2183 C C . PHE A 1 296 ? -13.144 -12.890 14.646 1.00 93.75 296 PHE A C 1
ATOM 2185 O O . PHE A 1 296 ? -13.567 -13.556 15.589 1.00 93.75 296 PHE A O 1
ATOM 2192 N N . ALA A 1 297 ? -13.951 -12.424 13.691 1.00 92.75 297 ALA A N 1
ATOM 2193 C CA . ALA A 1 297 ? -15.394 -12.665 13.671 1.00 92.75 297 ALA A CA 1
ATOM 2194 C C . ALA A 1 297 ? -15.779 -14.159 13.593 1.00 92.75 297 ALA A C 1
ATOM 2196 O O . ALA A 1 297 ? -16.900 -14.510 13.961 1.00 92.75 297 ALA A O 1
ATOM 2197 N N . GLN A 1 298 ? -14.863 -15.025 13.140 1.00 93.75 298 GLN A N 1
ATOM 2198 C CA . GLN A 1 298 ? -15.058 -16.476 13.013 1.00 93.75 298 GLN A CA 1
ATOM 2199 C C . GLN A 1 298 ? -14.612 -17.268 14.252 1.00 93.75 298 GLN A C 1
ATOM 2201 O O . GLN A 1 298 ? -14.625 -18.498 14.225 1.00 93.75 298 GLN A O 1
ATOM 2206 N N . ALA A 1 299 ? -14.175 -16.594 15.319 1.00 95.06 299 ALA A N 1
ATOM 2207 C CA . ALA A 1 299 ? -13.827 -17.252 16.573 1.00 95.06 299 ALA A CA 1
ATOM 2208 C C . ALA A 1 299 ? -15.034 -17.995 17.171 1.00 95.06 299 ALA A C 1
ATOM 2210 O O . ALA A 1 299 ? -16.172 -17.529 17.073 1.00 95.06 299 ALA A O 1
ATOM 2211 N N . ASP A 1 300 ? -14.784 -19.115 17.847 1.00 94.62 300 ASP A N 1
ATOM 2212 C CA . ASP A 1 300 ? -15.792 -19.758 18.687 1.00 94.62 300 ASP A CA 1
ATOM 2213 C C . ASP A 1 300 ? -16.004 -18.910 19.946 1.00 94.62 300 ASP A C 1
ATOM 2215 O O . ASP A 1 300 ? -15.063 -18.633 20.685 1.00 94.62 300 ASP A O 1
ATOM 2219 N N . GLY A 1 301 ? -17.248 -18.492 20.191 1.00 93.19 301 GLY A N 1
ATOM 2220 C CA . GLY A 1 301 ? -17.599 -17.630 21.319 1.00 93.19 301 GLY A CA 1
ATOM 2221 C C . GLY A 1 301 ? -17.325 -18.255 22.689 1.00 93.19 301 GLY A C 1
ATOM 2222 O O . GLY A 1 301 ? -17.054 -17.513 23.630 1.00 93.19 301 GLY A O 1
ATOM 2223 N N . GLY A 1 302 ? -17.373 -19.587 22.797 1.00 93.94 302 GLY A N 1
ATOM 2224 C CA . GLY A 1 302 ? -17.116 -20.312 24.046 1.00 93.94 302 GLY A CA 1
ATOM 2225 C C . GLY A 1 302 ? -15.644 -20.654 24.288 1.00 93.94 302 GLY A C 1
ATOM 2226 O O . GLY A 1 302 ? -15.302 -21.138 25.365 1.00 93.94 302 GLY A O 1
ATOM 2227 N N . ALA A 1 303 ? -14.770 -20.421 23.306 1.00 95.06 303 ALA A N 1
ATOM 2228 C CA . ALA A 1 303 ? -13.362 -20.785 23.390 1.00 95.06 303 ALA A CA 1
ATOM 2229 C C . ALA A 1 303 ? -12.499 -19.667 23.996 1.00 95.06 303 ALA A C 1
ATOM 2231 O O . ALA A 1 303 ? -12.821 -18.480 23.919 1.00 95.06 303 ALA A O 1
ATOM 2232 N N . SER A 1 304 ? -11.347 -20.062 24.538 1.00 96.00 304 SER A N 1
ATOM 2233 C CA . SER A 1 304 ? -10.264 -19.157 24.923 1.00 96.00 304 SER A CA 1
ATOM 2234 C C . 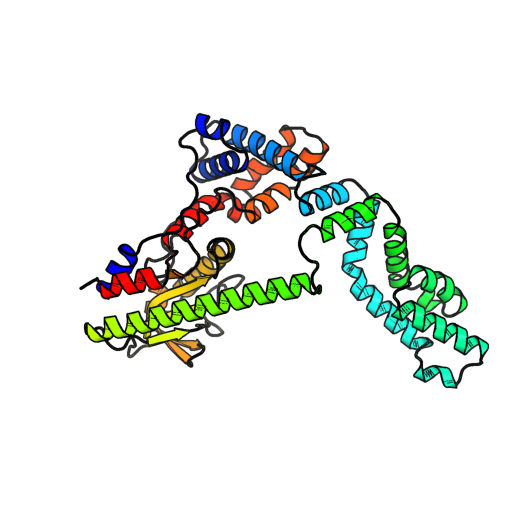SER A 1 304 ? -9.057 -19.409 24.026 1.00 96.00 304 SER A C 1
ATOM 2236 O O . SER A 1 304 ? -8.656 -20.555 23.815 1.00 96.00 304 SER A O 1
ATOM 2238 N N . TYR A 1 305 ? -8.486 -18.345 23.472 1.00 96.19 305 TYR A N 1
ATOM 2239 C CA . TYR A 1 305 ? -7.379 -18.408 22.525 1.00 96.19 305 TYR A CA 1
ATOM 2240 C C . TYR A 1 305 ? -6.129 -17.796 23.144 1.00 96.19 305 TYR A C 1
ATOM 2242 O O . TYR A 1 305 ? -6.151 -16.656 23.599 1.00 96.19 305 TYR A O 1
ATOM 2250 N N . LEU A 1 306 ? -5.022 -18.538 23.129 1.00 96.38 306 LEU A N 1
ATOM 2251 C CA . LEU A 1 306 ? -3.751 -18.073 23.675 1.00 96.38 306 LEU A CA 1
ATOM 2252 C C . LEU A 1 306 ? -2.951 -17.323 22.606 1.00 96.38 306 LEU A C 1
ATOM 2254 O O . LEU A 1 306 ? -2.377 -17.937 21.707 1.00 96.38 306 LEU A O 1
ATOM 2258 N N . PHE A 1 307 ? -2.908 -16.000 22.694 1.00 96.69 307 PHE A N 1
ATOM 2259 C CA . PHE A 1 307 ? -2.101 -15.158 21.816 1.00 96.69 307 PHE A CA 1
ATOM 2260 C C . PHE A 1 307 ? -0.683 -15.042 22.369 1.00 96.69 307 PHE A C 1
ATOM 2262 O O . PHE A 1 307 ? -0.485 -14.968 23.579 1.00 96.69 307 PHE A O 1
ATOM 2269 N N . SER A 1 308 ? 0.322 -15.001 21.496 1.00 96.50 308 SER A N 1
ATOM 2270 C CA . SER A 1 308 ? 1.674 -14.617 21.921 1.00 96.50 308 SER A CA 1
ATOM 2271 C C . SER A 1 308 ? 1.771 -13.095 21.956 1.00 96.50 308 SER A C 1
ATOM 2273 O O . SER A 1 308 ? 1.296 -12.450 21.028 1.00 96.50 308 SER A O 1
ATOM 2275 N N . SER A 1 309 ? 2.389 -12.525 22.985 1.00 96.19 309 SER A N 1
ATOM 2276 C CA . SER A 1 309 ? 2.691 -11.091 23.066 1.00 96.19 309 SER A CA 1
ATOM 2277 C C . SER A 1 309 ? 4.143 -10.882 23.504 1.00 96.19 309 SER A C 1
ATOM 2279 O O . SER A 1 309 ? 4.801 -11.831 23.943 1.00 96.19 309 SER A O 1
ATOM 2281 N N . ALA A 1 310 ? 4.652 -9.656 23.386 1.00 93.75 310 ALA A N 1
ATOM 2282 C CA . ALA A 1 310 ? 5.992 -9.298 23.849 1.00 93.75 310 ALA A CA 1
ATOM 2283 C C . ALA A 1 310 ? 6.158 -9.460 25.372 1.00 93.75 310 ALA A C 1
ATOM 2285 O O . ALA A 1 310 ? 7.265 -9.713 25.838 1.00 93.75 310 ALA A O 1
ATOM 2286 N N . ASP A 1 311 ? 5.061 -9.357 26.125 1.00 90.31 311 ASP A N 1
ATOM 2287 C CA . ASP A 1 311 ? 5.034 -9.418 27.592 1.00 90.31 311 ASP A CA 1
ATOM 2288 C C . ASP A 1 311 ? 4.644 -10.810 28.124 1.00 90.31 311 ASP A C 1
ATOM 2290 O O . ASP A 1 311 ? 4.470 -11.009 29.323 1.00 90.31 311 ASP A O 1
ATOM 2294 N N . GLY A 1 312 ? 4.533 -11.798 27.230 1.00 93.25 312 GLY A N 1
ATOM 2295 C CA . GLY A 1 312 ? 4.124 -13.164 27.550 1.00 93.25 312 GLY A CA 1
ATOM 2296 C C . GLY A 1 312 ? 2.833 -13.579 26.843 1.00 93.25 312 GLY A C 1
ATOM 2297 O O . GLY A 1 312 ? 2.216 -12.792 26.122 1.00 93.25 312 GLY A O 1
ATOM 2298 N N . PRO A 1 313 ? 2.429 -14.849 26.959 1.00 95.31 313 PRO A N 1
ATOM 2299 C CA . PRO A 1 313 ? 1.197 -15.318 26.347 1.00 95.31 313 PRO A CA 1
ATOM 2300 C C . PRO A 1 313 ? -0.032 -14.728 27.057 1.00 95.31 313 PRO A C 1
ATOM 2302 O O . PRO A 1 313 ? -0.077 -14.686 28.283 1.00 95.31 313 PRO A O 1
ATOM 2305 N N . VAL A 1 314 ? -1.044 -14.317 26.288 1.00 95.62 314 VAL A N 1
ATOM 2306 C CA . VAL A 1 314 ? -2.278 -13.707 26.805 1.00 95.62 314 VAL A CA 1
ATOM 2307 C C . VAL A 1 314 ? -3.493 -14.482 26.307 1.00 95.62 314 VAL A C 1
ATOM 2309 O O . VAL A 1 314 ? -3.667 -14.680 25.102 1.00 95.62 314 VAL A O 1
ATOM 2312 N N . ALA A 1 315 ? -4.332 -14.948 27.230 1.00 96.44 315 ALA A N 1
ATOM 2313 C CA . ALA A 1 315 ? -5.564 -15.656 26.900 1.00 96.44 315 ALA A CA 1
ATOM 2314 C C . ALA A 1 315 ? -6.674 -14.650 26.572 1.00 96.44 315 ALA A C 1
ATOM 2316 O O . ALA A 1 315 ? -6.994 -13.799 27.399 1.00 96.44 315 ALA A O 1
ATOM 2317 N N . ILE A 1 316 ? -7.280 -14.759 25.390 1.00 97.38 316 ILE A N 1
ATOM 2318 C CA . ILE A 1 316 ? -8.372 -13.895 24.928 1.00 97.38 316 ILE A CA 1
ATOM 2319 C C . ILE A 1 316 ? -9.618 -14.737 24.679 1.00 97.38 316 ILE A C 1
ATOM 2321 O O . ILE A 1 316 ? -9.562 -15.761 23.994 1.00 97.38 316 ILE A O 1
ATOM 2325 N N . SER A 1 317 ? -10.756 -14.281 25.193 1.00 97.25 317 SER A N 1
ATOM 2326 C CA . SER A 1 317 ? -12.041 -14.935 24.943 1.00 97.25 317 SER A CA 1
ATOM 2327 C C . SER A 1 317 ? -12.472 -14.789 23.479 1.00 97.25 317 SER A C 1
ATOM 2329 O O . SER A 1 317 ? -12.395 -13.714 22.878 1.00 97.25 317 SER A O 1
ATOM 2331 N N . GLY A 1 318 ? -12.983 -15.867 22.889 1.00 96.62 318 GLY A N 1
ATOM 2332 C CA . GLY A 1 318 ? -13.500 -15.843 21.525 1.00 96.62 318 GLY A CA 1
ATOM 2333 C C . GLY A 1 318 ? -14.721 -14.937 21.365 1.00 96.62 318 GLY A C 1
ATOM 2334 O O . GLY A 1 318 ? -14.842 -14.258 20.346 1.00 96.62 318 GLY A O 1
ATOM 2335 N N . ALA A 1 319 ? -15.568 -14.818 22.395 1.00 96.00 319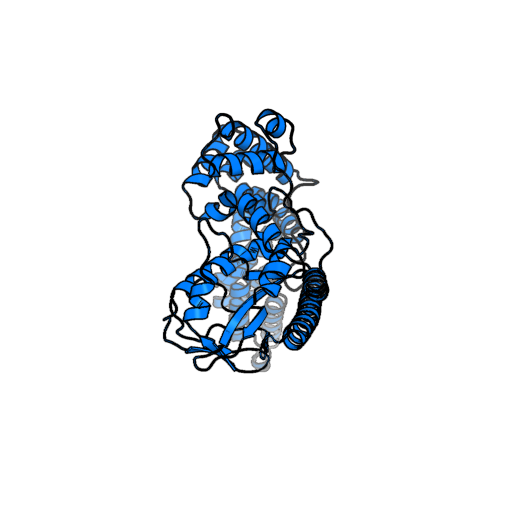 ALA A N 1
ATOM 2336 C CA . ALA A 1 319 ? -16.649 -13.829 22.433 1.00 96.00 319 ALA A CA 1
ATOM 2337 C C . ALA A 1 319 ? -16.124 -12.395 22.226 1.00 96.00 319 ALA A C 1
ATOM 2339 O O . ALA A 1 319 ? -16.643 -11.666 21.378 1.00 96.00 319 ALA A O 1
ATOM 2340 N N . SER A 1 320 ? -15.029 -12.028 22.904 1.00 96.00 320 SER A N 1
ATOM 2341 C CA . SER A 1 320 ? -14.396 -10.721 22.726 1.00 96.00 320 SER A CA 1
ATOM 2342 C C . SER A 1 320 ? -13.813 -10.511 21.328 1.00 96.00 320 SER A C 1
ATOM 2344 O O . SER A 1 320 ? -13.781 -9.376 20.856 1.00 96.00 320 SER A O 1
ATOM 2346 N N . LEU A 1 321 ? -13.329 -11.562 20.664 1.00 95.81 321 LEU A N 1
ATOM 2347 C CA . LEU A 1 321 ? -12.805 -11.465 19.297 1.00 95.81 321 LEU A CA 1
ATOM 2348 C C . LEU A 1 321 ? -13.935 -11.238 18.288 1.00 95.81 321 LEU A C 1
ATOM 2350 O O . LEU A 1 321 ? -13.807 -10.395 17.400 1.00 95.81 321 LEU A O 1
ATOM 2354 N N . ARG A 1 322 ? -15.079 -11.912 18.464 1.00 95.00 322 ARG A N 1
ATOM 2355 C CA . ARG A 1 322 ? -16.273 -11.704 17.624 1.00 95.00 322 ARG A CA 1
ATOM 2356 C C . ARG A 1 322 ? -16.816 -10.284 17.732 1.00 95.00 322 ARG A C 1
ATOM 2358 O O . ARG A 1 322 ? -17.276 -9.711 16.750 1.00 95.00 322 ARG A O 1
ATOM 2365 N N . GLU A 1 323 ? -16.701 -9.697 18.913 1.00 94.06 323 GLU A N 1
ATOM 2366 C CA . GLU A 1 323 ? -17.031 -8.305 19.209 1.00 94.06 323 GLU A CA 1
ATOM 2367 C C . GLU A 1 323 ? -16.205 -7.272 18.408 1.00 94.06 323 GLU A C 1
ATOM 2369 O O . GLU A 1 323 ? -16.598 -6.105 18.312 1.00 94.06 323 GLU A O 1
ATOM 2374 N N . LEU A 1 324 ? -15.071 -7.676 17.827 1.00 94.25 324 LEU A N 1
ATOM 2375 C CA . LEU A 1 324 ? -14.219 -6.842 16.972 1.00 94.25 324 LEU A CA 1
ATOM 2376 C C . LEU A 1 324 ? -14.543 -6.982 15.476 1.00 94.25 324 LEU A C 1
ATOM 2378 O O . LEU A 1 324 ? -13.831 -6.413 14.645 1.00 94.25 324 LEU A O 1
ATOM 2382 N N . ALA A 1 325 ? -15.593 -7.725 15.117 1.00 91.00 325 ALA A N 1
ATOM 2383 C CA . ALA A 1 325 ? -16.015 -7.878 13.730 1.00 91.00 325 ALA A CA 1
ATOM 2384 C C . ALA A 1 325 ? -16.233 -6.505 13.060 1.00 91.00 325 ALA A C 1
ATOM 2386 O O . ALA A 1 325 ? -16.849 -5.621 13.665 1.00 91.00 325 ALA A O 1
ATOM 2387 N N . PRO A 1 326 ? -15.765 -6.300 11.812 1.00 86.62 326 PRO A N 1
ATOM 2388 C CA . PRO A 1 326 ? -16.015 -5.059 11.091 1.00 86.62 326 PRO A CA 1
ATOM 2389 C C . PRO A 1 326 ? -17.509 -4.777 10.959 1.00 86.62 326 PRO A C 1
ATOM 2391 O O . PRO A 1 326 ? -18.318 -5.687 10.765 1.00 86.62 326 PRO A O 1
ATOM 2394 N N . LEU A 1 327 ? -17.864 -3.497 11.008 1.00 80.56 327 LEU A N 1
ATOM 2395 C CA . LEU A 1 327 ? -19.226 -3.045 10.757 1.00 80.56 327 LEU A CA 1
ATOM 2396 C C . LEU A 1 327 ? -19.530 -3.094 9.247 1.00 80.56 327 LEU A C 1
ATOM 2398 O O . LEU A 1 327 ? -18.646 -3.334 8.414 1.00 80.56 327 LEU A O 1
ATOM 2402 N N . LYS A 1 328 ? -20.794 -2.844 8.876 1.00 72.62 328 LYS A N 1
ATOM 2403 C CA . LYS A 1 328 ? -21.213 -2.774 7.466 1.00 72.62 328 LYS A CA 1
ATOM 2404 C C . LYS A 1 328 ? -20.290 -1.845 6.659 1.00 72.62 328 LYS A C 1
ATOM 2406 O O . LYS A 1 328 ? -19.709 -0.893 7.178 1.00 72.62 328 LYS A O 1
ATOM 2411 N N . GLU A 1 329 ? -20.144 -2.167 5.376 1.00 67.62 329 GLU A N 1
ATOM 2412 C CA . GLU A 1 329 ? -19.416 -1.376 4.375 1.00 67.62 329 GLU A CA 1
ATOM 2413 C C . GLU A 1 329 ? -17.895 -1.242 4.547 1.00 67.62 329 GLU A C 1
ATOM 2415 O O . GLU A 1 329 ? -17.293 -0.579 3.716 1.00 67.62 329 GLU A O 1
ATOM 2420 N N . ARG A 1 330 ? -17.229 -1.936 5.485 1.00 71.00 330 ARG A N 1
ATOM 2421 C CA . ARG A 1 330 ? -15.795 -1.784 5.858 1.00 71.00 330 ARG A CA 1
ATOM 2422 C C . ARG A 1 330 ? -15.506 -0.674 6.874 1.00 71.00 330 ARG A C 1
ATOM 2424 O O . ARG A 1 330 ? -14.416 -0.095 6.860 1.00 71.00 330 ARG A O 1
ATOM 2431 N N . ALA A 1 331 ? -16.461 -0.348 7.738 1.00 81.31 331 ALA A N 1
ATOM 2432 C CA . ALA A 1 331 ? -16.198 0.496 8.899 1.00 81.31 331 ALA A CA 1
ATOM 2433 C C . ALA A 1 331 ? -15.532 -0.311 10.030 1.00 81.31 331 ALA A C 1
ATOM 2435 O O . ALA A 1 331 ? -15.859 -1.478 10.260 1.00 81.31 331 ALA A O 1
ATOM 2436 N N . LEU A 1 332 ? -14.575 0.311 10.723 1.00 89.88 332 LEU A N 1
ATOM 2437 C CA . LEU A 1 332 ? -13.921 -0.297 11.882 1.00 89.88 332 LEU A CA 1
ATOM 2438 C C . LEU A 1 332 ? -14.817 -0.174 13.125 1.00 89.88 332 LEU A C 1
ATOM 2440 O O . LEU A 1 332 ? -15.524 0.830 13.257 1.00 89.88 332 LEU A O 1
ATOM 2444 N N . PRO A 1 333 ? -14.788 -1.155 14.045 1.00 91.75 333 PRO A N 1
ATOM 2445 C CA . PRO A 1 333 ? -15.417 -0.999 15.352 1.00 91.75 333 PRO A CA 1
ATOM 2446 C C . PRO A 1 333 ? -14.819 0.210 16.091 1.00 91.75 333 PRO A C 1
ATOM 2448 O O . PRO A 1 333 ? -13.614 0.427 15.981 1.00 91.75 333 PRO A O 1
ATOM 2451 N N . PRO A 1 334 ? -15.584 0.943 16.924 1.00 90.19 334 PRO A N 1
ATOM 2452 C CA . PRO A 1 334 ? -15.075 2.117 17.648 1.00 90.19 334 PRO A CA 1
ATOM 2453 C C . PRO A 1 334 ? -13.839 1.855 18.525 1.00 90.19 334 PRO A C 1
ATOM 2455 O O . PRO A 1 334 ? -13.033 2.753 18.745 1.00 90.19 334 PRO A O 1
ATOM 2458 N N . ARG A 1 335 ? -13.685 0.618 19.012 1.00 93.25 335 ARG A N 1
ATOM 2459 C CA . ARG A 1 335 ? -12.548 0.151 19.823 1.00 93.25 335 ARG A CA 1
ATOM 2460 C C . ARG A 1 335 ? -11.349 -0.346 19.011 1.00 93.25 335 ARG A C 1
ATOM 2462 O O . ARG A 1 335 ? -10.378 -0.790 19.611 1.00 93.25 335 ARG A O 1
ATOM 2469 N N . VAL A 1 336 ? -11.418 -0.327 17.680 1.00 95.62 336 VAL A N 1
ATOM 2470 C CA . VAL A 1 336 ? -10.278 -0.635 16.809 1.00 95.62 336 VAL A CA 1
ATOM 2471 C C . VAL A 1 336 ? -9.793 0.661 16.186 1.00 95.62 336 VAL A C 1
ATOM 2473 O O . VAL A 1 336 ? -10.493 1.277 15.381 1.00 95.62 336 VAL A O 1
ATOM 2476 N N . VAL A 1 337 ? -8.592 1.076 16.564 1.00 96.00 337 VAL A N 1
ATOM 2477 C CA . VAL A 1 337 ? -8.040 2.382 16.204 1.00 96.00 337 VAL A CA 1
ATOM 2478 C C . VAL A 1 337 ? -6.663 2.245 15.576 1.00 96.00 337 VAL A C 1
ATOM 2480 O O . VAL A 1 337 ? -5.967 1.246 15.751 1.00 96.00 337 VAL A O 1
ATOM 2483 N N . TYR A 1 338 ? -6.263 3.283 14.853 1.00 96.50 338 TYR A N 1
ATOM 2484 C CA . TYR A 1 338 ? -4.868 3.490 14.501 1.00 96.50 338 TYR A CA 1
ATOM 2485 C C . TYR A 1 338 ? -4.279 4.562 15.417 1.00 96.50 338 TYR A C 1
ATOM 2487 O O . TYR A 1 338 ? -4.924 5.579 15.665 1.00 96.50 338 TYR A O 1
ATOM 2495 N N . PHE A 1 339 ? -3.042 4.378 15.857 1.00 96.88 339 PHE A N 1
ATOM 2496 C CA . PHE A 1 339 ? -2.270 5.393 16.562 1.00 96.88 339 PHE A CA 1
ATOM 2497 C C . PHE A 1 339 ? -1.182 5.959 15.660 1.00 96.88 339 PHE A C 1
ATOM 2499 O O . PHE A 1 339 ? -0.477 5.224 14.969 1.00 96.88 339 PHE A O 1
ATOM 2506 N N . SER A 1 340 ? -1.042 7.280 15.681 1.00 95.88 340 SER A N 1
ATOM 2507 C CA . SER A 1 340 ? 0.046 7.982 15.010 1.00 95.88 340 SER A CA 1
ATOM 2508 C C . SER A 1 340 ? 0.409 9.236 15.803 1.00 95.88 340 SER A C 1
ATOM 2510 O O . SER A 1 340 ? -0.434 10.126 15.922 1.00 95.88 340 SER A O 1
ATOM 2512 N N . PRO A 1 341 ? 1.654 9.364 16.298 1.00 94.69 341 PRO A N 1
ATOM 2513 C CA . PRO A 1 341 ? 2.136 10.605 16.906 1.00 94.69 341 PRO A CA 1
ATOM 2514 C C . PRO A 1 341 ? 2.518 11.666 15.861 1.00 94.69 341 PRO A C 1
ATOM 2516 O O . PRO A 1 341 ? 2.993 12.746 16.202 1.00 94.69 341 PRO A O 1
ATOM 2519 N N . ALA A 1 342 ? 2.369 11.366 14.565 1.00 93.06 342 ALA A N 1
ATOM 2520 C CA . ALA A 1 342 ? 2.713 12.309 13.512 1.00 93.06 342 ALA A CA 1
ATOM 2521 C C . ALA A 1 342 ? 1.887 13.610 13.622 1.00 93.06 342 ALA A C 1
ATOM 2523 O O . ALA A 1 342 ? 0.709 13.569 13.998 1.00 93.06 342 ALA A O 1
ATOM 2524 N N . PRO A 1 343 ? 2.456 14.758 13.211 1.00 91.19 343 PRO A N 1
ATOM 2525 C CA . PRO A 1 343 ? 1.719 16.011 13.108 1.00 91.19 343 PRO A CA 1
ATOM 2526 C C . PRO A 1 343 ? 0.460 15.890 12.243 1.00 91.19 343 PRO A C 1
ATOM 2528 O O . PRO A 1 343 ? 0.379 15.050 11.342 1.00 91.19 343 PRO A O 1
ATOM 2531 N N . ALA A 1 344 ? -0.512 16.773 12.492 1.00 92.50 344 ALA A N 1
ATOM 2532 C CA . ALA A 1 344 ? -1.742 16.841 11.712 1.00 92.50 344 ALA A CA 1
ATOM 2533 C C . ALA A 1 344 ? -1.430 16.907 10.207 1.00 92.50 344 ALA A C 1
ATOM 2535 O O . ALA A 1 344 ? -0.620 17.715 9.756 1.00 92.50 344 ALA A O 1
ATOM 2536 N N . GLN A 1 345 ? -2.078 16.036 9.434 1.00 90.56 345 GLN A N 1
ATOM 2537 C CA . GLN A 1 345 ? -1.828 15.889 8.003 1.00 90.56 345 GLN A CA 1
ATOM 2538 C C . GLN A 1 345 ? -3.149 15.716 7.259 1.00 90.56 345 GLN A C 1
ATOM 2540 O O . GLN A 1 345 ? -4.021 14.955 7.692 1.00 90.56 345 GLN A O 1
ATOM 2545 N N . THR A 1 346 ? -3.251 16.374 6.107 1.00 92.12 346 THR A N 1
ATOM 2546 C CA . THR A 1 346 ? -4.302 16.114 5.125 1.00 92.12 346 THR A CA 1
ATOM 2547 C C . THR A 1 346 ? -3.827 15.040 4.153 1.00 92.12 346 THR A C 1
ATOM 2549 O O . THR A 1 346 ? -2.844 15.232 3.436 1.00 92.12 346 THR A O 1
ATOM 2552 N N . LEU A 1 347 ? -4.511 13.898 4.128 1.00 91.25 347 LEU A N 1
ATOM 2553 C CA . LEU A 1 347 ? -4.255 12.842 3.156 1.00 91.25 347 LEU A CA 1
ATOM 2554 C C . LEU A 1 347 ? -4.752 13.277 1.769 1.00 91.25 347 LEU A C 1
ATOM 2556 O O . LEU A 1 347 ? -5.861 13.815 1.668 1.00 91.25 347 LEU A O 1
ATOM 2560 N N . PRO A 1 348 ? -3.972 13.035 0.699 1.00 91.06 348 PRO A N 1
ATOM 2561 C CA . PRO A 1 348 ? -4.374 13.409 -0.648 1.00 91.06 348 PRO A CA 1
ATOM 2562 C C . PRO A 1 348 ? -5.629 12.632 -1.073 1.00 91.06 348 PRO A C 1
ATOM 2564 O O . PRO A 1 348 ? -5.795 11.475 -0.674 1.00 91.06 348 PRO A O 1
ATOM 2567 N N . PRO A 1 349 ? -6.492 13.223 -1.918 1.00 90.44 349 PRO A N 1
ATOM 2568 C CA . PRO A 1 349 ? -7.730 12.577 -2.343 1.00 90.44 349 PRO A CA 1
ATOM 2569 C C . PRO A 1 349 ? -7.466 11.373 -3.254 1.00 90.44 349 PRO A C 1
ATOM 2571 O O . PRO A 1 349 ? -8.294 10.472 -3.311 1.00 90.44 349 PRO A O 1
ATOM 2574 N N . LEU A 1 350 ? -6.304 11.327 -3.920 1.00 92.88 350 LEU A N 1
ATOM 2575 C CA . LEU A 1 350 ? -5.815 10.186 -4.686 1.00 92.88 350 LEU A CA 1
ATOM 2576 C C . LEU A 1 350 ? -4.450 9.726 -4.159 1.00 92.88 350 LEU A C 1
ATOM 2578 O O . LEU A 1 350 ? -3.458 10.459 -4.230 1.00 92.88 350 LEU A O 1
ATOM 2582 N N . SER A 1 351 ? -4.385 8.497 -3.645 1.00 90.31 351 SER A N 1
ATOM 2583 C CA . SER A 1 351 ? -3.144 7.942 -3.095 1.00 90.31 351 SER A CA 1
ATOM 2584 C C . SER A 1 351 ? -2.083 7.691 -4.178 1.00 90.31 351 SER A C 1
ATOM 2586 O O . SER A 1 351 ? -2.398 7.439 -5.343 1.00 90.31 351 SER A O 1
ATOM 2588 N N . ALA A 1 352 ? -0.802 7.700 -3.794 1.00 88.88 352 ALA A N 1
ATOM 2589 C CA . ALA A 1 352 ? 0.294 7.341 -4.699 1.00 88.88 352 ALA A CA 1
ATOM 2590 C C . ALA A 1 352 ? 0.162 5.902 -5.236 1.00 88.88 352 ALA A C 1
ATOM 2592 O O . ALA A 1 352 ? 0.439 5.654 -6.407 1.00 88.88 352 ALA A O 1
ATOM 2593 N N . ALA A 1 353 ? -0.327 4.969 -4.412 1.00 89.06 353 ALA A N 1
ATOM 2594 C CA . ALA A 1 353 ? -0.581 3.593 -4.831 1.00 89.06 353 ALA A CA 1
ATOM 2595 C C . ALA A 1 353 ? -1.696 3.518 -5.888 1.00 89.06 353 ALA A C 1
ATOM 2597 O O . ALA A 1 353 ? -1.525 2.855 -6.908 1.00 89.06 353 ALA A O 1
ATOM 2598 N N . SER A 1 354 ? -2.797 4.246 -5.683 1.00 92.69 354 SER A N 1
ATOM 2599 C CA . SER A 1 354 ? -3.901 4.344 -6.647 1.00 92.69 354 SER A CA 1
ATOM 2600 C C . SER A 1 354 ? -3.425 4.927 -7.979 1.00 92.69 354 SER A C 1
ATOM 2602 O O . SER A 1 354 ? -3.726 4.366 -9.030 1.00 92.69 354 SER A O 1
ATOM 2604 N N . LYS A 1 355 ? -2.615 5.999 -7.942 1.00 94.62 355 LYS A N 1
ATOM 2605 C CA . LYS A 1 355 ? -1.981 6.583 -9.138 1.00 94.62 355 LYS A CA 1
ATOM 2606 C C . LYS A 1 355 ? -1.130 5.561 -9.880 1.00 94.62 355 LYS A C 1
ATOM 2608 O O . LYS A 1 355 ? -1.318 5.363 -11.075 1.00 94.62 355 LYS A O 1
ATOM 2613 N N . ALA A 1 356 ? -0.236 4.875 -9.170 1.00 92.94 356 ALA A N 1
ATOM 2614 C CA . ALA A 1 356 ? 0.642 3.877 -9.768 1.00 92.94 356 ALA A CA 1
ATOM 2615 C C . ALA A 1 356 ? -0.135 2.713 -10.401 1.00 92.94 356 ALA A C 1
ATOM 2617 O O . ALA A 1 356 ? 0.271 2.219 -11.449 1.00 92.94 356 ALA A O 1
ATOM 2618 N N . VAL A 1 357 ? -1.241 2.278 -9.788 1.00 94.75 357 VAL A N 1
ATOM 2619 C CA . VAL A 1 357 ? -2.121 1.243 -10.351 1.00 94.75 357 VAL A CA 1
ATOM 2620 C C . VAL A 1 357 ? -2.774 1.734 -11.642 1.00 94.75 357 VAL A C 1
ATOM 2622 O O . VAL A 1 357 ? -2.619 1.076 -12.664 1.00 94.75 357 VAL A O 1
ATOM 2625 N N . LEU A 1 358 ? -3.414 2.908 -11.626 1.00 96.69 358 LEU A N 1
ATOM 2626 C CA . LEU A 1 358 ? -4.079 3.480 -12.805 1.00 96.69 358 LEU A CA 1
ATOM 2627 C C . LEU A 1 358 ? -3.108 3.711 -13.969 1.00 96.69 358 LEU A C 1
ATOM 2629 O O . LEU A 1 358 ? -3.423 3.395 -15.112 1.00 96.69 358 LEU A O 1
ATOM 2633 N N . LEU A 1 359 ? -1.903 4.206 -13.682 1.00 96.31 359 LEU A N 1
ATOM 2634 C CA . LEU A 1 359 ? -0.854 4.400 -14.686 1.00 96.31 359 LEU A CA 1
ATOM 2635 C C . LEU A 1 359 ? -0.360 3.074 -15.287 1.00 96.31 359 LEU A C 1
ATOM 2637 O O . LEU A 1 359 ? 0.062 3.035 -16.436 1.00 96.31 359 LEU A O 1
ATOM 2641 N N . ARG A 1 360 ? -0.404 1.971 -14.532 1.00 95.25 360 ARG A N 1
ATOM 2642 C CA . ARG A 1 360 ? 0.055 0.648 -14.989 1.00 95.25 360 ARG A CA 1
ATOM 2643 C C . ARG A 1 360 ? -0.988 -0.127 -15.786 1.00 95.25 360 ARG A C 1
ATOM 2645 O O . ARG A 1 360 ? -0.666 -1.210 -16.275 1.00 95.25 360 ARG A O 1
ATOM 2652 N N . GLU A 1 361 ? -2.204 0.394 -15.915 1.00 96.31 361 GLU A N 1
ATOM 2653 C CA . GLU A 1 361 ? -3.243 -0.248 -16.710 1.00 96.31 361 GLU A CA 1
ATOM 2654 C C . GLU A 1 361 ? -2.813 -0.384 -18.176 1.00 96.31 361 GLU A C 1
ATOM 2656 O O . GLU A 1 361 ? -2.273 0.572 -18.740 1.00 96.31 361 GLU A O 1
ATOM 2661 N N . PRO A 1 362 ? -3.065 -1.536 -18.829 1.00 94.31 362 PRO A N 1
ATOM 2662 C CA . PRO A 1 362 ? -2.707 -1.726 -20.234 1.00 94.31 362 PRO A CA 1
ATOM 2663 C C . PRO A 1 362 ? -3.263 -0.625 -21.145 1.00 94.31 362 PRO A C 1
ATOM 2665 O O . PRO A 1 362 ? -2.543 -0.110 -21.994 1.00 94.31 362 PRO A O 1
ATOM 2668 N N . ALA A 1 363 ? -4.508 -0.218 -20.902 1.00 95.94 363 ALA A N 1
ATOM 2669 C CA . ALA A 1 363 ? -5.184 0.875 -21.592 1.00 95.94 363 ALA A CA 1
ATOM 2670 C C . ALA A 1 363 ? -4.514 2.246 -21.353 1.00 95.94 363 ALA A C 1
ATOM 2672 O O . ALA A 1 363 ? -4.289 2.993 -22.299 1.00 95.94 363 ALA A O 1
ATOM 2673 N N . SER A 1 364 ? -4.067 2.542 -20.126 1.00 97.12 364 SER A N 1
ATOM 2674 C CA . SER A 1 364 ? -3.281 3.753 -19.833 1.00 97.12 364 SER A CA 1
ATOM 2675 C C . SER A 1 364 ? -1.933 3.770 -20.563 1.00 97.12 364 SER A C 1
ATOM 2677 O O . SER A 1 364 ? -1.491 4.812 -21.048 1.00 97.12 364 SER A O 1
ATOM 2679 N N . LEU A 1 365 ? -1.268 2.614 -20.663 1.00 95.00 365 LEU A N 1
ATOM 2680 C CA . LEU A 1 365 ? -0.011 2.474 -21.405 1.00 95.00 365 LEU A CA 1
ATOM 2681 C C . LEU A 1 365 ? -0.216 2.587 -22.922 1.00 95.00 365 LEU A C 1
ATOM 2683 O O . LEU A 1 365 ? 0.672 3.102 -23.601 1.00 95.00 365 LEU A O 1
ATOM 2687 N N . ALA A 1 366 ? -1.348 2.108 -23.446 1.00 93.62 366 ALA A N 1
ATOM 2688 C CA . ALA A 1 366 ? -1.735 2.282 -24.845 1.00 93.62 366 ALA A CA 1
ATOM 2689 C C . ALA A 1 366 ? -1.989 3.765 -25.152 1.00 93.62 366 ALA A C 1
ATOM 2691 O O . ALA A 1 366 ? -1.293 4.324 -26.002 1.00 93.62 366 ALA A O 1
ATOM 2692 N N . PHE A 1 367 ? -2.836 4.424 -24.352 1.00 96.12 367 PHE A N 1
ATOM 2693 C CA . PHE A 1 367 ? -3.111 5.860 -24.449 1.00 96.12 367 PHE A CA 1
ATOM 2694 C C . PHE A 1 367 ? -1.834 6.705 -24.428 1.00 96.12 367 PHE A C 1
ATOM 2696 O O . PHE A 1 367 ? -1.685 7.646 -25.201 1.00 96.12 367 PHE A O 1
ATOM 2703 N N . ALA A 1 368 ? -0.869 6.379 -23.564 1.00 95.12 368 ALA A N 1
ATOM 2704 C CA . ALA A 1 368 ? 0.384 7.128 -23.493 1.00 95.12 368 ALA A CA 1
ATOM 2705 C C . ALA A 1 368 ? 1.173 7.134 -24.821 1.00 95.12 368 ALA A C 1
ATOM 2707 O O . ALA A 1 368 ? 1.964 8.051 -25.048 1.00 95.12 368 ALA A O 1
ATOM 2708 N N . ARG A 1 369 ? 0.967 6.127 -25.684 1.00 89.19 369 ARG A N 1
ATOM 2709 C CA . ARG A 1 369 ? 1.614 5.999 -26.999 1.00 89.19 369 ARG A CA 1
ATOM 2710 C C . ARG A 1 369 ? 0.780 6.605 -28.122 1.00 89.19 369 ARG A C 1
ATOM 2712 O O . ARG A 1 369 ? 1.343 7.270 -28.982 1.00 89.19 369 ARG A O 1
ATOM 2719 N N . THR A 1 370 ? -0.526 6.351 -28.124 1.00 90.94 370 THR A N 1
ATOM 2720 C CA . THR A 1 370 ? -1.453 6.729 -29.207 1.00 90.94 370 THR A CA 1
ATOM 2721 C C . THR A 1 370 ? -2.025 8.132 -29.030 1.00 90.94 370 THR A C 1
ATOM 2723 O O . THR A 1 370 ? -2.274 8.820 -30.014 1.00 90.94 370 THR A O 1
ATOM 2726 N N . ARG A 1 371 ? -2.208 8.559 -27.773 1.00 91.31 371 ARG A N 1
ATOM 2727 C CA . ARG A 1 371 ? -2.944 9.758 -27.343 1.00 91.31 371 ARG A CA 1
ATOM 2728 C C . ARG A 1 371 ? -4.428 9.765 -27.733 1.00 91.31 371 ARG A C 1
ATOM 2730 O O . ARG A 1 371 ? -5.056 10.817 -27.660 1.00 91.31 371 ARG A O 1
ATOM 2737 N N . ASP A 1 372 ? -5.000 8.612 -28.079 1.00 89.38 372 ASP A N 1
ATOM 2738 C CA . ASP A 1 372 ? -6.427 8.482 -28.381 1.00 89.38 372 ASP A CA 1
ATOM 2739 C C . ASP A 1 372 ? -7.243 8.329 -27.090 1.00 89.38 372 ASP A C 1
ATOM 2741 O O . ASP A 1 372 ? -7.136 7.324 -26.392 1.00 89.38 372 ASP A O 1
ATOM 2745 N N . ALA A 1 373 ? -8.087 9.312 -26.770 1.00 83.38 373 ALA A N 1
ATOM 2746 C CA . ALA A 1 373 ? -8.933 9.282 -25.576 1.00 83.38 373 ALA A CA 1
ATOM 2747 C C . ALA A 1 373 ? -9.857 8.047 -25.508 1.00 83.38 373 ALA A C 1
ATOM 2749 O O . ALA A 1 373 ? -10.208 7.612 -24.405 1.00 83.38 373 ALA A O 1
ATOM 2750 N N . GLY A 1 374 ? -10.206 7.446 -26.655 1.00 84.69 374 GLY A N 1
ATOM 2751 C CA . GLY A 1 374 ? -10.951 6.188 -26.726 1.00 84.69 374 GLY A CA 1
ATOM 2752 C C . GLY A 1 374 ? -10.262 5.034 -25.989 1.00 84.69 374 GLY A C 1
ATOM 2753 O O . GLY A 1 374 ? -10.942 4.190 -25.400 1.00 84.69 374 GLY A O 1
ATOM 2754 N N . ASP A 1 375 ? -8.928 5.056 -25.904 1.00 91.31 375 ASP A N 1
ATOM 2755 C CA . ASP A 1 375 ? -8.129 4.030 -25.229 1.00 91.31 375 ASP A CA 1
ATOM 2756 C C . ASP A 1 375 ? -8.295 4.031 -23.705 1.00 91.31 375 ASP A C 1
ATOM 2758 O O . ASP A 1 375 ? -7.926 3.053 -23.061 1.00 91.31 375 ASP A O 1
ATOM 2762 N N . LEU A 1 376 ? -8.843 5.091 -23.096 1.00 96.69 376 LEU A N 1
ATOM 2763 C CA . LEU A 1 376 ? -9.000 5.180 -21.636 1.00 96.69 376 LEU A CA 1
ATOM 2764 C C . LEU A 1 376 ? -10.341 4.648 -21.122 1.00 96.69 376 LEU A C 1
ATOM 2766 O O . LEU A 1 376 ? -10.460 4.354 -19.929 1.00 96.69 376 LEU A O 1
ATOM 2770 N N . LEU A 1 377 ? -11.331 4.452 -22.000 1.00 95.12 377 LEU A N 1
ATOM 2771 C CA . LEU A 1 377 ? -12.623 3.872 -21.625 1.00 95.12 377 LEU A CA 1
ATOM 2772 C C . LEU A 1 377 ? -12.494 2.502 -20.924 1.00 95.12 377 LEU A C 1
ATOM 2774 O O . LEU A 1 377 ? -13.131 2.312 -19.886 1.00 95.12 377 LEU A O 1
ATOM 2778 N N . PRO A 1 378 ? -11.644 1.562 -21.383 1.00 97.25 378 PRO A N 1
ATOM 2779 C CA . PRO A 1 378 ? -11.471 0.283 -20.700 1.00 97.25 378 PRO A CA 1
ATOM 2780 C C . PRO A 1 378 ? -11.004 0.409 -19.243 1.00 97.25 378 PRO A C 1
ATOM 2782 O O . PRO A 1 378 ? -11.320 -0.458 -18.433 1.00 97.25 378 PRO A O 1
ATOM 2785 N N . VAL A 1 379 ? -10.278 1.476 -18.877 1.00 97.12 379 VAL A N 1
ATOM 2786 C CA . VAL A 1 379 ? -9.854 1.696 -17.482 1.00 97.12 379 VAL A CA 1
ATOM 2787 C C . VAL A 1 379 ? -11.053 2.024 -16.592 1.00 97.12 379 VAL A C 1
ATOM 2789 O O . VAL A 1 379 ? -11.149 1.520 -15.472 1.00 97.12 379 VAL A O 1
ATOM 2792 N N . TRP A 1 380 ? -11.976 2.846 -17.095 1.00 95.94 380 TRP A N 1
ATOM 2793 C CA . TRP A 1 380 ? -13.211 3.195 -16.397 1.00 95.94 380 TRP A CA 1
ATOM 2794 C C . TRP A 1 380 ? -14.090 1.967 -16.146 1.00 95.94 380 TRP A C 1
ATOM 2796 O O . TRP A 1 380 ? -14.518 1.732 -15.016 1.00 95.94 380 TRP A O 1
ATOM 2806 N N . GLU A 1 381 ? -14.298 1.138 -17.170 1.00 95.06 381 GLU A N 1
ATOM 2807 C CA . GLU A 1 381 ? -15.086 -0.092 -17.031 1.00 95.06 381 GLU A CA 1
ATOM 2808 C C . GLU A 1 381 ? -14.411 -1.097 -16.089 1.00 95.06 381 GLU A C 1
ATOM 2810 O O . GLU A 1 381 ? -15.054 -1.696 -15.218 1.00 95.06 381 GLU A O 1
ATOM 2815 N N . ALA A 1 382 ? -13.083 -1.220 -16.179 1.00 96.19 382 ALA A N 1
ATOM 2816 C CA . ALA A 1 382 ? -12.315 -2.090 -15.302 1.00 96.19 382 ALA A CA 1
ATOM 2817 C C . ALA A 1 382 ? -12.441 -1.691 -13.821 1.00 96.19 382 ALA A C 1
ATOM 2819 O O . ALA A 1 382 ? -12.445 -2.573 -12.964 1.00 96.19 382 ALA A O 1
ATOM 2820 N N . LEU A 1 383 ? -12.581 -0.402 -13.478 1.00 95.44 383 LEU A N 1
ATOM 2821 C CA . LEU A 1 383 ? -12.759 0.021 -12.080 1.00 95.44 383 LEU A CA 1
ATOM 2822 C C . LEU A 1 383 ? -13.989 -0.614 -11.415 1.00 95.44 383 LEU A C 1
ATOM 2824 O O . LEU A 1 383 ? -13.947 -0.863 -10.209 1.00 95.44 383 LEU A O 1
ATOM 2828 N N . ARG A 1 384 ? -15.053 -0.897 -12.181 1.00 90.50 384 ARG A N 1
ATOM 2829 C CA . ARG A 1 384 ? -16.266 -1.562 -11.674 1.00 90.50 384 ARG A CA 1
ATOM 2830 C C . ARG A 1 384 ? -16.111 -3.075 -11.606 1.00 90.50 384 ARG A C 1
ATOM 2832 O O . ARG A 1 384 ? -16.517 -3.691 -10.623 1.00 90.50 384 ARG A O 1
ATOM 2839 N N . ALA A 1 385 ? -15.569 -3.664 -12.668 1.00 92.62 385 ALA A N 1
ATOM 2840 C CA . ALA A 1 385 ? -15.614 -5.106 -12.880 1.00 92.62 385 ALA A CA 1
ATOM 2841 C C . ALA A 1 385 ? -14.419 -5.849 -12.268 1.00 92.62 385 ALA A C 1
ATOM 2843 O O . ALA A 1 385 ? -14.557 -6.985 -11.814 1.00 92.62 385 ALA A O 1
ATOM 2844 N N . GLU A 1 386 ? -13.241 -5.223 -12.234 1.00 95.44 386 GLU A N 1
ATOM 2845 C CA . GLU A 1 386 ? -11.989 -5.930 -11.986 1.00 95.44 386 GLU A CA 1
ATOM 2846 C C . GLU A 1 386 ? -11.603 -5.952 -10.497 1.00 95.44 386 GLU A C 1
ATOM 2848 O O . GLU A 1 386 ? -11.292 -4.909 -9.905 1.00 95.44 386 GLU A O 1
ATOM 2853 N N . PRO A 1 387 ? -11.472 -7.139 -9.869 1.00 90.88 387 PRO A N 1
ATOM 2854 C CA . PRO A 1 387 ? -11.108 -7.251 -8.454 1.00 90.88 387 PRO A CA 1
ATOM 2855 C C . PRO A 1 387 ? -9.778 -6.573 -8.099 1.00 90.88 387 PRO A C 1
ATOM 2857 O O . PRO A 1 387 ? -9.605 -6.079 -6.982 1.00 90.88 387 PRO A O 1
ATOM 2860 N N . ARG A 1 388 ? -8.835 -6.525 -9.048 1.00 92.25 388 ARG A N 1
ATOM 2861 C CA . ARG A 1 388 ? -7.517 -5.890 -8.877 1.00 92.25 388 ARG A CA 1
ATOM 2862 C C . ARG A 1 388 ? -7.600 -4.370 -8.684 1.00 92.25 388 ARG A C 1
ATOM 2864 O O . ARG A 1 388 ? -6.732 -3.809 -8.022 1.00 92.25 388 ARG A O 1
ATOM 2871 N N . LEU A 1 389 ? -8.648 -3.724 -9.201 1.00 94.62 389 LEU A N 1
ATOM 2872 C CA . LEU A 1 389 ? -8.880 -2.281 -9.088 1.00 94.62 389 LEU A CA 1
ATOM 2873 C C . LEU A 1 389 ? -9.773 -1.904 -7.906 1.00 94.62 389 LEU A C 1
ATOM 2875 O O . LEU A 1 389 ? -9.939 -0.725 -7.599 1.00 94.62 389 LEU A O 1
ATOM 2879 N N . ARG A 1 390 ? -10.275 -2.889 -7.155 1.00 91.44 390 ARG A N 1
ATOM 2880 C CA . ARG A 1 390 ? -11.156 -2.648 -6.010 1.00 91.44 390 ARG A CA 1
ATOM 2881 C C . ARG A 1 390 ? -10.521 -1.771 -4.927 1.00 91.44 390 ARG A C 1
ATOM 2883 O O . ARG A 1 390 ? -11.221 -1.015 -4.264 1.00 91.44 390 ARG A O 1
ATOM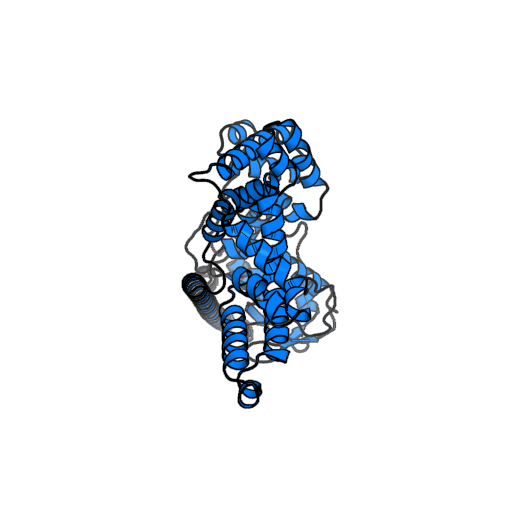 2890 N N . ALA A 1 391 ? -9.209 -1.860 -4.711 1.00 90.12 391 ALA A N 1
ATOM 2891 C CA . ALA A 1 391 ? -8.533 -0.962 -3.771 1.00 90.12 391 ALA A CA 1
ATOM 2892 C C . ALA A 1 391 ? -8.585 0.498 -4.252 1.00 90.12 391 ALA A C 1
ATOM 2894 O O . ALA A 1 391 ? -8.876 1.385 -3.455 1.00 90.12 391 ALA A O 1
ATOM 2895 N N . THR A 1 392 ? -8.380 0.722 -5.552 1.00 94.75 392 THR A N 1
ATOM 2896 C CA . THR A 1 392 ? -8.496 2.033 -6.200 1.00 94.75 392 THR A CA 1
ATOM 2897 C C . THR A 1 392 ? -9.928 2.558 -6.140 1.00 94.75 392 THR A C 1
ATOM 2899 O O . THR A 1 392 ? -10.123 3.700 -5.749 1.00 94.75 392 THR A O 1
ATOM 2902 N N . LEU A 1 393 ? -10.938 1.731 -6.425 1.00 95.00 393 LEU A N 1
ATOM 2903 C CA . LEU A 1 393 ? -12.346 2.145 -6.363 1.00 95.00 393 LEU A CA 1
ATOM 2904 C C . LEU A 1 393 ? -12.751 2.661 -4.970 1.00 95.00 393 LEU A C 1
ATOM 2906 O O . LEU A 1 393 ? -13.472 3.642 -4.847 1.00 95.00 393 LEU A O 1
ATOM 2910 N N . HIS A 1 394 ? -12.259 2.023 -3.906 1.00 92.25 394 HIS A N 1
ATOM 2911 C CA . HIS A 1 394 ? -12.591 2.381 -2.522 1.00 92.25 394 HIS A CA 1
ATOM 2912 C C . HIS A 1 394 ? -11.560 3.307 -1.856 1.00 92.25 394 HIS A C 1
ATOM 2914 O O . HIS A 1 394 ? -11.571 3.456 -0.631 1.00 92.25 394 HIS A O 1
ATOM 2920 N N . GLN A 1 395 ? -10.621 3.885 -2.609 1.00 92.69 395 GLN A N 1
ATOM 2921 C CA . GLN A 1 395 ? -9.458 4.551 -2.014 1.00 92.69 395 GLN A CA 1
ATOM 2922 C C . GLN A 1 395 ? -9.825 5.800 -1.197 1.00 92.69 395 GLN A C 1
ATOM 2924 O O . GLN A 1 395 ? -9.277 5.996 -0.111 1.00 92.69 395 GLN A O 1
ATOM 2929 N N . TYR A 1 396 ? -10.797 6.593 -1.659 1.00 94.19 396 TYR A N 1
ATOM 2930 C CA . TYR A 1 396 ? -11.240 7.797 -0.953 1.00 94.19 396 TYR A CA 1
ATOM 2931 C C . TYR A 1 396 ? -12.014 7.469 0.332 1.00 94.19 396 TYR A C 1
ATOM 2933 O O . TYR A 1 396 ? -11.671 7.947 1.415 1.00 94.19 396 TYR A O 1
ATOM 2941 N N . GLU A 1 397 ? -13.007 6.582 0.234 1.00 92.31 397 GLU A N 1
ATOM 2942 C CA . GLU A 1 397 ? -13.747 6.041 1.381 1.00 92.31 397 GLU A CA 1
ATOM 2943 C C . GLU A 1 397 ? -12.803 5.445 2.441 1.00 92.31 397 GLU A C 1
ATOM 2945 O O . GLU A 1 397 ? -12.944 5.715 3.636 1.00 92.31 397 GLU A O 1
ATOM 2950 N N . THR A 1 398 ? -11.793 4.687 2.003 1.00 91.25 398 THR A N 1
ATOM 2951 C CA . THR A 1 398 ? -10.774 4.103 2.888 1.00 91.25 398 THR A CA 1
ATOM 2952 C C . THR A 1 398 ? -9.977 5.188 3.609 1.00 91.25 398 THR A C 1
ATOM 2954 O O . THR A 1 398 ? -9.802 5.103 4.823 1.00 91.25 398 THR A O 1
ATOM 2957 N N . ALA A 1 399 ? -9.536 6.234 2.903 1.00 92.44 399 ALA A N 1
ATOM 2958 C CA . ALA A 1 399 ? -8.814 7.347 3.516 1.00 92.44 399 ALA A CA 1
ATOM 2959 C C . ALA A 1 399 ? -9.666 8.101 4.544 1.00 92.44 399 ALA A C 1
ATOM 2961 O O . ALA A 1 399 ? -9.190 8.391 5.642 1.00 92.44 399 ALA A O 1
ATOM 2962 N N . ARG A 1 400 ? -10.944 8.356 4.238 1.00 92.38 400 ARG A N 1
ATOM 2963 C CA . ARG A 1 400 ? -11.879 8.977 5.187 1.00 92.38 400 ARG A CA 1
ATOM 2964 C C . ARG A 1 400 ? -12.037 8.156 6.461 1.00 92.38 400 ARG A C 1
ATOM 2966 O O . ARG A 1 400 ? -11.929 8.708 7.555 1.00 92.38 400 ARG A O 1
ATOM 2973 N N . ARG A 1 401 ? -12.275 6.851 6.328 1.00 91.44 401 ARG A N 1
ATOM 2974 C CA . ARG A 1 401 ? -12.456 5.956 7.480 1.00 91.44 401 ARG A CA 1
ATOM 2975 C C . ARG A 1 401 ? -11.190 5.792 8.297 1.00 91.44 401 ARG A C 1
ATOM 2977 O O . ARG A 1 401 ? -11.259 5.796 9.520 1.00 91.44 401 ARG A O 1
ATOM 2984 N N . LEU A 1 402 ? -10.039 5.713 7.636 1.00 92.00 402 LEU A N 1
ATOM 2985 C CA . LEU A 1 402 ? -8.757 5.724 8.321 1.00 92.00 402 LEU A CA 1
ATOM 2986 C C . LEU A 1 402 ? -8.615 6.990 9.173 1.00 92.00 402 LEU A C 1
ATOM 2988 O O . LEU A 1 402 ? -8.343 6.877 10.360 1.00 92.00 402 LEU A O 1
ATOM 2992 N N . CYS A 1 403 ? -8.855 8.181 8.616 1.00 93.25 403 CYS A N 1
ATOM 2993 C CA . CYS A 1 403 ? -8.784 9.428 9.385 1.00 93.25 403 CYS A CA 1
ATOM 2994 C C . CYS A 1 403 ? -9.768 9.468 10.567 1.00 93.25 403 CYS A C 1
ATOM 2996 O O . CYS A 1 403 ? -9.465 10.074 11.590 1.00 93.25 403 CYS A O 1
ATOM 2998 N N . GLN A 1 404 ? -10.929 8.815 10.457 1.00 92.06 404 GLN A N 1
ATOM 2999 C CA . GLN A 1 404 ? -11.881 8.677 11.565 1.00 92.06 404 GLN A CA 1
ATOM 3000 C C . GLN A 1 404 ? -11.405 7.705 12.656 1.00 92.06 404 GLN A C 1
ATOM 3002 O O . GLN A 1 404 ? -11.784 7.870 13.813 1.00 92.06 404 GLN A O 1
ATOM 3007 N N . ALA A 1 405 ? -10.583 6.715 12.312 1.00 93.56 405 ALA A N 1
ATOM 3008 C CA . ALA A 1 405 ? -10.019 5.746 13.253 1.00 93.56 405 ALA A CA 1
ATOM 3009 C C . ALA A 1 405 ? -8.634 6.147 13.793 1.00 93.56 405 ALA A C 1
ATOM 3011 O O . ALA A 1 405 ? -8.143 5.518 14.726 1.00 93.56 405 ALA A O 1
ATOM 3012 N N . LEU A 1 406 ? -7.993 7.159 13.202 1.00 95.25 406 LEU A N 1
ATOM 3013 C CA . LEU A 1 406 ? -6.628 7.566 13.517 1.00 95.25 406 LEU A CA 1
ATOM 3014 C C . LEU A 1 406 ? -6.596 8.576 14.670 1.00 95.25 406 LEU A C 1
ATOM 3016 O O . LEU A 1 406 ? -7.149 9.674 14.564 1.00 95.25 406 LEU A O 1
ATOM 3020 N N . LEU A 1 407 ? -5.913 8.206 15.750 1.00 96.31 407 LEU A N 1
ATOM 3021 C CA . LEU A 1 407 ? -5.761 8.986 16.972 1.00 96.31 407 LEU A CA 1
ATOM 3022 C C . LEU A 1 407 ? -4.305 9.371 17.200 1.00 96.31 407 LEU A C 1
ATOM 3024 O O . LEU A 1 407 ? -3.388 8.592 16.929 1.00 96.31 407 LEU A O 1
ATOM 3028 N N . HIS A 1 408 ? -4.109 10.539 17.801 1.00 96.75 408 HIS A N 1
ATOM 3029 C CA . HIS A 1 408 ? -2.860 10.825 18.489 1.00 96.75 408 HIS A CA 1
ATOM 3030 C C . HIS A 1 408 ? -2.900 10.153 19.873 1.00 96.75 408 HIS A C 1
ATOM 3032 O O . HIS A 1 408 ? -3.890 10.341 20.590 1.00 96.75 408 HIS A O 1
ATOM 3038 N N . PRO A 1 409 ? -1.870 9.386 20.280 1.00 96.69 409 PRO A N 1
ATOM 3039 C CA . PRO A 1 409 ? -1.893 8.658 21.551 1.00 96.69 409 PRO A CA 1
ATOM 3040 C C . PRO A 1 409 ? -2.082 9.588 22.761 1.00 96.69 409 PRO A C 1
ATOM 3042 O O . PRO A 1 409 ? -2.890 9.301 23.644 1.00 96.69 409 PRO A O 1
ATOM 3045 N N . GLU A 1 410 ? -1.422 10.750 22.766 1.00 96.00 410 GLU A N 1
ATOM 3046 C CA . GLU A 1 410 ? -1.577 11.731 23.850 1.00 96.00 410 GLU A CA 1
ATOM 3047 C C . GLU A 1 410 ? -2.976 12.355 23.906 1.00 96.00 410 GLU A C 1
ATOM 3049 O O . GLU A 1 410 ? -3.482 12.596 24.996 1.00 96.00 410 GLU A O 1
ATOM 3054 N N . ASP A 1 411 ? -3.639 12.585 22.766 1.00 96.62 411 ASP A N 1
ATOM 3055 C CA . ASP A 1 411 ? -4.980 13.185 22.771 1.00 96.62 411 ASP A CA 1
ATOM 3056 C C . ASP A 1 411 ? -5.993 12.257 23.446 1.00 96.62 411 ASP A C 1
ATOM 3058 O O . ASP A 1 411 ? -6.845 12.721 24.204 1.00 96.62 411 ASP A O 1
ATOM 3062 N N . LEU A 1 412 ? -5.874 10.944 23.211 1.00 96.62 412 LEU A N 1
ATOM 3063 C CA . LEU A 1 412 ? -6.696 9.950 23.897 1.00 96.62 412 LEU A CA 1
ATOM 3064 C C . LEU A 1 412 ? -6.392 9.926 25.399 1.00 96.62 412 LEU A C 1
ATOM 3066 O O . LEU A 1 412 ? -7.314 9.888 26.213 1.00 96.62 412 LEU A O 1
ATOM 3070 N N . MET A 1 413 ? -5.112 9.997 25.775 1.00 95.75 413 MET A N 1
ATOM 3071 C CA . MET A 1 413 ? -4.703 10.067 27.179 1.00 95.75 413 MET A CA 1
ATOM 3072 C C . MET A 1 413 ? -5.296 11.300 27.871 1.00 95.75 413 MET A C 1
ATOM 3074 O O . MET A 1 413 ? -5.884 11.171 28.946 1.00 95.75 413 MET A O 1
ATOM 3078 N N . PHE A 1 414 ? -5.215 12.477 27.245 1.00 95.12 414 PHE A N 1
ATOM 3079 C CA . PHE A 1 414 ? -5.809 13.705 27.772 1.00 95.12 414 PHE A CA 1
ATOM 3080 C C . PHE A 1 414 ? -7.336 13.625 27.853 1.00 95.12 414 PHE A C 1
ATOM 3082 O O . PHE A 1 414 ? -7.916 14.076 28.843 1.00 95.12 414 PHE A O 1
ATOM 3089 N N . ALA A 1 415 ? -7.999 13.039 26.850 1.00 95.06 415 ALA A N 1
ATOM 3090 C CA . ALA A 1 415 ? -9.447 12.840 26.863 1.00 95.06 415 ALA A CA 1
ATOM 3091 C C . ALA A 1 415 ? -9.883 11.948 28.035 1.00 95.06 415 ALA A C 1
ATOM 3093 O O . ALA A 1 415 ? -10.830 12.292 28.739 1.00 95.06 415 ALA A O 1
ATOM 3094 N N . ILE A 1 416 ? -9.154 10.860 28.302 1.00 93.31 416 ILE A N 1
ATOM 3095 C CA . ILE A 1 416 ? -9.395 9.992 29.462 1.00 93.31 416 ILE A CA 1
ATOM 3096 C C . ILE A 1 416 ? -9.178 10.765 30.762 1.00 93.31 416 ILE A C 1
ATOM 3098 O O . ILE A 1 416 ? -10.073 10.790 31.600 1.00 93.31 416 ILE A O 1
ATOM 3102 N N . GLN A 1 417 ? -8.040 11.447 30.919 1.00 90.50 417 GLN A N 1
ATOM 3103 C CA . GLN A 1 417 ? -7.712 12.202 32.136 1.00 90.50 417 GLN A CA 1
ATOM 3104 C C . GLN A 1 417 ? -8.748 13.286 32.470 1.00 90.50 417 GLN A C 1
ATOM 3106 O O . GLN A 1 417 ? -9.011 13.521 33.647 1.00 90.50 417 GLN A O 1
ATOM 3111 N N . ARG A 1 418 ? -9.350 13.918 31.453 1.00 88.00 418 ARG A N 1
ATOM 3112 C CA . ARG A 1 418 ? -10.392 14.947 31.617 1.00 88.00 418 ARG A CA 1
ATOM 3113 C C . ARG A 1 418 ? -11.812 14.395 31.738 1.00 88.00 418 ARG A C 1
ATOM 3115 O O . ARG A 1 418 ? -12.652 15.064 32.336 1.00 88.00 418 ARG A O 1
ATOM 3122 N N . GLY A 1 419 ? -12.092 13.230 31.148 1.00 74.69 419 GLY A N 1
ATOM 3123 C CA . GLY A 1 419 ? -13.354 12.511 31.348 1.00 74.69 419 GLY A CA 1
ATOM 3124 C C . GLY A 1 419 ? -13.551 12.197 32.830 1.00 74.69 419 GLY A C 1
ATOM 3125 O O . GLY A 1 419 ? -12.563 12.132 33.557 1.00 74.69 419 GLY A O 1
ATOM 3126 N N . ARG A 1 420 ? -14.793 12.069 33.297 1.00 57.06 420 ARG A N 1
ATOM 3127 C CA . ARG A 1 420 ? -15.058 11.708 34.698 1.00 57.06 420 ARG A CA 1
ATOM 3128 C C . ARG A 1 420 ? -14.770 10.238 34.959 1.00 57.06 420 ARG A C 1
ATOM 3130 O O . ARG A 1 420 ? -14.767 9.467 33.975 1.00 57.06 420 ARG A O 1
#

Sequence (420 aa):
MEDLAAALAATPRRHRAAPLPADLAGARSAPADVALAFAIESLRLGDHPGAREIFIDALAALIARAADPGTGDSAFQALLLRGGDASVQEYAALRVQAARDARTVRRLVDACAHPGKLPRAETNERQRLEALHLLARAGRWQDLLSMAGRIDTAVAQHPALHRLARRDALRALPAVSQYTMLLRAHGPAGGTEAAAMQGRAAAQAGDSAEAQTVAALATIALVLQRRGHVGLELARGLKTPRGFPGERRKAKDEWDVALIEPGPGGGRIVLLGEVKASPASALSDFSRLHRGLLAFAQADGGASYLFSSADGPVAISGASLRELAPLKERALPPRVVYFSPAPAQTLPPLSAASKAVLLREPASLAFARTRDAGDLLPVWEALRAEPRLRATLHQYETARRLCQALLHPEDLMFAIQRGR

pLDDT: mean 91.17, std 7.03, range [57.06, 98.31]

Secondary structure (DSSP, 8-state):
-HHHHHHHHHS----EEPPPPSSHHHHHHS-HHHHHHHHHHHHHHT--TTHHHHHHHHHHHHHHHHH-TTTS-HHHHHHHHHHH-HHHHHHHHHHHHHHHHHHHHHHHHHHHH-GGGGGGS-HHHHHHHHHHHHHHHHT-HHHHHHHHTTT-HHHHH-HHHHHHHHHHHHTTSHHHHHHHHHHHHSSSPTTSHHHHHHHHHHHHHHHHHHHHHHHHHHHHHHHHHHTT---PEEEEEEEPPTT-SS--TT---EEEEEEEE--BTBBEEEEEEEE-SSHHHHHHHHHHHHHHHHHHTTS-TT-EEEEEETTEEEEEEHHHHHTTPPBGGGBPPTTEEEE--SPP-EEPSS-HHHHHHHHTSHHHHHHHHH--GGGGHHHHHHHHH-GGGHHHHTHHHHHHHHHHHEE-HHHHHHHHHH--

Organism: NCBI:txid2596921